Protein 7JW2 (pdb70)

Foldseek 3Di:
DDFDPADPVQEEEAQEPVSLVVVLVVQLPAQEKEKDFAWADDDPDAIATQWIWIDDLHHIYIYGPVRYPDDLVSLLSCQVRHQQALRHAYEYAPCVVVQVSCCVHPVSNNHDPDQAFNSNYDHVLVVVVVQVPPPQFAQPQRDPDDDSDPQVLLCSHPVDGQDCVCVPPRSPDPPDDPVNSRSNRCVGVSRVSSLVSRCVRCVVVPHHVVVVSVVRRND/DDFDPADPVQEEEAQEPVSLVVVLVVQLPAQEKEKDFAWADDDPDAIATQWIWIDDPHHIYIYGPVRHPDDLVSLLSCLVSHQQALRHAYEYAPCVVVVVSCCPNPVSNPHDDDQQAHSNYDHVLVVVVVCVPPVQFAQPQHDDDDDDDDQVLLCSNPVDGQDCVCVPPRSPDPPDDPVNSRSNRCVGVVRVSSLVSRCVSCVVVPHHVVVVSVVSND

InterPro domains:
  IPR002562 3'-5' exonuclease domain [PF01612] (438-628)
  IPR002562 3'-5' exonuclease domain [SM00474] (437-629)
  IPR012337 Ribonuclease H-like superfamily [SSF53098] (371-647)
  IPR036397 Ribonuclease H superfamily [G3DSA:3.30.420.10] (369-648)
  IPR037432 Exonuclease Mut-7, DEDDy 3'-5' exonuclease domain [cd06146] (437-626)
  IPR052408 Exonuclease MUT-7-like [PTHR47765] (103-696)

Radius of gyration: 27.08 Å; Cα contacts (8 Å, |Δi|>4): 737; chains: 2; bounding box: 52×43×90 Å

Nearest PDB structures (foldseek):
  7jw2-assembly1_B  TM=9.954E-01  e=4.848E-46  Aedes aegypti
  7jw6-assembly1_A-2  TM=9.146E-01  e=3.004E-21  Drosophila melanogaster
  5c0y-assembly2_B  TM=8.152E-01  e=4.899E-12  Saccharomyces cerevisiae S288C
  1yt3-assembly1_A  TM=7.751E-01  e=3.817E-12  Escherichia coli
  3sah-assembly1_A  TM=8.292E-01  e=4.111E-10  Homo sapiens

Structure (mmCIF, N/CA/C/O backbone):
data_7JW2
#
_entry.id   7JW2
#
_cell.length_a   39.508
_cell.length_b   71.584
_cell.length_c   83.031
_cell.angle_alpha   90.000
_cell.angle_beta   97.320
_cell.angle_gamma   90.000
#
_symmetry.space_group_name_H-M   'P 1 21 1'
#
loop_
_entity.id
_entity.type
_entity.pdbx_description
1 polymer 'Exonuclease mut-7 homolog'
2 water water
#
loop_
_atom_site.group_PDB
_atom_site.id
_atom_site.type_symbol
_atom_site.label_atom_id
_atom_site.label_alt_id
_atom_site.label_comp_id
_atom_site.label_asym_id
_atom_site.label_entity_id
_atom_site.label_seq_id
_atom_site.pdbx_PDB_ins_code
_atom_site.Cartn_x
_atom_site.Cartn_y
_atom_site.Cartn_z
_atom_site.occupancy
_atom_site.B_iso_or_equiv
_atom_site.auth_seq_id
_atom_site.auth_comp_id
_atom_site.auth_asym_id
_atom_site.auth_atom_id
_atom_site.pdbx_PDB_model_num
ATOM 1 N N . ALA A 1 2 ? -27.24160 7.70987 8.38601 1.000 33.18431 427 ALA A N 1
ATOM 2 C CA . ALA A 1 2 ? -26.69437 9.01002 8.76528 1.000 35.46709 427 ALA A CA 1
ATOM 3 C C . ALA A 1 2 ? -25.28964 9.23365 8.19556 1.000 27.40489 427 ALA A C 1
ATOM 4 O O . ALA A 1 2 ? -24.90638 10.37536 7.93963 1.000 28.48404 427 ALA A O 1
ATOM 6 N N . HIS A 1 3 ? -24.51932 8.16036 7.99934 1.000 25.04257 428 HIS A N 1
ATOM 7 C CA . HIS A 1 3 ? -23.33713 8.27212 7.15339 1.000 26.26160 428 HIS A CA 1
ATOM 8 C C . HIS A 1 3 ? -23.76070 8.68625 5.74935 1.000 19.65961 428 HIS A C 1
ATOM 9 O O . HIS A 1 3 ? -24.80135 8.25250 5.24183 1.000 24.23931 428 HIS A O 1
ATOM 16 N N . THR A 1 4 ? -22.97424 9.55611 5.12791 1.000 22.30842 429 THR A N 1
ATOM 17 C CA . THR A 1 4 ? -23.27886 10.04246 3.79136 1.000 22.39619 429 THR A CA 1
ATOM 18 C C . THR A 1 4 ? -22.03755 9.96859 2.91456 1.000 23.34818 429 THR A C 1
ATOM 19 O O . THR A 1 4 ? -20.90678 9.93115 3.40464 1.000 25.51473 429 THR A O 1
ATOM 23 N N . LEU A 1 5 ? -22.26992 9.95545 1.60038 1.000 22.67418 430 LEU A N 1
ATOM 24 C CA . LEU A 1 5 ? -21.18573 9.92094 0.62838 1.000 22.46881 430 LEU A CA 1
ATOM 25 C C . LEU A 1 5 ? -20.55861 11.30251 0.48720 1.000 24.01758 430 LEU A C 1
ATOM 26 O O . LEU A 1 5 ? -21.25069 12.27566 0.17439 1.000 27.22689 430 LEU A O 1
ATOM 31 N N . ARG A 1 6 ? -19.24078 11.38759 0.68379 1.000 25.85119 431 ARG A N 1
ATOM 32 C CA . ARG A 1 6 ? -18.59284 12.69199 0.61526 1.000 26.30370 431 ARG A CA 1
ATOM 33 C C . ARG A 1 6 ? -18.33866 13.16502 -0.80866 1.000 30.00982 431 ARG A C 1
ATOM 34 O O . ARG A 1 6 ? -18.07048 14.35538 -1.00553 1.000 34.90136 431 ARG A O 1
ATOM 42 N N . LEU A 1 7 ? -18.45144 12.28969 -1.80196 1.000 27.00281 432 LEU A N 1
ATOM 43 C CA . LEU A 1 7 ? -18.26218 12.70896 -3.18266 1.000 29.74519 432 LEU A CA 1
ATOM 44 C C . LEU A 1 7 ? -19.40542 13.60059 -3.65434 1.000 30.69951 432 LEU A C 1
ATOM 45 O O . LEU A 1 7 ? -20.56614 13.43125 -3.26645 1.000 30.82914 432 LEU A O 1
ATOM 50 N N . ASP A 1 8 ? -19.05980 14.55780 -4.50967 1.000 33.47091 433 ASP A N 1
ATOM 51 C CA . ASP A 1 8 ? -20.06685 15.36934 -5.17474 1.000 33.55639 433 ASP A CA 1
ATOM 52 C C . ASP A 1 8 ? -20.92048 14.49723 -6.09107 1.000 36.86835 433 ASP A C 1
ATOM 53 O O . ASP A 1 8 ? -20.46997 13.46486 -6.59878 1.000 30.62626 433 ASP A O 1
ATOM 58 N N . GLU A 1 9 ? -22.17293 14.92172 -6.29494 1.000 38.64846 434 GLU A N 1
ATOM 59 C CA . GLU A 1 9 ? -23.09348 14.16288 -7.13791 1.000 37.76211 434 GLU A CA 1
ATOM 60 C C . GLU A 1 9 ? -22.58955 14.03763 -8.57120 1.000 31.94061 434 GLU A C 1
ATOM 61 O O . GLU A 1 9 ? -22.94722 13.08209 -9.27099 1.000 32.39094 434 GLU A O 1
ATOM 67 N N . SER A 1 10 ? -21.77266 14.98645 -9.03369 1.000 33.78296 435 SER A N 1
ATOM 68 C CA . SER A 1 10 ? -21.19687 14.88786 -10.36951 1.000 34.30910 435 SER A CA 1
ATOM 69 C C . SER A 1 10 ? -20.15453 13.78387 -10.48281 1.000 30.21422 435 SER A C 1
ATOM 70 O O . SER A 1 10 ? -19.68450 13.50803 -11.59160 1.000 30.94976 435 SER A O 1
ATOM 73 N N . HIS A 1 11 ? -19.77874 13.15351 -9.37270 1.000 29.27112 436 HIS A N 1
ATOM 74 C CA . HIS A 1 11 ? -18.83957 12.04052 -9.38813 1.000 26.51127 436 HIS A CA 1
ATOM 75 C C . HIS A 1 11 ? -19.52199 10.71630 -9.06712 1.000 23.59065 436 HIS A C 1
ATOM 76 O O . HIS A 1 11 ? -18.84401 9.73122 -8.75679 1.000 23.71859 436 HIS A O 1
ATOM 83 N N . VAL A 1 12 ? -20.85275 10.68466 -9.12864 1.000 23.39855 437 VAL A N 1
ATOM 84 C CA . VAL A 1 12 ? -21.64670 9.46801 -9.00405 1.000 20.77668 437 VAL A CA 1
ATOM 85 C C . VAL A 1 12 ? -22.31255 9.23606 -10.35193 1.000 21.72006 437 VAL A C 1
ATOM 86 O O . VAL A 1 12 ? -23.07801 10.08805 -10.82228 1.000 26.65956 437 VAL A O 1
ATOM 90 N N . HIS A 1 13 ? -22.03197 8.08824 -10.97651 1.000 18.90605 438 HIS A N 1
ATOM 91 C CA . HIS A 1 13 ? -22.35950 7.86181 -12.38179 1.000 20.53486 438 HIS A CA 1
ATOM 92 C C . HIS A 1 13 ? -23.28092 6.66239 -12.52968 1.000 20.19638 438 HIS A C 1
ATOM 93 O O . HIS A 1 13 ? -22.92568 5.55056 -12.13050 1.000 21.49901 438 HIS A O 1
ATOM 100 N N . LEU A 1 14 ? -24.45331 6.88004 -13.12155 1.000 18.66004 439 LEU A N 1
ATOM 101 C CA . LEU A 1 14 ? -25.32708 5.77991 -13.49289 1.000 19.20222 439 LEU A CA 1
ATOM 102 C C . LEU A 1 14 ? -24.90272 5.31263 -14.87850 1.000 18.56641 439 LEU A C 1
ATOM 103 O O . LEU A 1 14 ? -24.98614 6.07188 -15.85166 1.000 22.37765 439 LEU A O 1
ATOM 108 N N . VAL A 1 15 ? -24.43062 4.07678 -14.96263 1.000 15.15832 440 VAL A N 1
ATOM 109 C CA . VAL A 1 15 ? -23.91862 3.51796 -16.20788 1.000 15.91042 440 VAL A CA 1
ATOM 110 C C . VAL A 1 15 ? -25.05729 2.72671 -16.84195 1.000 16.29052 440 VAL A C 1
ATOM 111 O O . VAL A 1 15 ? -25.38728 1.62150 -16.39806 1.000 17.16337 440 VAL A O 1
ATOM 115 N N . ASP A 1 16 ? -25.68612 3.29677 -17.88193 1.000 15.71905 441 ASP A N 1
ATOM 116 C CA . ASP A 1 16 ? -26.89559 2.70577 -18.44606 1.000 16.46213 441 ASP A CA 1
ATOM 117 C C . ASP A 1 16 ? -26.82845 2.63315 -19.96393 1.000 18.21580 441 ASP A C 1
ATOM 118 O O . ASP A 1 16 ? -27.86594 2.51895 -20.63080 1.000 19.86213 441 ASP A O 1
ATOM 123 N N . SER A 1 17 ? -25.62484 2.67301 -20.51864 1.000 17.17743 442 SER A N 1
ATOM 124 C CA . SER A 1 17 ? -25.42430 2.66243 -21.95815 1.000 18.89622 442 SER A CA 1
ATOM 125 C C . SER A 1 17 ? -24.00060 2.18880 -22.21937 1.000 18.40893 442 SER A C 1
ATOM 126 O O . SER A 1 17 ? -23.13767 2.22575 -21.32892 1.000 18.73666 442 SER A O 1
ATOM 129 N N . LYS A 1 18 ? -23.75093 1.75914 -23.45564 1.000 18.90585 443 LYS A N 1
ATOM 130 C CA . LYS A 1 18 ? -22.45124 1.17698 -23.76588 1.000 18.62196 443 LYS A CA 1
ATOM 131 C C . LYS A 1 18 ? -21.35755 2.22926 -23.71911 1.000 18.19647 443 LYS A C 1
ATOM 132 O O . LYS A 1 18 ? -20.25803 1.94690 -23.22687 1.000 16.56821 443 LYS A O 1
ATOM 138 N N . ASP A 1 19 ? -21.63401 3.45722 -24.17040 1.000 18.71716 444 ASP A N 1
ATOM 139 C CA . ASP A 1 19 ? -20.62442 4.50783 -24.07474 1.000 20.52831 444 ASP A CA 1
ATOM 140 C C . ASP A 1 19 ? -20.25038 4.78481 -22.62930 1.000 16.08660 444 ASP A C 1
ATOM 141 O O . ASP A 1 19 ? -19.07728 5.00186 -22.32499 1.000 16.61788 444 ASP A O 1
ATOM 146 N N . LYS A 1 20 ? -21.22051 4.76387 -21.71733 1.000 15.99153 445 LYS A N 1
ATOM 147 C CA . LYS A 1 20 ? -20.92253 5.01454 -20.31150 1.000 16.02433 445 LYS A CA 1
ATOM 148 C C . LYS A 1 20 ? -20.13625 3.86419 -19.70106 1.000 13.74945 445 LYS A C 1
ATOM 149 O O . LYS A 1 20 ? -19.27211 4.09444 -18.84804 1.000 14.41993 445 LYS A O 1
ATOM 155 N N . PHE A 1 21 ? -20.41386 2.63413 -20.13643 1.000 15.79417 446 PHE A N 1
ATOM 156 C CA . PHE A 1 21 ? -19.67688 1.46742 -19.65865 1.000 14.34451 446 PHE A CA 1
ATOM 157 C C . PHE A 1 21 ? -18.19678 1.55084 -20.03807 1.000 13.90347 446 PHE A C 1
ATOM 158 O O . PHE A 1 21 ? -17.30809 1.30545 -19.20483 1.000 12.93564 446 PHE A O 1
ATOM 166 N N . TYR A 1 22 ? -17.90283 1.91961 -21.28622 1.000 13.32874 447 TYR A N 1
ATOM 167 C CA . TYR A 1 22 ? -16.50123 1.99868 -21.69857 1.000 12.64728 447 TYR A CA 1
ATOM 168 C C . TYR A 1 22 ? -15.80996 3.21566 -21.09983 1.000 13.68639 447 TYR A C 1
ATOM 169 O O . TYR A 1 22 ? -14.60240 3.16588 -20.84627 1.000 13.09283 447 TYR A O 1
ATOM 178 N N . ALA A 1 23 ? -16.53874 4.30673 -20.84264 1.000 13.42601 448 ALA A N 1
ATOM 179 C CA . ALA A 1 23 ? -15.93386 5.42487 -20.12248 1.000 14.35972 448 ALA A CA 1
ATOM 180 C C . ALA A 1 23 ? -15.56718 5.01264 -18.70086 1.000 13.67596 448 ALA A C 1
ATOM 181 O O . ALA A 1 23 ? -14.48642 5.36154 -18.19334 1.000 14.44133 448 ALA A O 1
ATOM 183 N N . MET A 1 24 ? -16.44156 4.24239 -18.05285 1.000 13.68734 449 MET A N 1
ATOM 184 C CA . MET A 1 24 ? -16.12212 3.67342 -16.74407 1.000 13.48374 449 MET A CA 1
ATOM 185 C C . MET A 1 24 ? -14.88454 2.78252 -16.81944 1.000 14.24129 449 MET A C 1
ATOM 186 O O . MET A 1 24 ? -13.97250 2.89016 -15.98672 1.000 13.33666 449 MET A O 1
ATOM 191 N N . LEU A 1 25 ? -14.84373 1.87579 -17.79994 1.000 13.74069 450 LEU A N 1
ATOM 192 C CA . LEU A 1 25 ? -13.71119 0.96273 -17.92686 1.000 15.06155 450 LEU A CA 1
ATOM 193 C C . LEU A 1 25 ? -12.41512 1.73319 -18.12348 1.000 14.32334 450 LEU A C 1
ATOM 194 O O . LEU A 1 25 ? -11.36743 1.35361 -17.59253 1.000 14.85180 450 LEU A O 1
ATOM 199 N N . SER A 1 26 ? -12.46766 2.83017 -18.87587 1.000 13.31367 451 SER A N 1
ATOM 200 C CA . SER A 1 26 ? -11.28164 3.65197 -19.09227 1.000 14.41362 451 SER A CA 1
ATOM 201 C C . SER A 1 26 ? -10.69254 4.14076 -17.77352 1.000 14.99904 451 SER A C 1
ATOM 202 O O . SER A 1 26 ? -9.46791 4.12982 -17.59057 1.000 17.67238 451 SER A O 1
ATOM 205 N N . ASP A 1 27 ? -11.54820 4.57457 -16.84566 1.000 13.96457 452 ASP A N 1
ATOM 206 C CA . ASP A 1 27 ? -11.08194 5.00532 -15.52996 1.000 14.88135 452 ASP A CA 1
ATOM 207 C C . ASP A 1 27 ? -10.59911 3.81443 -14.71082 1.000 16.07224 452 ASP A C 1
ATOM 208 O O . ASP A 1 27 ? -9.47359 3.81611 -14.19094 1.000 16.96653 452 ASP A O 1
ATOM 213 N N . LEU A 1 28 ? -11.41440 2.76574 -14.61925 1.000 15.06636 453 LEU A N 1
ATOM 214 C CA . LEU A 1 28 ? -11.13476 1.69205 -13.66941 1.000 15.06331 453 LEU A CA 1
ATOM 215 C C . LEU A 1 28 ? -9.90869 0.87660 -14.04731 1.000 18.99507 453 LEU A C 1
ATOM 216 O O . LEU A 1 28 ? -9.21923 0.36058 -13.15317 1.000 18.37980 453 LEU A O 1
ATOM 221 N N . CYS A 1 29 ? -9.62404 0.72426 -15.34376 1.000 16.31852 454 CYS A N 1
ATOM 222 C CA . CYS A 1 29 ? -8.49240 -0.11245 -15.72312 1.000 18.34009 454 CYS A CA 1
ATOM 223 C C . CYS A 1 29 ? -7.15337 0.47235 -15.29202 1.000 20.39484 454 CYS A C 1
ATOM 224 O O . CYS A 1 29 ? -6.15621 -0.25080 -15.33236 1.000 21.34712 454 CYS A O 1
ATOM 227 N N . ARG A 1 30 ? -7.09676 1.73469 -14.86238 1.000 16.35097 455 ARG A N 1
ATOM 228 C CA . ARG A 1 30 ? -5.84562 2.29193 -14.34694 1.000 19.31032 455 ARG A CA 1
ATOM 229 C C . ARG A 1 30 ? -5.82628 2.46466 -12.83876 1.000 20.16472 455 ARG A C 1
ATOM 230 O O . ARG A 1 30 ? -4.82958 2.94781 -12.29782 1.000 20.92411 455 ARG A O 1
ATOM 238 N N . GLN A 1 31 ? -6.88304 2.08639 -12.14418 1.000 16.98021 456 GLN A N 1
ATOM 239 C CA . GLN A 1 31 ? -6.89260 2.23236 -10.70252 1.000 16.19418 456 GLN A CA 1
ATOM 240 C C . GLN A 1 31 ? -6.13844 1.09396 -10.03452 1.000 16.49546 456 GLN A C 1
ATOM 241 O O . GLN A 1 31 ? -6.01602 -0.00949 -10.57276 1.000 21.48608 456 GLN A O 1
ATOM 247 N N . SER A 1 32 ? -5.64769 1.37295 -8.82522 1.000 19.55490 457 SER A N 1
ATOM 248 C CA . SER A 1 32 ? -4.98323 0.36231 -8.01332 1.000 16.88840 457 SER A CA 1
ATOM 249 C C . SER A 1 32 ? -5.84668 -0.16321 -6.88016 1.000 16.02697 457 SER A C 1
ATOM 250 O O . SER A 1 32 ? -5.49990 -1.19440 -6.28976 1.000 16.13053 457 SER A O 1
ATOM 253 N N . MET A 1 33 ? -6.97213 0.48920 -6.58871 1.000 16.21902 458 MET A N 1
ATOM 254 C CA . MET A 1 33 ? -7.87309 0.03486 -5.53665 1.000 17.61225 458 MET A CA 1
ATOM 255 C C . MET A 1 33 ? -9.29902 0.41284 -5.91495 1.000 18.06125 458 MET A C 1
ATOM 256 O O . MET A 1 33 ? -9.56386 1.57929 -6.22741 1.000 17.88663 458 MET A O 1
ATOM 261 N N . ILE A 1 34 ? -10.20413 -0.57646 -5.86938 1.000 15.28130 459 ILE A N 1
ATOM 262 C CA . ILE A 1 34 ? -11.61496 -0.42244 -6.21817 1.000 16.48750 459 ILE A CA 1
ATOM 263 C C . ILE A 1 34 ? -12.41932 -1.16709 -5.16511 1.000 17.04031 459 ILE A C 1
ATOM 264 O O . ILE A 1 34 ? -12.00145 -2.21413 -4.66893 1.000 21.77388 459 ILE A O 1
ATOM 269 N N . ALA A 1 35 ? -13.59030 -0.64551 -4.83387 1.000 14.48816 460 ALA A N 1
ATOM 270 C CA . ALA A 1 35 ? -14.51893 -1.36892 -3.98155 1.000 13.51524 460 ALA A CA 1
ATOM 271 C C . ALA A 1 35 ? -15.73017 -1.77260 -4.80810 1.000 13.05945 460 ALA A C 1
ATOM 272 O O . ALA A 1 35 ? -16.10117 -1.07588 -5.75102 1.000 15.26470 460 ALA A O 1
ATOM 274 N N . PHE A 1 36 ? -16.33486 -2.90842 -4.47430 1.000 12.28363 461 PHE A N 1
ATOM 275 C CA . PHE A 1 36 ? -17.51829 -3.31854 -5.22688 1.000 12.40241 461 PHE A CA 1
ATOM 276 C C . PHE A 1 36 ? -18.60319 -3.85718 -4.30943 1.000 14.25228 461 PHE A C 1
ATOM 277 O O . PHE A 1 36 ? -18.34692 -4.37341 -3.21224 1.000 14.17968 461 PHE A O 1
ATOM 285 N N . ALA A 1 37 ? -19.83216 -3.72277 -4.80367 1.000 13.54211 462 ALA A N 1
ATOM 286 C CA . ALA A 1 37 ? -21.05282 -4.21093 -4.17941 1.000 12.07771 462 ALA A CA 1
ATOM 287 C C . ALA A 1 37 ? -22.08170 -4.39585 -5.28625 1.000 12.92207 462 ALA A C 1
ATOM 288 O O . ALA A 1 37 ? -21.84211 -4.03794 -6.44536 1.000 13.92054 462 ALA A O 1
ATOM 290 N N . SER A 1 38 ? -23.23577 -4.96692 -4.92597 1.000 14.37583 463 SER A N 1
ATOM 291 C CA . SER A 1 38 ? -24.26995 -5.21123 -5.92314 1.000 13.67492 463 SER A CA 1
ATOM 292 C C . SER A 1 38 ? -25.63289 -5.21497 -5.25672 1.000 14.37394 463 SER A C 1
ATOM 293 O O . SER A 1 38 ? -25.75463 -5.42148 -4.04412 1.000 16.33770 463 SER A O 1
ATOM 296 N N . GLU A 1 39 ? -26.65540 -4.96897 -6.07797 1.000 13.78895 464 GLU A N 1
ATOM 297 C CA . GLU A 1 39 ? -28.04204 -5.03597 -5.64247 1.000 14.76760 464 GLU A CA 1
ATOM 298 C C . GLU A 1 39 ? -28.80410 -5.98240 -6.55812 1.000 15.18834 464 GLU A C 1
ATOM 299 O O . GLU A 1 39 ? -28.61301 -5.97989 -7.77912 1.000 16.02675 464 GLU A O 1
ATOM 305 N N . TRP A 1 40 ? -29.71559 -6.74870 -5.96087 1.000 18.1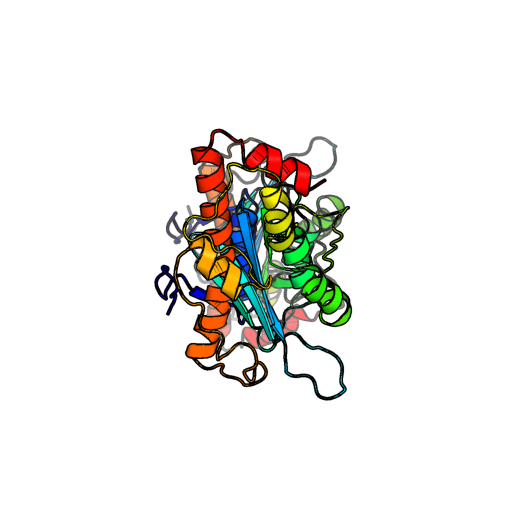4868 465 TRP A N 1
ATOM 306 C CA . TRP A 1 40 ? -30.41092 -7.82091 -6.65258 1.000 17.88354 465 TRP A CA 1
ATOM 307 C C . TRP A 1 40 ? -31.91065 -7.57759 -6.63657 1.000 19.86112 465 TRP A C 1
ATOM 308 O O . TRP A 1 40 ? -32.44357 -6.97668 -5.70137 1.000 22.44426 465 TRP A O 1
ATOM 319 N N . LYS A 1 41 ? -32.57341 -8.03384 -7.69129 1.000 19.37973 466 LYS A N 1
ATOM 320 C CA . LYS A 1 41 ? -34.02910 -7.98293 -7.71390 1.000 22.60620 466 LYS A CA 1
ATOM 321 C C . LYS A 1 41 ? -34.59207 -8.81781 -6.56555 1.000 25.69108 466 LYS A C 1
ATOM 322 O O . LYS A 1 41 ? -34.07725 -9.90462 -6.28188 1.000 25.53982 466 LYS A O 1
ATOM 328 N N . PRO A 1 42 ? -35.63993 -8.35133 -5.88279 1.000 27.43074 467 PRO A N 1
ATOM 329 C CA . PRO A 1 42 ? -36.33259 -9.22734 -4.93028 1.000 28.11079 467 PRO A CA 1
ATOM 330 C C . PRO A 1 42 ? -36.77254 -10.50702 -5.62591 1.000 26.97380 467 PRO A C 1
ATOM 331 O O . PRO A 1 42 ? -37.13819 -10.50021 -6.80030 1.000 26.77616 467 PRO A O 1
ATOM 335 N N . THR A 1 43 ? -36.70825 -11.61655 -4.90036 1.000 33.11559 468 THR A N 1
ATOM 336 C CA . THR A 1 43 ? -37.01998 -12.91992 -5.46538 1.000 33.78018 468 THR A CA 1
ATOM 337 C C . THR A 1 43 ? -38.25827 -13.50345 -4.80363 1.000 39.02085 468 THR A C 1
ATOM 338 O O . THR A 1 43 ? -38.54947 -13.23850 -3.63288 1.000 40.30390 468 THR A O 1
ATOM 342 N N . PHE A 1 44 ? -38.97870 -14.30882 -5.57266 1.000 40.12443 469 PHE A N 1
ATOM 343 C CA . PHE A 1 44 ? -40.22131 -14.92979 -5.14012 1.000 44.11654 469 PHE A CA 1
ATOM 344 C C . PHE A 1 44 ? -40.22882 -16.39508 -5.54324 1.000 48.75206 469 PHE A C 1
ATOM 345 O O . PHE A 1 44 ? -41.16701 -16.90230 -6.16168 1.000 52.35896 469 PHE A O 1
ATOM 353 N N . GLY A 1 45 ? -39.14990 -17.09379 -5.18662 1.000 49.36383 470 GLY A N 1
ATOM 354 C CA . GLY A 1 45 ? -38.95032 -18.47122 -5.56493 1.000 54.47634 470 GLY A CA 1
ATOM 355 C C . GLY A 1 45 ? -38.19629 -18.67078 -6.86260 1.000 56.47727 470 GLY A C 1
ATOM 356 O O . GLY A 1 45 ? -37.62516 -19.74767 -7.06989 1.000 58.08630 470 GLY A O 1
ATOM 357 N N . GLY A 1 46 ? -38.17120 -17.66573 -7.73542 1.000 55.21842 471 GLY A N 1
ATOM 358 C CA . GLY A 1 46 ? -37.52476 -17.77906 -9.02423 1.000 52.57245 471 GLY A CA 1
ATOM 359 C C . GLY A 1 46 ? -36.02030 -17.59275 -8.94317 1.000 52.16707 471 GLY A C 1
ATOM 360 O O . GLY A 1 46 ? -35.41452 -17.54225 -7.87129 1.000 48.78457 471 GLY A O 1
ATOM 361 N N . ALA A 1 47 ? -35.41109 -17.48942 -10.12017 1.000 46.98998 472 ALA A N 1
ATOM 362 C CA . ALA A 1 47 ? -33.96696 -17.33455 -10.20221 1.000 44.77431 472 ALA A CA 1
ATOM 363 C C . ALA A 1 47 ? -33.54983 -15.91912 -9.81639 1.000 38.15048 472 ALA A C 1
ATOM 364 O O . ALA A 1 47 ? -34.31479 -14.96079 -9.94410 1.000 39.49120 472 ALA A O 1
ATOM 366 N N . ASN A 1 48 ? -32.31707 -15.79354 -9.34244 1.000 35.63708 473 ASN A N 1
ATOM 367 C CA . ASN A 1 48 ? -31.79342 -14.49054 -8.96921 1.000 32.65154 473 ASN A CA 1
ATOM 368 C C . ASN A 1 48 ? -31.38274 -13.70693 -10.21022 1.000 30.05811 473 ASN A C 1
ATOM 369 O O . ASN A 1 48 ? -30.90437 -14.28034 -11.19453 1.000 28.28445 473 ASN A O 1
ATOM 374 N N . GLU A 1 49 ? -31.59873 -12.39065 -10.16544 1.000 23.28376 474 GLU A N 1
ATOM 375 C CA . GLU A 1 49 ? -31.26702 -11.49106 -11.26424 1.000 21.72147 474 GLU A CA 1
ATOM 376 C C . GLU A 1 49 ? -30.64373 -10.22776 -10.69262 1.000 20.43587 474 GLU A C 1
ATOM 377 O O . GLU A 1 49 ? -31.15116 -9.67993 -9.71161 1.000 21.26882 474 GLU A O 1
ATOM 383 N N . VAL A 1 50 ? -29.53517 -9.77953 -11.29922 1.000 18.85722 475 VAL A N 1
ATOM 384 C CA . VAL A 1 50 ? -28.83495 -8.58068 -10.84373 1.000 17.70053 475 VAL A CA 1
ATOM 385 C C . VAL A 1 50 ? -29.57920 -7.32980 -11.28669 1.000 15.50579 475 VAL A C 1
ATOM 386 O O . VAL A 1 50 ? -30.00599 -7.21538 -12.44444 1.000 18.99814 475 VAL A O 1
ATOM 390 N N . SER A 1 51 ? -29.69356 -6.35818 -10.37448 1.000 14.12156 476 SER A N 1
ATOM 391 C CA . SER A 1 51 ? -30.18197 -5.02935 -10.72540 1.000 14.46859 476 SER A CA 1
ATOM 392 C C . SER A 1 51 ? -29.04091 -4.04435 -10.96622 1.000 14.14103 476 SER A C 1
ATOM 393 O O . SER A 1 51 ? -28.98581 -3.41030 -12.02516 1.000 14.19621 476 SER A O 1
ATOM 396 N N . LEU A 1 52 ? -28.12599 -3.92181 -9.99960 1.000 13.95216 477 LEU A N 1
ATOM 397 C CA . LEU A 1 52 ? -27.01157 -2.98338 -10.05224 1.000 13.06210 477 LEU A CA 1
ATOM 398 C C . LEU A 1 52 ? -25.73277 -3.69142 -9.65029 1.000 12.60099 477 LEU A C 1
ATOM 399 O O . LEU A 1 52 ? -25.75691 -4.59223 -8.81324 1.000 13.25498 477 LEU A O 1
ATOM 404 N N . ILE A 1 53 ? -24.61837 -3.27095 -10.25778 1.000 11.96605 478 ILE A N 1
ATOM 405 C CA . ILE A 1 53 ? -23.27488 -3.53676 -9.74201 1.000 12.75707 478 ILE A CA 1
ATOM 406 C C . ILE A 1 53 ? -22.59041 -2.19403 -9.53168 1.000 11.97081 478 ILE A C 1
ATOM 407 O O . ILE A 1 53 ? -22.57499 -1.35326 -10.44079 1.000 14.58658 478 ILE A O 1
ATOM 412 N N . GLN A 1 54 ? -22.05656 -1.97362 -8.33169 1.000 12.31861 479 GLN A N 1
ATOM 413 C CA . GLN A 1 54 ? -21.47594 -0.68454 -7.96952 1.000 11.33332 479 GLN A CA 1
ATOM 414 C C . GLN A 1 54 ? -19.96517 -0.82323 -7.80295 1.000 10.95418 479 GLN A C 1
ATOM 415 O O . GLN A 1 54 ? -19.50077 -1.71110 -7.08158 1.000 13.24849 479 GLN A O 1
ATOM 421 N N . LEU A 1 55 ? -19.22073 0.05226 -8.47496 1.000 11.85503 480 LEU A N 1
ATOM 422 C CA . LEU A 1 55 ? -17.75990 0.06227 -8.43041 1.000 11.91965 480 LEU A CA 1
ATOM 423 C C . LEU A 1 55 ? -17.29503 1.44422 -8.00998 1.000 12.66834 480 LEU A C 1
ATOM 424 O O . LEU A 1 55 ? -17.57966 2.42906 -8.70038 1.000 14.54501 480 LEU A O 1
ATOM 429 N N . ALA A 1 56 ? -16.55372 1.51438 -6.90181 1.000 13.24437 481 ALA A N 1
ATOM 430 C CA . ALA A 1 56 ? -16.14166 2.78393 -6.31335 1.000 12.80052 481 ALA A CA 1
ATOM 431 C C . ALA A 1 56 ? -14.62597 2.93821 -6.31531 1.000 14.14712 481 ALA A C 1
ATOM 432 O O . ALA A 1 56 ? -13.89986 2.00580 -5.96994 1.000 16.73099 481 ALA A O 1
ATOM 434 N N . THR A 1 57 ? -14.17257 4.13281 -6.66331 1.000 14.02780 482 THR A N 1
ATOM 435 C CA . THR A 1 57 ? -12.80259 4.58125 -6.41819 1.000 14.76010 482 THR A CA 1
ATOM 436 C C . THR A 1 57 ? -12.85736 5.70676 -5.39662 1.000 15.44198 482 THR A C 1
ATOM 437 O O . THR A 1 57 ? -13.93137 6.15339 -4.99649 1.000 18.30434 482 THR A O 1
ATOM 441 N N . TRP A 1 58 ? -11.68474 6.19736 -4.98180 1.000 18.73506 483 TRP A N 1
ATOM 442 C CA . TRP A 1 58 ? -11.69851 7.31457 -4.04770 1.000 20.54172 483 TRP A CA 1
ATOM 443 C C . TRP A 1 58 ? -12.33065 8.56455 -4.64406 1.000 22.71798 483 TRP A C 1
ATOM 444 O O . TRP A 1 58 ? -12.71985 9.46846 -3.89310 1.000 23.46865 483 TRP A O 1
ATOM 455 N N . ASP A 1 59 ? -12.45256 8.63619 -5.97459 1.000 21.50244 484 ASP A N 1
ATOM 456 C CA . ASP A 1 59 ? -12.89566 9.84940 -6.64650 1.000 20.72737 484 ASP A CA 1
ATOM 457 C C . ASP A 1 59 ? -14.24368 9.73620 -7.33875 1.000 22.84104 484 ASP A C 1
ATOM 458 O O . ASP A 1 59 ? -14.83758 10.77082 -7.64570 1.000 23.22088 484 ASP A O 1
ATOM 463 N N . ASP A 1 60 ? -14.72516 8.52358 -7.61407 1.000 18.42151 485 ASP A N 1
ATOM 464 C CA . ASP A 1 60 ? -15.93256 8.33190 -8.40556 1.000 19.21726 485 ASP A CA 1
ATOM 465 C C . ASP A 1 60 ? -16.61390 7.04313 -7.97526 1.000 18.59138 485 ASP A C 1
ATOM 466 O O . ASP A 1 60 ? -15.95573 6.07885 -7.58070 1.000 18.43582 485 ASP A O 1
ATOM 471 N N . VAL A 1 61 ? -17.93764 7.01205 -8.10185 1.000 17.63104 486 VAL A N 1
ATOM 472 C CA . VAL A 1 61 ? -18.69090 5.77585 -7.94384 1.000 17.37410 486 VAL A CA 1
ATOM 473 C C . VAL A 1 61 ? -19.48261 5.53401 -9.21588 1.000 17.41810 486 VAL A C 1
ATOM 474 O O . VAL A 1 61 ? -20.16355 6.44178 -9.70852 1.000 18.61175 486 VAL A O 1
ATOM 478 N N . TYR A 1 62 ? -19.36949 4.32271 -9.75396 1.000 14.49358 487 TYR A N 1
ATOM 479 C CA . TYR A 1 62 ? -20.10713 3.89956 -10.93580 1.000 14.09321 487 TYR A CA 1
ATOM 480 C C . TYR A 1 62 ? -21.14779 2.86375 -10.54679 1.000 14.46355 487 TYR A C 1
ATOM 481 O O . TYR A 1 62 ? -20.85741 1.92704 -9.80302 1.000 15.41280 487 TYR A O 1
ATOM 490 N N . MET A 1 63 ? -22.35596 3.01088 -11.06964 1.000 15.29512 488 MET A N 1
ATOM 491 C CA . MET A 1 63 ? -23.42534 2.05931 -10.79008 1.000 15.08958 488 MET A CA 1
ATOM 492 C C . MET A 1 63 ? -23.89850 1.49965 -12.11808 1.000 14.18817 488 MET A C 1
ATOM 493 O O . MET A 1 63 ? -24.57336 2.20811 -12.87479 1.000 14.14447 488 MET A O 1
ATOM 498 N N . ILE A 1 64 ? -23.51975 0.25312 -12.41607 1.000 13.97750 489 ILE A N 1
ATOM 499 C CA . ILE A 1 64 ? -23.92217 -0.37777 -13.67192 1.000 14.34636 489 ILE A CA 1
ATOM 500 C C . ILE A 1 64 ? -25.36866 -0.83573 -13.54188 1.000 12.50900 489 ILE A C 1
ATOM 501 O O . ILE A 1 64 ? -25.67820 -1.69801 -12.70813 1.000 14.22288 489 ILE A O 1
ATOM 506 N N . ASP A 1 65 ? -26.25057 -0.27273 -14.37895 1.000 14.53213 490 ASP A N 1
ATOM 507 C CA . ASP A 1 65 ? -27.66244 -0.66254 -14.40461 1.000 15.56958 490 ASP A CA 1
ATOM 508 C C . ASP A 1 65 ? -27.77532 -1.87284 -15.32007 1.000 13.46095 490 ASP A C 1
ATOM 509 O O . ASP A 1 65 ? -27.79202 -1.74271 -16.55038 1.000 15.47302 490 ASP A O 1
ATOM 514 N N . VAL A 1 66 ? -27.80528 -3.06015 -14.71806 1.000 14.05045 491 VAL A N 1
ATOM 515 C CA . VAL A 1 66 ? -27.78265 -4.27976 -15.51168 1.000 14.45443 491 VAL A CA 1
ATOM 516 C C . VAL A 1 66 ? -29.10493 -4.46349 -16.23574 1.000 17.66469 491 VAL A C 1
ATOM 517 O O . VAL A 1 66 ? -29.15376 -5.05705 -17.31820 1.000 19.43355 491 VAL A O 1
ATOM 521 N N . MET A 1 67 ? -30.19356 -3.95104 -15.65936 1.000 17.67524 492 MET A N 1
ATOM 522 C CA . MET A 1 67 ? -31.50705 -4.10537 -16.27599 1.000 18.37077 492 MET A CA 1
ATOM 523 C C . MET A 1 67 ? -31.62241 -3.30453 -17.56494 1.000 21.63099 492 MET A C 1
ATOM 524 O O . MET A 1 67 ? -32.24820 -3.76266 -18.52842 1.000 25.11711 492 MET A O 1
ATOM 529 N N . VAL A 1 68 ? -31.03826 -2.10913 -17.60854 1.000 20.78794 493 VAL A N 1
ATOM 530 C CA . VAL A 1 68 ? -31.22927 -1.18191 -18.72311 1.000 19.62745 493 VAL A CA 1
ATOM 531 C C . VAL A 1 68 ? -30.09460 -1.26082 -19.74710 1.000 23.02611 493 VAL A C 1
ATOM 532 O O . VAL A 1 68 ? -30.29195 -0.98312 -20.93762 1.000 22.66495 493 VAL A O 1
ATOM 536 N N . SER A 1 69 ? -28.89476 -1.65492 -19.30948 1.000 18.88064 494 SER A N 1
ATOM 537 C CA . SER A 1 69 ? -27.70874 -1.44070 -20.13632 1.000 19.08637 494 SER A CA 1
ATOM 538 C C . SER A 1 69 ? -27.61381 -2.40099 -21.31963 1.000 24.44130 494 SER A C 1
ATOM 539 O O . SER A 1 69 ? -26.98133 -2.06075 -22.32512 1.000 28.25857 494 SER A O 1
ATOM 542 N N . GLN A 1 70 ? -28.15573 -3.61579 -21.20224 1.000 24.53388 495 GLN A N 1
ATOM 543 C CA . GLN A 1 70 ? -28.11717 -4.59198 -22.30581 1.000 26.96642 495 GLN A CA 1
ATOM 544 C C . GLN A 1 70 ? -26.68042 -4.94933 -22.70729 1.000 27.47328 495 GLN A C 1
ATOM 545 O O . GLN A 1 70 ? -26.33795 -5.02484 -23.88919 1.000 30.87546 495 GLN A O 1
ATOM 551 N N . LEU A 1 71 ? -25.84002 -5.20292 -21.71412 1.000 22.89384 496 LEU A N 1
ATOM 552 C CA . LEU A 1 71 ? -24.45611 -5.58887 -21.95548 1.000 19.63523 496 LEU A CA 1
ATOM 553 C C . LEU A 1 71 ? -24.36338 -7.04196 -22.42506 1.000 20.32416 496 LEU A C 1
ATOM 554 O O . LEU A 1 71 ? -25.16334 -7.89614 -22.03477 1.000 22.24938 496 LEU A O 1
ATOM 559 N N . GLU A 1 72 ? -23.37709 -7.31429 -23.26565 1.000 18.69775 497 GLU A N 1
ATOM 560 C CA . GLU A 1 72 ? -23.18460 -8.59555 -23.93459 1.000 18.85832 497 GLU A CA 1
ATOM 561 C C . GLU A 1 72 ? -21.95620 -9.31792 -23.38883 1.000 15.74247 497 GLU A C 1
ATOM 562 O O . GLU A 1 72 ? -21.18925 -8.74680 -22.60697 1.000 15.59427 497 GLU A O 1
ATOM 568 N N . PRO A 1 73 ? -21.74571 -10.59829 -23.75307 1.000 14.87070 498 PRO A N 1
ATOM 569 C CA . PRO A 1 73 ? -20.60316 -11.33452 -23.17803 1.000 13.88257 498 PRO A CA 1
ATOM 570 C C . PRO A 1 73 ? -19.26449 -10.62877 -23.32083 1.000 14.93667 498 PRO A C 1
ATOM 571 O O . PRO A 1 73 ? -18.48203 -10.66457 -22.37135 1.000 14.05243 498 PRO A O 1
ATOM 575 N N . LEU A 1 74 ? -18.99277 -9.96565 -24.45450 1.000 13.99290 499 LEU A N 1
ATOM 576 C CA . LEU A 1 74 ? -17.72810 -9.24607 -24.60740 1.000 14.17927 499 LEU A CA 1
ATOM 577 C C . LEU A 1 74 ? -17.58769 -8.14888 -23.55811 1.000 15.22641 499 LEU A C 1
ATOM 578 O O . LEU A 1 74 ? -16.49058 -7.92565 -23.03247 1.000 14.63716 499 LEU A O 1
ATOM 583 N N . ASP A 1 75 ? -18.67833 -7.43708 -23.25948 1.000 14.36575 500 ASP A N 1
ATOM 584 C CA . ASP A 1 75 ? -18.60357 -6.34114 -22.29487 1.000 14.90760 500 ASP A CA 1
ATOM 585 C C . ASP A 1 75 ? -18.28256 -6.86289 -20.89986 1.000 16.22172 500 ASP A C 1
ATOM 586 O O . ASP A 1 75 ? -17.39795 -6.32849 -20.20466 1.000 15.43062 500 ASP A O 1
ATOM 591 N N . TRP A 1 76 ? -18.97321 -7.92375 -20.47360 1.000 14.14844 501 TRP A N 1
ATOM 592 C CA . TRP A 1 76 ? -18.69928 -8.50767 -19.16491 1.000 14.88666 501 TRP A CA 1
ATOM 593 C C . TRP A 1 76 ? -17.31415 -9.13058 -19.11685 1.000 14.47009 501 TRP A C 1
ATOM 594 O O . TRP A 1 76 ? -16.61500 -9.01895 -18.10780 1.000 15.16043 501 TRP A O 1
ATOM 605 N N . ALA A 1 77 ? -16.88082 -9.76733 -20.20460 1.000 14.04803 502 ALA A N 1
ATOM 606 C CA . ALA A 1 77 ? -15.53670 -10.32067 -20.21539 1.000 14.40208 502 ALA A CA 1
ATOM 607 C C . ALA A 1 77 ? -14.49329 -9.21758 -20.10163 1.000 14.77255 502 ALA A C 1
ATOM 608 O O . ALA A 1 77 ? -13.44315 -9.41200 -19.47484 1.000 14.64793 502 ALA A O 1
ATOM 610 N N . ALA A 1 78 ? -14.76962 -8.04811 -20.67707 1.000 14.06106 503 ALA A N 1
ATOM 611 C CA . ALA A 1 78 ? -13.81633 -6.94774 -20.59454 1.000 15.46130 503 ALA A CA 1
ATOM 612 C C . ALA A 1 78 ? -13.73113 -6.40225 -19.17517 1.000 16.29040 503 ALA A C 1
ATOM 613 O O . ALA A 1 78 ? -12.64416 -6.04123 -18.70929 1.000 16.32987 503 ALA A O 1
ATOM 615 N N . LEU A 1 79 ? -14.85498 -6.34511 -18.46782 1.000 15.51179 504 LEU A N 1
ATOM 616 C CA . LEU A 1 79 ? -14.83107 -5.90345 -17.07777 1.000 16.05582 504 LEU A CA 1
ATOM 617 C C . LEU A 1 79 ? -14.10789 -6.91442 -16.19728 1.000 17.51689 504 LEU A C 1
ATOM 618 O O . LEU A 1 79 ? -13.30596 -6.53929 -15.32585 1.000 16.78557 504 LEU A O 1
ATOM 623 N N . ALA A 1 80 ? -14.36980 -8.20228 -16.40122 1.000 15.48796 505 ALA A N 1
ATOM 624 C CA . ALA A 1 80 ? -13.66838 -9.20962 -15.61617 1.000 16.84524 505 ALA A CA 1
ATOM 625 C C . ALA A 1 80 ? -12.16725 -9.15920 -15.87463 1.000 18.03788 505 ALA A C 1
ATOM 626 O O . ALA A 1 80 ? -11.36163 -9.18566 -14.93486 1.000 18.60550 505 ALA A O 1
ATOM 628 N N . LYS A 1 81 ? -11.76536 -9.02616 -17.13550 1.000 15.39013 506 LYS A N 1
ATOM 629 C CA . LYS A 1 81 ? -10.34124 -9.09317 -17.43916 1.000 17.36263 506 LYS A CA 1
ATOM 630 C C . LYS A 1 81 ? -9.59594 -7.85810 -16.95192 1.000 17.95270 506 LYS A C 1
ATOM 631 O O . LYS A 1 81 ? -8.45834 -7.96553 -16.46952 1.000 20.53803 506 LYS A O 1
ATOM 637 N N . ASN A 1 82 ? -10.18461 -6.67587 -17.09973 1.000 17.95119 507 ASN A N 1
ATOM 638 C CA . ASN A 1 82 ? -9.44036 -5.44218 -16.89117 1.000 19.09812 507 ASN A CA 1
ATOM 639 C C . ASN A 1 82 ? -9.61753 -4.85959 -15.49804 1.000 21.07830 507 ASN A C 1
ATOM 640 O O . ASN A 1 82 ? -8.93902 -3.87196 -15.16656 1.000 21.82020 507 ASN A O 1
ATOM 645 N N . VAL A 1 83 ? -10.45562 -5.47301 -14.65633 1.000 18.09183 508 VAL A N 1
ATOM 646 C CA . VAL A 1 83 ? -10.64752 -5.01623 -13.28100 1.000 19.39827 508 VAL A CA 1
ATOM 647 C C . VAL A 1 83 ? -10.58447 -6.18930 -12.30516 1.000 18.72140 508 VAL A C 1
ATOM 648 O O . VAL A 1 83 ? -9.73589 -6.21520 -11.40878 1.000 17.84718 508 VAL A O 1
ATOM 652 N N . PHE A 1 84 ? -11.48056 -7.16905 -12.44795 1.000 17.86727 509 PHE A N 1
ATOM 653 C CA . PHE A 1 84 ? -11.66413 -8.12301 -11.35721 1.000 19.65783 509 PHE A CA 1
ATOM 654 C C . PHE A 1 84 ? -10.59780 -9.20880 -11.32240 1.000 23.60049 509 PHE A C 1
ATOM 655 O O . PHE A 1 84 ? -10.10049 -9.54992 -10.23894 1.000 24.33903 509 PHE A O 1
ATOM 663 N N . ASN A 1 85 ? -10.23505 -9.76659 -12.47219 1.000 18.73142 510 ASN A N 1
ATOM 664 C CA . ASN A 1 85 ? -9.28597 -10.88042 -12.51710 1.000 20.59626 510 ASN A CA 1
ATOM 665 C C . ASN A 1 85 ? -7.85974 -10.41500 -12.72404 1.000 25.35908 510 ASN A C 1
ATOM 666 O O . ASN A 1 85 ? -7.10136 -11.00579 -13.50173 1.000 32.20172 510 ASN A O 1
ATOM 671 N N . ARG A 1 86 ? -7.48700 -9.33262 -12.06007 1.000 25.89789 511 ARG A N 1
ATOM 672 C CA . ARG A 1 86 ? -6.14590 -8.77587 -12.12421 1.000 24.46018 511 ARG A CA 1
ATOM 673 C C . ARG A 1 86 ? -5.53097 -8.80489 -10.73586 1.000 23.30631 511 ARG A C 1
ATOM 674 O O . ARG A 1 86 ? -6.11866 -8.28245 -9.78300 1.000 24.92793 511 ARG A O 1
ATOM 682 N N . ASP A 1 87 ? -4.34139 -9.39154 -10.62278 1.000 28.06545 512 ASP A N 1
ATOM 683 C CA . ASP A 1 87 ? -3.67281 -9.43810 -9.33143 1.000 27.96801 512 ASP A CA 1
ATOM 684 C C . ASP A 1 87 ? -3.07155 -8.09671 -8.92380 1.000 24.61243 512 ASP A C 1
ATOM 685 O O . ASP A 1 87 ? -2.69454 -7.94572 -7.75545 1.000 28.07874 512 ASP A O 1
ATOM 690 N N . ASP A 1 88 ? -2.97599 -7.12711 -9.83735 1.000 19.45175 513 ASP A N 1
ATOM 691 C CA . ASP A 1 88 ? -2.34966 -5.84274 -9.54602 1.000 21.46059 513 ASP A CA 1
ATOM 692 C C . ASP A 1 88 ? -3.35967 -4.75099 -9.20208 1.000 18.54244 513 ASP A C 1
ATOM 693 O O . ASP A 1 88 ? -2.98174 -3.58002 -9.09516 1.000 17.93989 513 ASP A O 1
ATOM 698 N N . VAL A 1 89 ? -4.63912 -5.09906 -9.04534 1.000 17.10609 514 VAL A N 1
ATOM 699 C CA . VAL A 1 89 ? -5.66324 -4.16071 -8.59465 1.000 17.00700 514 VAL A CA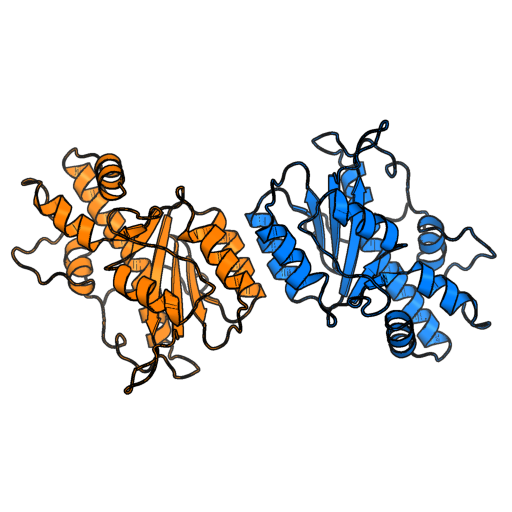 1
ATOM 700 C C . VAL A 1 89 ? -6.33080 -4.74623 -7.35775 1.000 14.06631 514 VAL A C 1
ATOM 701 O O . VAL A 1 89 ? -6.85853 -5.86119 -7.39929 1.000 16.03716 514 VAL A O 1
ATOM 705 N N . LEU A 1 90 ? -6.25986 -4.02205 -6.24678 1.000 13.89410 515 LEU A N 1
ATOM 706 C CA . LEU A 1 90 ? -6.96297 -4.43333 -5.03285 1.000 14.69947 515 LEU A CA 1
ATOM 707 C C . LEU A 1 90 ? -8.46004 -4.15893 -5.17232 1.000 14.98192 515 LEU A C 1
ATOM 708 O O . LEU A 1 90 ? -8.85202 -3.04328 -5.51068 1.000 14.52833 515 LEU A O 1
ATOM 713 N N . LYS A 1 91 ? -9.28049 -5.17782 -4.93114 1.000 13.85019 516 LYS A N 1
ATOM 714 C CA . LYS A 1 91 ? -10.73142 -5.01727 -4.84981 1.000 13.02749 516 LYS A CA 1
ATOM 715 C C . LYS A 1 91 ? -11.16351 -5.20835 -3.40413 1.000 17.07014 516 LYS A C 1
ATOM 716 O O . LYS A 1 91 ? -10.76598 -6.18469 -2.76010 1.000 20.09348 516 LYS A O 1
ATOM 722 N N . LEU A 1 92 ? -11.95104 -4.27135 -2.88878 1.000 13.68521 517 LEU A N 1
ATOM 723 C CA . LEU A 1 92 ? -12.51662 -4.38492 -1.54890 1.000 14.37996 517 LEU A CA 1
ATOM 724 C C . LEU A 1 92 ? -13.96158 -4.83993 -1.65027 1.000 16.19820 517 LEU A C 1
ATOM 725 O O . LEU A 1 92 ? -14.68551 -4.41459 -2.55187 1.000 15.78269 517 LEU A O 1
ATOM 730 N N . SER A 1 93 ? -14.37420 -5.68225 -0.70788 1.000 14.55756 518 SER A N 1
ATOM 731 C CA . SER A 1 93 ? -15.70251 -6.27942 -0.71793 1.000 13.34807 518 SER A CA 1
ATOM 732 C C . SER A 1 93 ? -16.05928 -6.65963 0.70990 1.000 14.55864 518 SER A C 1
ATOM 733 O O . SER A 1 93 ? -15.22273 -6.61072 1.61138 1.000 17.82955 518 SER A O 1
ATOM 736 N N . PHE A 1 94 ? -17.32473 -7.01682 0.91652 1.000 16.04589 519 PHE A N 1
ATOM 737 C CA . PHE A 1 94 ? -17.75880 -7.59995 2.18241 1.000 17.27853 519 PHE A CA 1
ATOM 738 C C . PHE A 1 94 ? -18.46026 -8.91390 1.86397 1.000 19.47870 519 PHE A C 1
ATOM 739 O O . PHE A 1 94 ? -19.45064 -8.92388 1.12896 1.000 20.46703 519 PHE A O 1
ATOM 747 N N . ALA A 1 95 ? -17.92714 -10.01626 2.38230 1.000 21.57910 520 ALA A N 1
ATOM 748 C CA . ALA A 1 95 ? -18.41856 -11.35665 2.08122 1.000 21.85350 520 ALA A CA 1
ATOM 749 C C . ALA A 1 95 ? -18.63603 -11.58800 0.57577 1.000 24.21318 520 ALA A C 1
ATOM 750 O O . ALA A 1 95 ? -19.72805 -11.92989 0.15007 1.000 27.31300 520 ALA A O 1
ATOM 752 N N . PRO A 1 96 ? -17.57096 -11.44170 -0.23193 1.000 24.31792 521 PRO A N 1
ATOM 753 C CA . PRO A 1 96 ? -17.73199 -11.45662 -1.69927 1.000 25.47638 521 PRO A CA 1
ATOM 754 C C . PRO A 1 96 ? -18.22698 -12.77519 -2.27328 1.000 28.61374 521 PRO A C 1
ATOM 755 O O . PRO A 1 96 ? -18.81784 -12.76513 -3.36263 1.000 27.51574 521 PRO A O 1
ATOM 759 N N . SER A 1 97 ? -17.99678 -13.90424 -1.59133 1.000 28.43759 522 SER A N 1
ATOM 760 C CA . SER A 1 97 ? -18.36932 -15.20593 -2.14823 1.000 27.47873 522 SER A CA 1
ATOM 761 C C . SER A 1 97 ? -19.84682 -15.27423 -2.49656 1.000 25.76121 522 SER A C 1
ATOM 762 O O . SER A 1 97 ? -20.22652 -15.94876 -3.46026 1.000 26.87892 522 SER A O 1
ATOM 765 N N . THR A 1 98 ? -20.69128 -14.58208 -1.73563 1.000 25.05105 523 THR A N 1
ATOM 766 C CA . THR A 1 98 ? -22.12165 -14.60898 -2.00131 1.000 26.15009 523 THR A CA 1
ATOM 767 C C . THR A 1 98 ? -22.43347 -14.04086 -3.38157 1.000 25.58788 523 THR A C 1
ATOM 768 O O . THR A 1 98 ? -23.02684 -14.72310 -4.22645 1.000 28.51932 523 THR A O 1
ATOM 772 N N . ASP A 1 99 ? -22.03389 -12.78747 -3.63113 1.000 25.85644 524 ASP A N 1
ATOM 773 C CA . ASP A 1 99 ? -22.31797 -12.17131 -4.92776 1.000 25.14579 524 ASP A CA 1
ATOM 774 C C . ASP A 1 99 ? -21.62803 -12.91742 -6.05706 1.000 23.83084 524 ASP A C 1
ATOM 775 O O . ASP A 1 99 ? -22.22634 -13.13367 -7.11806 1.000 22.35196 524 ASP A O 1
ATOM 780 N N . ILE A 1 100 ? -20.36338 -13.30464 -5.85562 1.000 22.84993 525 ILE A N 1
ATOM 781 C CA . ILE A 1 100 ? -19.57566 -13.86102 -6.95296 1.000 20.18392 525 ILE A CA 1
ATOM 782 C C . ILE A 1 100 ? -20.12257 -15.21376 -7.38691 1.000 23.35794 525 ILE A C 1
ATOM 783 O O . ILE A 1 100 ? -20.22829 -15.49425 -8.58720 1.000 21.39839 525 ILE A O 1
ATOM 788 N N . SER A 1 101 ? -20.47030 -16.07868 -6.43188 1.000 24.63932 526 SER A N 1
ATOM 789 C CA . SER A 1 101 ? -21.08214 -17.35259 -6.80181 1.000 23.36362 526 SER A CA 1
ATOM 790 C C . SER A 1 101 ? -22.40422 -17.13629 -7.52349 1.000 23.95805 526 SER A C 1
ATOM 791 O O . SER A 1 101 ? -22.70693 -17.82040 -8.51075 1.000 26.49027 526 SER A O 1
ATOM 794 N N . MET A 1 102 ? -23.19421 -16.16745 -7.06205 1.000 24.29900 527 MET A N 1
ATOM 795 C CA . MET A 1 102 ? -24.47697 -15.90142 -7.69731 1.000 24.14517 527 MET A CA 1
ATOM 796 C C . MET A 1 102 ? -24.31099 -15.29423 -9.08906 1.000 21.17753 527 MET A C 1
ATOM 797 O O . MET A 1 102 ? -25.13551 -15.55499 -9.96964 1.000 21.14039 527 MET A O 1
ATOM 802 N N . PHE A 1 103 ? -23.26675 -14.48056 -9.30668 1.000 21.79841 528 PHE A N 1
ATOM 803 C CA . PHE A 1 103 ? -22.98868 -13.97421 -10.65289 1.000 22.65308 528 PHE A CA 1
ATOM 804 C C . PHE A 1 103 ? -22.79875 -15.11283 -11.64734 1.000 22.76776 528 PHE A C 1
ATOM 805 O O . PHE A 1 103 ? -23.14785 -14.97825 -12.82486 1.000 20.94670 528 PHE A O 1
ATOM 813 N N . GLN A 1 104 ? -22.18990 -16.22441 -11.21398 1.000 23.49046 529 GLN A N 1
ATOM 814 C CA . GLN A 1 104 ? -21.88161 -17.27731 -12.17898 1.000 24.60602 529 GLN A CA 1
ATOM 815 C C . GLN A 1 104 ? -23.14683 -17.82272 -12.81859 1.000 25.68270 529 GLN A C 1
ATOM 816 O O . GLN A 1 104 ? -23.10825 -18.31616 -13.95109 1.000 26.51960 529 GLN A O 1
ATOM 822 N N . LYS A 1 105 ? -24.28101 -17.71122 -12.12965 1.000 24.83322 530 LYS A N 1
ATOM 823 C CA . LYS A 1 105 ? -25.54265 -18.18484 -12.66931 1.000 25.58276 530 LYS A CA 1
ATOM 824 C C . LYS A 1 105 ? -26.37384 -17.06015 -13.26667 1.000 22.70981 530 LYS A C 1
ATOM 825 O O . LYS A 1 105 ? -27.02975 -17.26506 -14.29023 1.000 25.24262 530 LYS A O 1
ATOM 831 N N . ALA A 1 106 ? -26.32424 -15.86244 -12.67780 1.000 20.59553 531 ALA A N 1
ATOM 832 C CA . ALA A 1 106 ? -27.14191 -14.75518 -13.15860 1.000 18.30641 531 ALA A CA 1
ATOM 833 C C . ALA A 1 106 ? -26.48842 -14.00149 -14.31145 1.000 22.29921 531 AL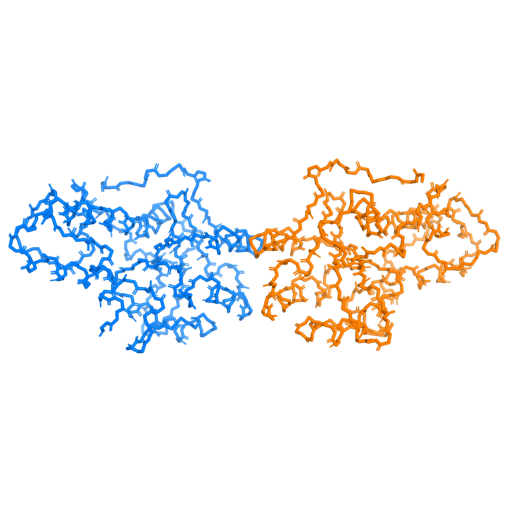A A C 1
ATOM 834 O O . ALA A 1 106 ? -27.18524 -13.47933 -15.18946 1.000 24.23632 531 ALA A O 1
ATOM 836 N N . LEU A 1 107 ? -25.16310 -13.92350 -14.31917 1.000 19.51743 532 LEU A N 1
ATOM 837 C CA . LEU A 1 107 ? -24.41126 -13.15910 -15.31248 1.000 21.45290 532 LEU A CA 1
ATOM 838 C C . LEU A 1 107 ? -23.19268 -13.98173 -15.68642 1.000 18.06966 532 LEU A C 1
ATOM 839 O O . LEU A 1 107 ? -22.06152 -13.64663 -15.31972 1.000 18.77801 532 LEU A O 1
ATOM 844 N N . PRO A 1 108 ? -23.38912 -15.09306 -16.39990 1.000 19.39724 533 PRO A N 1
ATOM 845 C CA . PRO A 1 108 ? -22.29960 -16.07599 -16.51500 1.000 17.85823 533 PRO A CA 1
ATOM 846 C C . PRO A 1 108 ? -21.05224 -15.56080 -17.21783 1.000 17.32190 533 PRO A C 1
ATOM 847 O O . PRO A 1 108 ? -19.95973 -16.05891 -16.92332 1.000 17.96205 533 PRO A O 1
ATOM 851 N N . SER A 1 109 ? -21.17644 -14.58135 -18.12505 1.000 17.22445 534 SER A N 1
ATOM 852 C CA . SER A 1 109 ? -20.00114 -14.03411 -18.80245 1.000 17.31800 534 SER A CA 1
ATOM 853 C C . SER A 1 109 ? -19.14514 -13.16097 -17.89259 1.000 17.99323 534 SER A C 1
ATOM 854 O O . SER A 1 109 ? -17.97736 -12.92896 -18.20673 1.000 17.55239 534 SER A O 1
ATOM 857 N N . PHE A 1 110 ? -19.70155 -12.67052 -16.77830 1.000 17.12234 535 PHE A N 1
ATOM 858 C CA . PHE A 1 110 ? -18.95592 -11.88020 -15.79648 1.000 17.22184 535 PHE A CA 1
ATOM 859 C C . PHE A 1 110 ? -18.30007 -12.87327 -14.85067 1.000 19.68108 535 PHE A C 1
ATOM 860 O O . PHE A 1 110 ? -18.73076 -13.09042 -13.71412 1.000 21.12032 535 PHE A O 1
ATOM 868 N N . ASN A 1 111 ? -17.23061 -13.48662 -15.35131 1.000 18.58383 536 ASN A N 1
ATOM 869 C CA . ASN A 1 111 ? -16.64555 -14.68267 -14.75597 1.000 18.86164 536 ASN A CA 1
ATOM 870 C C . ASN A 1 111 ? -15.49467 -14.26974 -13.84219 1.000 19.60749 536 ASN A C 1
ATOM 871 O O . ASN A 1 111 ? -14.33068 -14.28415 -14.22506 1.000 20.90308 536 ASN A O 1
ATOM 876 N N . VAL A 1 112 ? -15.84174 -13.89731 -12.60858 1.000 19.26011 537 VAL A N 1
ATOM 877 C CA . VAL A 1 112 ? -14.84559 -13.44616 -11.63418 1.000 21.65072 537 VAL A CA 1
ATOM 878 C C . VAL A 1 112 ? -14.22355 -14.65048 -10.94096 1.000 25.02700 537 VAL A C 1
ATOM 879 O O . VAL A 1 112 ? -14.93847 -15.53589 -10.45084 1.000 24.02258 537 VAL A O 1
ATOM 883 N N . MET A 1 113 ? -12.89069 -14.66589 -10.87248 1.000 24.55778 538 MET A N 1
ATOM 884 C CA . MET A 1 113 ? -12.13865 -15.73140 -10.21702 1.000 26.35284 538 MET A CA 1
ATOM 885 C C . MET A 1 113 ? -11.89099 -15.37840 -8.75007 1.000 25.77717 538 MET A C 1
ATOM 886 O O . MET A 1 113 ? -11.17956 -14.41623 -8.44188 1.000 27.54768 538 MET A O 1
ATOM 891 N N . TYR A 1 114 ? -12.46059 -16.16785 -7.84786 1.000 24.07235 539 TYR A N 1
ATOM 892 C CA . TYR A 1 114 ? -12.25263 -15.97294 -6.41166 1.000 25.90018 539 TYR A CA 1
ATOM 893 C C . TYR A 1 114 ? -12.23970 -17.35430 -5.76812 1.000 33.28857 539 TYR A C 1
ATOM 894 O O . TYR A 1 114 ? -13.29937 -17.93730 -5.52690 1.000 28.78921 539 TYR A O 1
ATOM 903 N N . SER A 1 115 ? -11.04279 -17.86325 -5.48157 1.000 33.13695 540 SER A N 1
ATOM 904 C CA . SER A 1 115 ? -10.89003 -19.24605 -5.05057 1.000 40.44538 540 SER A CA 1
ATOM 905 C C . SER A 1 115 ? -9.59203 -19.39863 -4.27026 1.000 46.15985 540 SER A C 1
ATOM 906 O O . SER A 1 115 ? -8.78711 -18.46827 -4.16574 1.000 42.98529 540 SER A O 1
ATOM 909 N N . SER A 1 116 ? -9.39710 -20.61065 -3.73821 1.000 49.29552 541 SER A N 1
ATOM 910 C CA . SER A 1 116 ? -8.22418 -20.90647 -2.91999 1.000 51.56278 541 SER A CA 1
ATOM 911 C C . SER A 1 116 ? -6.92804 -20.59753 -3.65697 1.000 51.39101 541 SER A C 1
ATOM 912 O O . SER A 1 116 ? -5.99798 -20.02574 -3.07698 1.000 57.28800 541 SER A O 1
ATOM 915 N N . GLN A 1 117 ? -6.84604 -20.97156 -4.93564 1.000 52.01803 542 GLN A N 1
ATOM 916 C CA . GLN A 1 117 ? -5.63271 -20.72409 -5.70909 1.000 53.93508 542 GLN A CA 1
ATOM 917 C C . GLN A 1 117 ? -5.34381 -19.23077 -5.81067 1.000 52.85990 542 GLN A C 1
ATOM 918 O O . GLN A 1 117 ? -4.26921 -18.76217 -5.41432 1.000 51.48485 542 GLN A O 1
ATOM 924 N N . SER A 1 118 ? -6.29968 -18.46281 -6.33449 1.000 50.64264 543 SER A N 1
ATOM 925 C CA . SER A 1 118 ? -6.11707 -17.03269 -6.54036 1.000 42.82701 543 SER A CA 1
ATOM 926 C C . SER A 1 118 ? -7.32902 -16.26729 -6.03580 1.000 36.35340 543 SER A C 1
ATOM 927 O O . SER A 1 118 ? -8.46247 -16.54356 -6.44309 1.000 34.81661 543 SER A O 1
ATOM 930 N N . THR A 1 119 ? -7.07634 -15.30259 -5.15516 1.000 31.68084 544 THR A N 1
ATOM 931 C CA . THR A 1 119 ? -8.07812 -14.33719 -4.73025 1.000 26.86911 544 THR A CA 1
ATOM 932 C C . THR A 1 119 ? -8.33072 -13.26626 -5.77693 1.000 26.37374 544 THR A C 1
ATOM 933 O O . THR A 1 119 ? -9.24540 -12.45256 -5.59816 1.000 23.51699 544 THR A O 1
ATOM 937 N N . SER A 1 120 ? -7.51686 -13.22642 -6.83353 1.000 24.36708 545 SER A N 1
ATOM 938 C CA . SER A 1 120 ? -7.51984 -12.11938 -7.78740 1.000 22.91158 545 SER A CA 1
ATOM 939 C C . SER A 1 120 ? -7.40298 -10.78198 -7.07019 1.000 21.89149 545 SER A C 1
ATOM 940 O O . SER A 1 120 ? -7.92435 -9.76753 -7.53352 1.000 19.92814 545 SER A O 1
ATOM 943 N N . ALA A 1 121 ? -6.72801 -10.78371 -5.91642 1.000 18.63654 546 ALA A N 1
ATOM 944 C CA . ALA A 1 121 ? -6.56657 -9.59214 -5.09285 1.000 17.19080 546 ALA A CA 1
ATOM 945 C C . ALA A 1 121 ? -7.91403 -9.01976 -4.63995 1.000 15.65625 546 ALA A C 1
ATOM 946 O O . ALA A 1 121 ? -8.05149 -7.80438 -4.47590 1.000 15.57663 546 ALA A O 1
ATOM 948 N N . ILE A 1 122 ? -8.90646 -9.87979 -4.44166 1.000 17.43543 547 ILE A N 1
ATOM 949 C CA . ILE A 1 122 ? -10.18009 -9.47309 -3.85085 1.000 16.80825 547 ILE A CA 1
ATOM 950 C C . ILE A 1 122 ? -10.09795 -9.70124 -2.34360 1.000 16.49625 547 ILE A C 1
ATOM 951 O O . ILE A 1 122 ? -9.96677 -10.84136 -1.88497 1.000 18.64261 547 ILE A O 1
ATOM 956 N N . LEU A 1 123 ? -10.21511 -8.62300 -1.57718 1.000 15.01716 548 LEU A N 1
ATOM 957 C CA . LEU A 1 123 ? -10.14991 -8.69024 -0.12311 1.000 15.86331 548 LEU A CA 1
ATOM 958 C C . LEU A 1 123 ? -11.55314 -8.65046 0.47056 1.000 16.84212 548 LEU A C 1
ATOM 959 O O . LEU A 1 123 ? -12.29621 -7.68355 0.26331 1.000 17.50928 548 LEU A O 1
ATOM 964 N N . ASP A 1 124 ? -11.89429 -9.68927 1.22656 1.000 18.22670 549 ASP A N 1
ATOM 965 C CA . ASP A 1 124 ? -13.09756 -9.70886 2.05130 1.000 18.35301 549 ASP A CA 1
ATOM 966 C C . ASP A 1 124 ? -12.82228 -8.93101 3.33436 1.000 19.06868 549 ASP A C 1
ATOM 967 O O . ASP A 1 124 ? -11.98994 -9.34692 4.14644 1.000 19.16058 549 ASP A O 1
ATOM 972 N N . LEU A 1 125 ? -13.51530 -7.80632 3.53258 1.000 17.40738 550 LEU A N 1
ATOM 973 C CA . LEU A 1 125 ? -13.24938 -7.01988 4.73584 1.000 16.88635 550 LEU A CA 1
ATOM 974 C C . LEU A 1 125 ? -13.70705 -7.72954 5.99967 1.000 21.47814 550 LEU A C 1
ATOM 975 O O . LEU A 1 125 ? -13.20118 -7.40978 7.08308 1.000 20.50664 550 LEU A O 1
ATOM 980 N N . GLN A 1 126 ? -14.63877 -8.68154 5.89078 1.000 21.20720 551 GLN A N 1
ATOM 981 C CA . GLN A 1 126 ? -14.99221 -9.47555 7.06655 1.000 21.77688 551 GLN A CA 1
ATOM 982 C C . GLN A 1 126 ? -13.82215 -10.33368 7.53325 1.000 27.13707 551 GLN A C 1
ATOM 983 O O . GLN A 1 126 ? -13.67331 -10.57025 8.73687 1.000 26.87289 551 GLN A O 1
ATOM 989 N N . LEU A 1 127 ? -12.97535 -10.79433 6.60740 1.000 23.51632 552 LEU A N 1
ATOM 990 C CA . LEU A 1 127 ? -11.78145 -11.54643 6.98713 1.000 25.68405 552 LEU A CA 1
ATOM 991 C C . LEU A 1 127 ? -10.74536 -10.64580 7.64229 1.000 27.19358 552 LEU A C 1
ATOM 992 O O . LEU A 1 127 ? -10.08055 -11.04904 8.60513 1.000 26.79206 552 LEU A O 1
ATOM 997 N N . LEU A 1 128 ? -10.57750 -9.42791 7.12420 1.000 22.36044 553 LEU A N 1
ATOM 998 C CA . LEU A 1 128 ? -9.67934 -8.47249 7.75658 1.000 21.08412 553 LEU A CA 1
ATOM 999 C C . LEU A 1 128 ? -10.16987 -8.11258 9.15435 1.000 22.57103 553 LEU A C 1
ATOM 1000 O O . LEU A 1 128 ? -9.37343 -8.02358 10.09309 1.000 23.01679 553 LEU A O 1
ATOM 1005 N N . TRP A 1 129 ? -11.48162 -7.90990 9.30311 1.000 21.41139 554 TRP A N 1
ATOM 1006 C CA . TRP A 1 129 ? -12.08499 -7.67674 10.61236 1.000 23.27783 554 TRP A CA 1
ATOM 1007 C C . TRP A 1 129 ? -11.71817 -8.78061 11.59300 1.000 23.86624 554 TRP A C 1
ATOM 1008 O O . TRP A 1 129 ? -11.22079 -8.51132 12.69341 1.000 23.65968 554 TRP A O 1
ATOM 1019 N N . ARG A 1 130 ? -11.93756 -10.03521 11.19866 1.000 24.44729 555 ARG A N 1
ATOM 1020 C CA . ARG A 1 130 ? -11.64921 -11.15460 12.08993 1.000 29.43642 555 ARG A CA 1
ATOM 1021 C C . ARG A 1 130 ? -10.16265 -11.25700 12.39813 1.000 31.09063 555 ARG A C 1
ATOM 1022 O O . ARG A 1 130 ? -9.78164 -11.66946 13.50076 1.000 31.52071 555 ARG A O 1
ATOM 1030 N N . HIS A 1 131 ? -9.31093 -10.86291 11.45097 1.000 24.90803 556 HIS A N 1
ATOM 1031 C CA . HIS A 1 131 ? -7.87013 -10.95844 11.65022 1.000 28.07926 556 HIS A CA 1
ATOM 1032 C C . HIS A 1 131 ? -7.38191 -9.93226 12.66584 1.000 29.34062 556 HIS A C 1
ATOM 1033 O O . HIS A 1 131 ? -6.61561 -10.26294 13.58025 1.000 32.95798 556 HIS A O 1
ATOM 1040 N N . VAL A 1 132 ? -7.81482 -8.67902 12.52512 1.000 25.52486 557 VAL A N 1
ATOM 1041 C CA . VAL A 1 132 ? -7.32224 -7.61858 13.40069 1.000 28.15959 557 VAL A CA 1
ATOM 1042 C C . VAL A 1 132 ? -7.94473 -7.68273 14.79038 1.000 31.76036 557 VAL A C 1
ATOM 1043 O O . VAL A 1 132 ? -7.33990 -7.18402 15.75224 1.000 32.90207 557 VAL A O 1
ATOM 1047 N N . GLU A 1 133 ? -9.12692 -8.30029 14.91808 1.000 27.73229 558 GLU A N 1
ATOM 1048 C CA . GLU A 1 133 ? -9.75834 -8.52388 16.21814 1.000 34.05932 558 GLU A CA 1
ATOM 1049 C C . GLU A 1 133 ? -8.82515 -9.22586 17.18725 1.000 38.85562 558 GLU A C 1
ATOM 1050 O O . GLU A 1 133 ? -8.95421 -9.07065 18.40738 1.000 38.42151 558 GLU A O 1
ATOM 1056 N N . ARG A 1 134 ? -7.90461 -10.02181 16.66551 1.000 35.16608 559 ARG A N 1
ATOM 1057 C CA . ARG A 1 134 ? -7.02936 -10.84939 17.47592 1.000 39.21100 559 ARG A CA 1
ATOM 1058 C C . ARG A 1 134 ? -5.82374 -10.09943 18.02241 1.000 40.80023 559 ARG A C 1
ATOM 1059 O O . ARG A 1 134 ? -5.17432 -10.59505 18.94673 1.000 42.77848 559 ARG A O 1
ATOM 1067 N N . PHE A 1 135 ? -5.50073 -8.93073 17.48326 1.000 40.65122 560 PHE A N 1
ATOM 1068 C CA . PHE A 1 135 ? -4.45684 -8.09613 18.06633 1.000 38.23074 560 PHE A CA 1
ATOM 1069 C C . PHE A 1 135 ? -5.01693 -7.40772 19.30619 1.000 39.79513 560 PHE A C 1
ATOM 1070 O O . PHE A 1 135 ? -5.93968 -6.59294 19.20323 1.000 38.37971 560 PHE A O 1
ATOM 1078 N N . ASP A 1 136 ? -4.46354 -7.73799 20.48005 1.000 41.50980 561 ASP A N 1
ATOM 1079 C CA . ASP A 1 136 ? -4.99819 -7.20325 21.73009 1.000 38.50976 561 ASP A CA 1
ATOM 1080 C C . ASP A 1 136 ? -4.95177 -5.68203 21.76522 1.000 36.48904 561 ASP A C 1
ATOM 1081 O O . ASP A 1 136 ? -5.82687 -5.04827 22.36768 1.000 38.88785 561 ASP A O 1
ATOM 1086 N N . SER A 1 137 ? -3.95394 -5.08183 21.11704 1.000 32.49808 562 SER A N 1
ATOM 1087 C CA . SER A 1 137 ? -3.80174 -3.63377 21.11417 1.000 34.74015 562 SER A CA 1
ATOM 1088 C C . SER A 1 137 ? -4.74384 -2.93529 20.14233 1.000 31.95549 562 SER A C 1
ATOM 1089 O O . SER A 1 137 ? -4.92791 -1.71885 20.24880 1.000 35.51735 562 SER A O 1
ATOM 1092 N N . PHE A 1 138 ? -5.32846 -3.66289 19.19650 1.000 32.09228 563 PHE A N 1
ATOM 1093 C CA . PHE A 1 138 ? -6.08884 -3.02206 18.13058 1.000 29.43836 563 PHE A CA 1
ATOM 1094 C C . PHE A 1 138 ? -7.39404 -2.44454 18.66012 1.000 27.12766 563 PHE A C 1
ATOM 1095 O O . PHE A 1 138 ? -8.18632 -3.14840 19.29472 1.000 29.91321 563 PHE A O 1
ATOM 1103 N N . ARG A 1 139 ? -7.62933 -1.16639 18.36938 1.000 23.66764 564 ARG A N 1
ATOM 1104 C CA . ARG A 1 139 ? -8.87002 -0.49423 18.73916 1.000 26.35473 564 ARG A CA 1
ATOM 1105 C C . ARG A 1 139 ? -9.44715 0.21784 17.52275 1.000 23.98955 564 ARG A C 1
ATOM 1106 O O . ARG A 1 139 ? -8.77063 1.03853 16.90075 1.000 28.13882 564 ARG A O 1
ATOM 1114 N N . PHE A 1 140 ? -10.70347 -0.07626 17.19626 1.000 26.91639 565 PHE A N 1
ATOM 1115 C CA . PHE A 1 140 ? -11.41362 0.73566 16.22454 1.000 25.04272 565 PHE A CA 1
ATOM 1116 C C . PHE A 1 140 ? -11.57297 2.15743 16.76660 1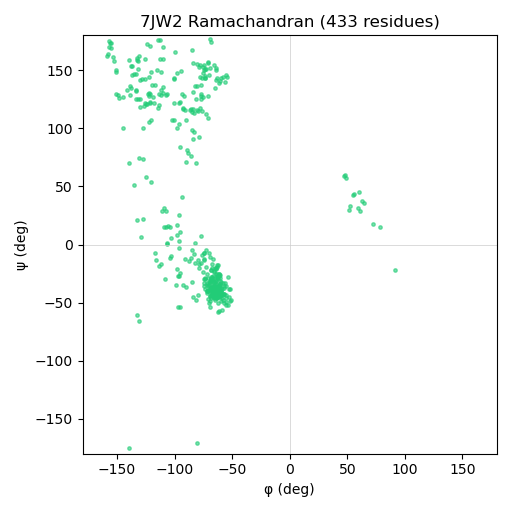.000 25.44453 565 PHE A C 1
ATOM 1117 O O . PHE A 1 140 ? -11.62899 2.36069 17.98573 1.000 26.35921 565 PHE A O 1
ATOM 1125 N N . PRO A 1 141 ? -11.61903 3.16513 15.88965 1.000 22.70618 566 PRO A N 1
ATOM 1126 C CA . PRO A 1 141 ? -11.72056 4.55504 16.37640 1.000 28.58460 566 PRO A CA 1
ATOM 1127 C C . PRO A 1 141 ? -13.02420 4.84987 17.08721 1.000 28.68544 566 PRO A C 1
ATOM 1128 O O . PRO A 1 141 ? -13.09475 5.80701 17.86880 1.000 25.51806 566 PRO A O 1
ATOM 1132 N N . TYR A 1 142 ? -14.06818 4.08250 16.81249 1.000 23.13391 567 TYR A N 1
ATOM 1133 C CA . TYR A 1 142 ? -15.32362 4.21593 17.53195 1.000 20.69862 567 TYR A CA 1
ATOM 1134 C C . TYR A 1 142 ? -15.63258 2.83926 18.08008 1.000 24.94299 567 TYR A C 1
ATOM 1135 O O . TYR A 1 142 ? -16.67270 2.25191 17.77596 1.000 30.60196 567 TYR A O 1
ATOM 1144 N N . HIS A 1 143 ? -14.69692 2.32571 18.87537 1.000 30.05825 568 HIS A N 1
ATOM 1145 C CA . HIS A 1 143 ? -14.70668 0.92715 19.27050 1.000 32.86906 568 HIS A CA 1
ATOM 1146 C C . HIS A 1 143 ? -15.94021 0.60380 20.09381 1.000 35.92898 568 HIS A C 1
ATOM 1147 O O . HIS A 1 143 ? -16.42050 1.42282 20.88181 1.000 37.59327 568 HIS A O 1
ATOM 1154 N N . GLU A 1 144 ? -16.46354 -0.59599 19.87294 1.000 39.71446 569 GLU A N 1
ATOM 1155 C CA . GLU A 1 144 ? -17.53538 -1.16634 20.66773 1.000 43.09799 569 GLU A CA 1
ATOM 1156 C C . GLU A 1 144 ? -17.21471 -2.63782 20.86848 1.000 45.43644 569 GLU A C 1
ATOM 1157 O O . GLU A 1 144 ? -16.44152 -3.23177 20.11353 1.000 46.57418 569 GLU A O 1
ATOM 1163 N N . GLU A 1 145 ? -17.80771 -3.22053 21.90346 1.000 48.27365 570 GLU A N 1
ATOM 1164 C CA . GLU A 1 145 ? -17.52998 -4.60170 22.27173 1.000 50.28437 570 GLU A CA 1
ATOM 1165 C C . GLU A 1 145 ? -18.53725 -5.54491 21.62833 1.000 49.82117 570 GLU A C 1
ATOM 1166 O O . GLU A 1 145 ? -19.74937 -5.31245 21.70464 1.000 52.16895 570 GLU A O 1
ATOM 1172 N N . SER A 1 146 ? -18.02261 -6.58863 20.97928 1.000 49.17829 571 SER A N 1
ATOM 1173 C CA . SER A 1 146 ? -18.80107 -7.74447 20.53600 1.000 52.02141 571 SER A CA 1
ATOM 1174 C C . SER A 1 146 ? -20.07707 -7.34611 19.78986 1.000 51.62740 571 SER A C 1
ATOM 1175 O O . SER A 1 146 ? -21.19218 -7.71676 20.16030 1.000 55.11959 571 SER A O 1
ATOM 1178 N N . VAL A 1 147 ? -19.89812 -6.57788 18.72115 1.000 48.96897 572 VAL A N 1
ATOM 1179 C CA . VAL A 1 147 ? -21.01373 -6.30764 17.82771 1.000 45.34711 572 VAL A CA 1
ATOM 1180 C C . VAL A 1 147 ? -21.15187 -7.46048 16.83773 1.000 45.78810 572 VAL A C 1
ATOM 1181 O O . VAL A 1 147 ? -20.20248 -8.20985 16.57564 1.000 43.73826 572 VAL A O 1
ATOM 1185 N N . ASN A 1 148 ? -22.36167 -7.61996 16.29916 1.000 43.16633 573 ASN A N 1
ATOM 1186 C CA . ASN A 1 148 ? -22.56825 -8.56429 15.20903 1.000 40.09305 573 ASN A CA 1
ATOM 1187 C C . ASN A 1 148 ? -21.69186 -8.16615 14.03092 1.000 35.53140 573 ASN A C 1
ATOM 1188 O O . ASN A 1 148 ? -21.49599 -6.97849 13.76215 1.000 36.03505 573 ASN A O 1
ATOM 1193 N N . GLN A 1 149 ? -21.15373 -9.16315 13.33000 1.000 34.39354 574 GLN A N 1
ATOM 1194 C CA . GLN A 1 149 ? -20.16643 -8.90644 12.27853 1.000 33.43005 574 GLN A CA 1
ATOM 1195 C C . GLN A 1 149 ? -20.86093 -8.71582 10.92788 1.000 31.75216 574 GLN A C 1
ATOM 1196 O O . GLN A 1 149 ? -20.78984 -9.55037 10.02632 1.000 37.83949 574 GLN A O 1
ATOM 1202 N N . ASN A 1 150 ? -21.54036 -7.57850 10.80182 1.000 28.06001 575 ASN A N 1
ATOM 1203 C CA . ASN A 1 150 ? -22.15566 -7.14778 9.55241 1.000 25.65134 575 ASN A CA 1
ATOM 1204 C C . ASN A 1 150 ? -21.58210 -5.79728 9.13513 1.000 23.70715 575 ASN A C 1
ATOM 1205 O O . ASN A 1 150 ? -20.85663 -5.14731 9.89172 1.000 22.34815 575 ASN A O 1
ATOM 1210 N N . LEU A 1 151 ? -21.91312 -5.37218 7.90966 1.000 22.11561 576 LEU A N 1
ATOM 1211 C CA . LEU A 1 151 ? -21.30520 -4.15699 7.37417 1.000 20.84304 576 LEU A CA 1
ATOM 1212 C C . LEU A 1 151 ? -21.76137 -2.91826 8.13772 1.000 21.00008 576 LEU A C 1
ATOM 1213 O O . LEU A 1 151 ? -20.96621 -1.99971 8.36990 1.000 19.98538 576 LEU A O 1
ATOM 1218 N N . ALA A 1 152 ? -23.03013 -2.87316 8.55274 1.000 21.71462 577 ALA A N 1
ATOM 1219 C CA . ALA A 1 152 ? -23.50962 -1.70074 9.27332 1.000 21.15935 577 ALA A CA 1
ATOM 1220 C C . ALA A 1 152 ? -22.71872 -1.47952 10.55524 1.000 19.94940 577 ALA A C 1
ATOM 1221 O O . ALA A 1 152 ? -22.39419 -0.33984 10.90504 1.000 22.14770 577 ALA A O 1
ATOM 1223 N N . ASN A 1 153 ? -22.38989 -2.55584 11.26038 1.000 21.18288 578 ASN A N 1
ATOM 1224 C CA . ASN A 1 153 ? -21.62262 -2.40426 12.49326 1.000 20.69324 578 ASN A CA 1
ATOM 1225 C C . ASN A 1 153 ? -20.17277 -2.02688 12.20414 1.000 22.53321 578 ASN A C 1
ATOM 1226 O O . ASN A 1 153 ? -19.56483 -1.26282 12.96175 1.000 22.56845 578 ASN A O 1
ATOM 1231 N N . LEU A 1 154 ? -19.59988 -2.54702 11.11521 1.000 21.38796 579 LEU A N 1
ATOM 1232 C CA . LEU A 1 154 ? -18.23763 -2.16302 10.75546 1.000 20.04133 579 LEU A CA 1
ATOM 1233 C C . LEU A 1 154 ? -18.15919 -0.68604 10.38678 1.000 20.13206 579 LEU A C 1
ATOM 1234 O O . LEU A 1 154 ? -17.16389 -0.01486 10.68344 1.000 17.62020 579 LEU A O 1
ATOM 1239 N N . VAL A 1 155 ? -19.18998 -0.16341 9.72053 1.000 18.68177 580 VAL A N 1
ATOM 1240 C CA . VAL A 1 155 ? -19.23965 1.26491 9.42364 1.000 18.07296 580 VAL A CA 1
ATOM 1241 C C . VAL A 1 155 ? -19.23538 2.08209 10.71172 1.000 22.49675 580 VAL A C 1
ATOM 1242 O O . VAL A 1 155 ? -18.52272 3.08699 10.82395 1.000 21.66598 580 VAL A O 1
ATOM 1246 N N . ARG A 1 156 ? -20.03704 1.67810 11.69939 1.000 22.08480 581 ARG A N 1
ATOM 1247 C CA . ARG A 1 156 ? -20.05295 2.41558 12.96012 1.000 24.21393 581 ARG A CA 1
ATOM 1248 C C . ARG A 1 156 ? -18.69588 2.36725 13.65108 1.000 24.26732 581 ARG A C 1
ATOM 1249 O O . ARG A 1 156 ? -18.20228 3.39241 14.13217 1.000 25.15235 581 ARG A O 1
ATOM 1257 N N . LEU A 1 157 ? -18.07624 1.18262 13.70259 1.000 20.74576 582 LEU A N 1
ATOM 1258 C CA . LEU A 1 157 ? -16.77978 1.03528 14.36145 1.000 19.39409 582 LEU A CA 1
ATOM 1259 C C . LEU A 1 157 ? -15.70669 1.88830 13.69847 1.000 22.41254 582 LEU A C 1
ATOM 1260 O O . LEU A 1 157 ? -14.83186 2.43469 14.37832 1.000 20.94518 582 LEU A O 1
ATOM 1265 N N . CYS A 1 158 ? -15.74007 2.00123 12.37149 1.000 19.99951 583 CYS A N 1
ATOM 1266 C CA . CYS A 1 158 ? -14.66621 2.69102 11.67026 1.000 18.40379 583 CYS A CA 1
ATOM 1267 C C . CYS A 1 158 ? -14.94435 4.16634 11.44932 1.000 20.99745 583 CYS A C 1
ATOM 1268 O O . CYS A 1 158 ? -14.01155 4.97166 11.46884 1.000 23.79373 583 CYS A O 1
ATOM 1271 N N . LEU A 1 159 ? -16.19952 4.54651 11.22255 1.000 20.09926 584 LEU A N 1
ATOM 1272 C CA . LEU A 1 159 ? -16.51746 5.91278 10.85027 1.000 23.36929 584 LEU A CA 1
ATOM 1273 C C . LEU A 1 159 ? -17.38478 6.65647 11.85398 1.000 24.92280 584 LEU A C 1
ATOM 1274 O O . LEU A 1 159 ? -17.58581 7.86412 11.68535 1.000 26.53476 584 LEU A O 1
ATOM 1279 N N . GLY A 1 160 ? -17.89853 5.98680 12.88195 1.000 22.50247 585 GLY A N 1
ATOM 1280 C CA . GLY A 1 160 ? -18.61197 6.68317 13.93847 1.000 23.88996 585 GLY A CA 1
ATOM 1281 C C . GLY A 1 160 ? -19.97562 7.19575 13.55398 1.000 26.79416 585 GLY A C 1
ATOM 1282 O O . GLY A 1 160 ? -20.51961 8.06643 14.24218 1.000 29.14021 585 GLY A O 1
ATOM 1283 N N . LYS A 1 161 ? -20.55065 6.68117 12.47099 1.000 23.61862 586 LYS A N 1
ATOM 1284 C CA . LYS A 1 161 ? -21.89119 7.05431 12.05615 1.000 26.31910 586 LYS A CA 1
ATOM 1285 C C . LYS A 1 161 ? -22.70432 5.80415 11.75541 1.000 22.66114 586 LYS A C 1
ATOM 1286 O O . LYS A 1 161 ? -22.16767 4.71968 11.51690 1.000 25.19753 586 LYS A O 1
ATOM 1292 N N . LYS A 1 162 ? -24.02078 5.96432 11.80797 1.000 23.74405 587 LYS A N 1
ATOM 1293 C CA . LYS A 1 162 ? -24.92885 4.87170 11.50623 1.000 26.02353 587 LYS A CA 1
ATOM 1294 C C . LYS A 1 162 ? -25.07372 4.71838 9.99381 1.000 22.96564 587 LYS A C 1
ATOM 1295 O O . LYS A 1 162 ? -25.19840 5.70664 9.27041 1.000 24.39968 587 LYS A O 1
ATOM 1301 N N . LEU A 1 163 ? -25.03620 3.47544 9.51809 1.000 22.23666 588 LEU A N 1
ATOM 1302 C CA . LEU A 1 163 ? -25.30591 3.17736 8.11108 1.000 21.58202 588 LEU A CA 1
ATOM 1303 C C . LEU A 1 163 ? -26.81210 3.04089 7.91733 1.000 23.49683 588 LEU A C 1
ATOM 1304 O O . LEU A 1 163 ? -27.43307 2.12062 8.45760 1.000 26.67890 588 LEU A O 1
ATOM 1309 N N . ASP A 1 164 ? -27.39665 3.96237 7.15739 1.000 19.43097 589 ASP A N 1
ATOM 1310 C CA . ASP A 1 164 ? -28.82642 3.90438 6.85027 1.000 20.24035 589 ASP A CA 1
ATOM 1311 C C . ASP A 1 164 ? -29.08243 2.74943 5.88725 1.000 21.34174 589 ASP A C 1
ATOM 1312 O O . ASP A 1 164 ? -28.70828 2.81541 4.70851 1.000 20.52214 589 ASP A O 1
ATOM 1317 N N . LYS A 1 165 ? -29.72221 1.69730 6.39489 1.000 23.45845 590 LYS A N 1
ATOM 1318 C CA . LYS A 1 165 ? -30.02390 0.48966 5.64060 1.000 23.94683 590 LYS A CA 1
ATOM 1319 C C . LYS A 1 165 ? -31.48459 0.40087 5.21435 1.000 22.88161 590 LYS A C 1
ATOM 1320 O O . LYS A 1 165 ? -31.93541 -0.67741 4.81499 1.000 24.59725 590 LYS A O 1
ATOM 1326 N N . SER A 1 166 ? -32.23111 1.50054 5.28572 1.000 19.14738 591 SER A N 1
ATOM 1327 C CA . SER A 1 166 ? -33.66763 1.42318 5.02539 1.000 22.73962 591 SER A CA 1
ATOM 1328 C C . SER A 1 166 ? -33.98160 1.01260 3.59009 1.000 23.50871 591 SER A C 1
ATOM 1329 O O . SER A 1 166 ? -35.07704 0.51096 3.32811 1.000 24.40026 591 SER A O 1
ATOM 1332 N N . ASN A 1 167 ? -33.04629 1.18546 2.65955 1.000 19.08879 592 ASN A N 1
ATOM 1333 C CA . ASN A 1 167 ? -33.26483 0.81750 1.26660 1.000 19.07912 592 ASN A CA 1
ATOM 1334 C C . ASN A 1 167 ? -32.57285 -0.48844 0.87859 1.000 17.15857 592 ASN A C 1
ATOM 1335 O O . ASN A 1 167 ? -32.62982 -0.88560 -0.29131 1.000 17.05397 592 ASN A O 1
ATOM 1340 N N . GLN A 1 168 ? -31.97224 -1.18578 1.84449 1.000 16.92171 593 GLN A N 1
ATOM 1341 C CA . GLN A 1 168 ? -31.27821 -2.43818 1.55967 1.000 17.95073 593 GLN A CA 1
ATOM 1342 C C . GLN A 1 168 ? -32.18988 -3.43876 0.85392 1.000 19.28177 593 GLN A C 1
ATOM 1343 O O . GLN A 1 168 ? -31.79696 -4.07209 -0.13664 1.000 18.11026 593 GLN A O 1
ATOM 1349 N N . PHE A 1 169 ? -33.41783 -3.58893 1.35051 1.000 18.45296 594 PHE A N 1
ATOM 1350 C CA . PHE A 1 169 ? -34.39066 -4.52284 0.80127 1.000 19.84365 594 PHE A CA 1
ATOM 1351 C C . PHE A 1 169 ? -35.51103 -3.80672 0.05741 1.000 17.52531 594 PHE A C 1
ATOM 1352 O O . PHE A 1 169 ? -36.64324 -4.29857 0.00233 1.000 19.04281 594 PHE A O 1
ATOM 1360 N N . SER A 1 170 ? -35.21250 -2.63657 -0.50008 1.000 16.68920 595 SER A N 1
ATOM 1361 C CA . SER A 1 170 ? -36.15885 -1.92642 -1.34881 1.000 15.91579 595 SER A CA 1
ATOM 1362 C C . SER A 1 170 ? -36.35457 -2.67378 -2.66865 1.000 15.35205 595 SER A C 1
ATOM 1363 O O . SER A 1 170 ? -35.71658 -3.69735 -2.94858 1.000 15.10600 595 SER A O 1
ATOM 1366 N N . ASN A 1 171 ? -37.25801 -2.15555 -3.50552 1.000 13.74796 596 ASN A N 1
ATOM 1367 C CA . ASN A 1 171 ? -37.59443 -2.83328 -4.75028 1.000 13.84366 596 ASN A CA 1
ATOM 1368 C C . ASN A 1 171 ? -36.55988 -2.44593 -5.79101 1.000 15.68780 596 ASN A C 1
ATOM 1369 O O . ASN A 1 171 ? -36.70565 -1.46189 -6.51677 1.000 15.09976 596 ASN A O 1
ATOM 1374 N N . TRP A 1 172 ? -35.49042 -3.24834 -5.86958 1.000 13.89082 597 TRP A N 1
ATOM 1375 C CA . TRP A 1 172 ? -34.41836 -2.95815 -6.81914 1.000 14.99395 597 TRP A CA 1
ATOM 1376 C C . TRP A 1 172 ? -34.79790 -3.23111 -8.27107 1.000 15.60330 597 TRP A C 1
ATOM 1377 O O . TRP A 1 172 ? -34.01225 -2.89308 -9.17159 1.000 15.99738 597 TRP A O 1
ATOM 1388 N N . ALA A 1 173 ? -35.98196 -3.78414 -8.53326 1.000 15.43084 598 ALA A N 1
ATOM 1389 C CA . ALA A 1 173 ? -36.41815 -4.02129 -9.90204 1.000 17.88461 598 ALA A CA 1
ATOM 1390 C C . ALA A 1 173 ? -37.19554 -2.85166 -10.48662 1.000 18.12103 598 ALA A C 1
ATOM 1391 O O . ALA A 1 173 ? -37.41793 -2.82408 -11.70066 1.000 20.88608 598 ALA A O 1
ATOM 1393 N N . GLN A 1 174 ? -37.60884 -1.88856 -9.66723 1.000 17.13647 599 GLN A N 1
ATOM 1394 C CA . GLN A 1 174 ? -38.37040 -0.77304 -10.21001 1.000 19.02146 599 GLN A CA 1
ATOM 1395 C C . GLN A 1 174 ? -37.46142 0.17148 -10.99369 1.000 19.80858 599 GLN A C 1
ATOM 1396 O O . GLN A 1 174 ? -36.28433 0.35566 -10.66298 1.000 18.27199 599 GLN A O 1
ATOM 1402 N N . ARG A 1 175 ? -37.99233 0.71928 -12.08593 1.000 20.87545 600 ARG A N 1
ATOM 1403 C CA . ARG A 1 175 ? -37.27802 1.68989 -12.89716 1.000 20.23618 600 ARG A CA 1
ATOM 1404 C C . ARG A 1 175 ? -38.20461 2.85626 -13.21626 1.000 25.44151 600 ARG A C 1
ATOM 1405 O O . ARG A 1 175 ? -39.36913 2.63559 -13.60348 1.000 27.45361 600 ARG A O 1
ATOM 1413 N N . PRO A 1 176 ? -37.74548 4.11073 -13.05488 1.000 23.16189 601 PRO A N 1
ATOM 1414 C CA . PRO A 1 176 ? -36.40910 4.42335 -12.51590 1.000 22.43137 601 PRO A CA 1
ATOM 1415 C C . PRO A 1 176 ? -36.29077 4.13939 -11.02985 1.000 19.58558 601 PRO A C 1
ATOM 1416 O O . PRO A 1 176 ? -37.27545 4.10269 -10.29575 1.000 21.75258 601 PRO A O 1
ATOM 1420 N N . LEU A 1 177 ? -35.06290 3.91339 -10.58360 1.000 19.07551 602 LEU A N 1
ATOM 1421 C CA . LEU A 1 177 ? -34.82873 3.81591 -9.15878 1.000 18.47241 602 LEU A CA 1
ATOM 1422 C C . LEU A 1 177 ? -35.01080 5.18435 -8.50984 1.000 18.75144 602 LEU A C 1
ATOM 1423 O O . LEU A 1 177 ? -34.81043 6.22919 -9.13694 1.000 21.70057 602 LEU A O 1
ATOM 1428 N N . ARG A 1 178 ? -35.39088 5.17250 -7.24073 1.000 19.33576 603 ARG A N 1
ATOM 1429 C CA . ARG A 1 178 ? -35.54294 6.41707 -6.50194 1.000 21.19017 603 ARG A CA 1
ATOM 1430 C C . ARG A 1 178 ? -34.17731 6.93606 -6.08060 1.000 21.52099 603 ARG A C 1
ATOM 1431 O O . ARG A 1 178 ? -33.22743 6.16642 -5.91409 1.000 20.50309 603 ARG A O 1
ATOM 1439 N N . LYS A 1 179 ? -34.08692 8.25522 -5.88612 1.000 20.43032 604 LYS A N 1
ATOM 1440 C CA . LYS A 1 179 ? -32.80397 8.84503 -5.52028 1.000 24.19230 604 LYS A CA 1
ATOM 1441 C C . LYS A 1 179 ? -32.25492 8.24545 -4.23057 1.000 20.28128 604 LYS A C 1
ATOM 1442 O O . LYS A 1 179 ? -31.03698 8.09030 -4.09178 1.000 21.45650 604 LYS A O 1
ATOM 1448 N N . GLU A 1 180 ? -33.12444 7.86742 -3.29395 1.000 22.17993 605 GLU A N 1
ATOM 1449 C CA . GLU A 1 180 ? -32.64578 7.27252 -2.05132 1.000 20.92356 605 GLU A CA 1
ATOM 1450 C C . GLU A 1 180 ? -32.04348 5.89224 -2.28844 1.000 20.74322 605 GLU A C 1
ATOM 1451 O O . GLU A 1 180 ? -31.10577 5.49710 -1.58022 1.000 20.44218 605 GLU A O 1
ATOM 1457 N N . GLN A 1 181 ? -32.55698 5.15770 -3.28132 1.000 18.55753 606 GLN A N 1
ATOM 1458 C CA . GLN A 1 181 ? -31.98154 3.86467 -3.64686 1.000 17.63585 606 GLN A CA 1
ATOM 1459 C C . GLN A 1 181 ? -30.60470 4.03797 -4.27086 1.000 17.15857 606 GLN A C 1
ATOM 1460 O O . GLN A 1 181 ? -29.65767 3.31936 -3.92005 1.000 16.33242 606 GLN A O 1
ATOM 1466 N N . LEU A 1 182 ? -30.47954 4.98233 -5.20814 1.000 17.13702 607 LEU A N 1
ATOM 1467 C CA . LEU A 1 182 ? -29.18514 5.24156 -5.83379 1.000 17.03953 607 LEU A CA 1
ATOM 1468 C C . LEU A 1 182 ? -28.16384 5.69861 -4.80223 1.000 19.29893 607 LEU A C 1
ATOM 1469 O O . LEU A 1 182 ? -26.99228 5.29985 -4.85604 1.000 17.50990 607 LEU A O 1
ATOM 1474 N N . ARG A 1 183 ? -28.58772 6.51967 -3.84056 1.000 17.49923 608 ARG A N 1
ATOM 1475 C CA . ARG A 1 183 ? -27.65491 6.98061 -2.81256 1.000 18.47124 608 ARG A CA 1
ATOM 1476 C C . ARG A 1 183 ? -27.17195 5.82495 -1.94218 1.000 18.00213 608 ARG A C 1
ATOM 1477 O O . ARG A 1 183 ? -25.96946 5.70604 -1.65760 1.000 17.51701 608 ARG A O 1
ATOM 1485 N N . TYR A 1 184 ? -28.08902 4.95963 -1.51268 1.000 16.20271 609 TYR A N 1
ATOM 1486 C CA . TYR A 1 184 ? -27.71311 3.79342 -0.72613 1.000 14.38379 609 TYR A CA 1
ATOM 1487 C C . TYR A 1 184 ? -26.75828 2.89403 -1.50624 1.000 16.70701 609 TYR A C 1
ATOM 1488 O O . TYR A 1 184 ? -25.76035 2.41324 -0.95736 1.000 16.36993 609 TYR A O 1
ATOM 1497 N N . ALA A 1 185 ? -27.05512 2.65071 -2.78294 1.000 15.84134 610 ALA A N 1
ATOM 1498 C CA . ALA A 1 185 ? -26.22074 1.74423 -3.56944 1.000 14.04158 610 ALA A CA 1
ATOM 1499 C C . ALA A 1 185 ? -24.81138 2.29248 -3.73855 1.000 15.11140 610 ALA A C 1
ATOM 1500 O O . ALA A 1 185 ? -23.83222 1.53892 -3.65283 1.000 15.53862 610 ALA A O 1
ATOM 1502 N N . ALA A 1 186 ? -24.68823 3.59335 -4.00624 1.000 15.00721 611 ALA A N 1
ATOM 1503 C CA . ALA A 1 186 ? -23.36207 4.16002 -4.21864 1.000 14.67143 611 ALA A CA 1
ATOM 1504 C C . ALA A 1 186 ? -22.54950 4.12935 -2.93028 1.000 15.39403 611 ALA A C 1
ATOM 1505 O O . ALA A 1 186 ? -21.35447 3.79688 -2.94280 1.000 15.75904 611 ALA A O 1
ATOM 1507 N N . LEU A 1 187 ? -23.16986 4.48441 -1.80978 1.000 14.98902 612 LEU A N 1
ATOM 1508 C CA . LEU A 1 187 ? -22.45062 4.48189 -0.54786 1.000 15.51714 612 LEU A CA 1
ATOM 1509 C C . LEU A 1 187 ? -22.08905 3.07034 -0.09782 1.000 15.72447 612 LEU A C 1
ATOM 1510 O O . LEU A 1 187 ? -21.08139 2.89199 0.60068 1.000 17.47604 612 LEU A O 1
ATOM 1515 N N . ASP A 1 188 ? -22.87009 2.04902 -0.48398 1.000 16.35279 613 ASP A N 1
ATOM 1516 C CA . ASP A 1 188 ? -22.55936 0.71039 0.00592 1.000 16.18288 613 ASP A CA 1
ATOM 1517 C C . ASP A 1 188 ? -21.23586 0.21753 -0.56837 1.000 16.38182 613 ASP A C 1
ATOM 1518 O O . ASP A 1 188 ? -20.53875 -0.56697 0.08036 1.000 18.45777 613 ASP A O 1
ATOM 1523 N N . ALA A 1 189 ? -20.86936 0.68550 -1.76324 1.000 15.24738 614 ALA A N 1
ATOM 1524 C CA . ALA A 1 189 ? -19.53567 0.40281 -2.28231 1.000 14.65343 614 ALA A CA 1
ATOM 1525 C C . ALA A 1 189 ? -18.49332 1.35648 -1.69515 1.000 15.07618 614 ALA A C 1
ATOM 1526 O O . ALA A 1 189 ? -17.43279 0.91272 -1.23425 1.000 15.27122 614 ALA A O 1
ATOM 1528 N N . PHE A 1 190 ? -18.77326 2.66720 -1.68898 1.000 14.97357 615 PHE A N 1
ATOM 1529 C CA . PHE A 1 190 ? -17.75290 3.63860 -1.28485 1.000 16.69650 615 PHE A CA 1
ATOM 1530 C C . PHE A 1 190 ? -17.31365 3.44987 0.16968 1.000 16.12868 615 PHE A C 1
ATOM 1531 O O . PHE A 1 190 ? -16.13048 3.64393 0.49611 1.000 15.67256 615 PHE A O 1
ATOM 1539 N N . CYS A 1 191 ? -18.23226 3.07608 1.05943 1.000 15.48617 616 CYS A N 1
ATOM 1540 C CA . CYS A 1 191 ? -17.86100 2.98995 2.47318 1.000 15.90829 616 CYS A CA 1
ATOM 1541 C C . CYS A 1 191 ? -16.82178 1.90102 2.71897 1.000 15.29599 616 CYS A C 1
ATOM 1542 O O . CYS A 1 191 ? -16.12601 1.93121 3.74695 1.000 15.82912 616 CYS A O 1
ATOM 1545 N N . LEU A 1 192 ? -16.69808 0.93443 1.80233 1.000 14.78686 617 LEU A N 1
ATOM 1546 C CA . LEU A 1 192 ? -15.67034 -0.08856 1.95383 1.000 16.60324 617 LEU A CA 1
ATOM 1547 C C . LEU A 1 192 ? -14.28220 0.52484 1.86370 1.000 15.41943 617 LEU A C 1
ATOM 1548 O O . LEU A 1 192 ? -13.36801 0.10666 2.59446 1.000 14.45725 617 LEU A O 1
ATOM 1553 N N . LEU A 1 193 ? -14.11314 1.53948 1.00573 1.000 15.00967 618 LEU A N 1
ATOM 1554 C CA . LEU A 1 193 ? -12.82551 2.23726 0.93641 1.000 16.01737 618 LEU A CA 1
ATOM 1555 C C . LEU A 1 193 ? -12.53026 2.94534 2.24614 1.000 17.11448 618 LEU A C 1
ATOM 1556 O O . LEU A 1 193 ? -11.40199 2.88288 2.75592 1.000 17.52666 618 LEU A O 1
ATOM 1561 N N . GLU A 1 194 ? -13.53385 3.62334 2.80318 1.000 16.45808 619 GLU A N 1
ATOM 1562 C CA . GLU A 1 194 ? -13.35521 4.32598 4.07453 1.000 17.16361 619 GLU A CA 1
ATOM 1563 C C . GLU A 1 194 ? -13.06230 3.35827 5.21475 1.000 18.93475 619 GLU A C 1
ATOM 1564 O O . GLU A 1 194 ? -12.24708 3.66380 6.09704 1.000 18.06121 619 GLU A O 1
ATOM 1570 N N . ILE A 1 195 ? -13.71100 2.18894 5.21774 1.000 16.17096 620 ILE A N 1
ATOM 1571 C CA . ILE A 1 195 ? -13.42631 1.17119 6.23054 1.000 17.15253 620 ILE A CA 1
ATOM 1572 C C . ILE A 1 195 ? -11.97939 0.69518 6.12788 1.000 17.49478 620 ILE A C 1
ATOM 1573 O O . ILE A 1 195 ? -11.25773 0.63754 7.13188 1.000 16.36335 620 ILE A O 1
ATOM 1578 N N . TYR A 1 196 ? -11.53535 0.32781 4.92088 1.000 16.08561 621 TYR A N 1
ATOM 1579 C CA . TYR A 1 196 ? -10.16180 -0.14771 4.76887 1.000 16.60631 621 TYR A CA 1
ATOM 1580 C C . TYR A 1 196 ? -9.16899 0.89760 5.25063 1.000 18.25069 621 TYR A C 1
ATOM 1581 O O . TYR A 1 196 ? -8.18794 0.56976 5.93918 1.000 17.05125 621 TYR A O 1
ATOM 1590 N N . ASP A 1 197 ? -9.40539 2.15996 4.90058 1.000 16.76659 622 ASP A N 1
ATOM 1591 C CA . ASP A 1 197 ? -8.49481 3.22929 5.29896 1.000 21.92466 622 ASP A CA 1
ATOM 1592 C C . ASP A 1 197 ? -8.42259 3.34959 6.81893 1.000 18.86868 622 ASP A C 1
ATOM 1593 O O . ASP A 1 197 ? -7.33671 3.52379 7.38733 1.000 21.38521 622 ASP A O 1
ATOM 1598 N N . ALA A 1 198 ? -9.55871 3.21616 7.50002 1.000 19.36224 623 ALA A N 1
ATOM 1599 C CA . ALA A 1 198 ? -9.55461 3.32889 8.95926 1.000 19.07544 623 ALA A CA 1
ATOM 1600 C C . ALA A 1 198 ? -8.79843 2.17585 9.60907 1.000 19.89761 623 ALA A C 1
ATOM 1601 O O . ALA A 1 198 ? -8.05923 2.37858 10.58611 1.000 20.23290 623 ALA A O 1
ATOM 1603 N N . ILE A 1 199 ? -8.96192 0.95907 9.09057 1.000 18.12706 624 ILE A N 1
ATOM 1604 C CA . ILE A 1 199 ? -8.25867 -0.19042 9.64684 1.000 19.24615 624 ILE A CA 1
ATOM 1605 C C . ILE A 1 199 ? -6.76213 -0.08183 9.38840 1.000 19.58189 624 ILE A C 1
ATOM 1606 O O . ILE A 1 199 ? -5.94644 -0.36224 10.27345 1.000 19.48713 624 ILE A O 1
ATOM 1611 N N . GLU A 1 200 ? -6.38093 0.31517 8.17325 1.000 18.02666 625 GLU A N 1
ATOM 1612 C CA . GLU A 1 200 ? -4.97784 0.55970 7.84094 1.000 19.22789 625 GLU A CA 1
ATOM 1613 C C . GLU A 1 200 ? -4.33137 1.51068 8.84266 1.000 21.46588 625 GLU A C 1
ATOM 1614 O O . GLU A 1 200 ? -3.23842 1.24086 9.36554 1.000 22.82598 625 GLU A O 1
ATOM 1620 N N . LYS A 1 201 ? -4.99952 2.63343 9.12393 1.000 19.84674 626 LYS A N 1
ATOM 1621 C CA . LYS A 1 201 ? -4.43024 3.63368 10.02317 1.000 23.31407 626 LYS A CA 1
ATOM 1622 C C . LYS A 1 201 ? -4.23276 3.07061 11.42358 1.000 25.96132 626 LYS A C 1
ATOM 1623 O O . LYS A 1 201 ? -3.21740 3.35076 12.07586 1.000 25.40560 626 LYS A O 1
ATOM 1629 N N . GLN A 1 202 ? -5.17770 2.26090 11.90308 1.000 22.85227 627 GLN A N 1
ATOM 1630 C CA . GLN A 1 202 ? -5.04121 1.72993 13.25438 1.000 23.81872 627 GLN A CA 1
ATOM 1631 C C . GLN A 1 202 ? -3.98922 0.62438 13.33359 1.000 27.26101 627 GLN A C 1
ATOM 1632 O O . GLN A 1 202 ? -3.29388 0.51021 14.35002 1.000 24.90017 627 GLN A O 1
ATOM 1638 N N . LEU A 1 203 ? -3.82541 -0.17645 12.27733 1.000 22.83341 628 LEU A N 1
ATOM 1639 C CA . LEU A 1 203 ? -2.73592 -1.15134 12.25822 1.000 22.77586 628 LEU A CA 1
ATOM 1640 C C . LEU A 1 203 ? -1.38177 -0.45856 12.31001 1.000 25.38136 628 LEU A C 1
ATOM 1641 O O . LEU A 1 203 ? -0.47957 -0.88901 13.04392 1.000 26.22720 628 LEU A O 1
ATOM 1646 N N . THR A 1 204 ? -1.22399 0.62546 11.54542 1.000 22.54644 629 THR A N 1
ATOM 1647 C CA . THR A 1 204 ? 0.00284 1.41274 11.61499 1.000 27.42733 629 THR A CA 1
ATOM 1648 C C . THR A 1 204 ? 0.19850 1.98885 13.01632 1.000 28.25679 629 THR A C 1
ATOM 1649 O O . THR A 1 204 ? 1.32661 2.03518 13.52927 1.000 28.78854 629 THR A O 1
ATOM 1653 N N . HIS A 1 205 ? -0.89772 2.38719 13.66978 1.000 25.32958 630 HIS A N 1
ATOM 1654 C CA . HIS A 1 205 ? -0.80523 2.98372 15.00175 1.000 27.91493 630 HIS A CA 1
ATOM 1655 C C . HIS A 1 205 ? -0.23175 2.00484 16.01824 1.000 28.49400 630 HIS A C 1
ATOM 1656 O O . HIS A 1 205 ? 0.51955 2.40577 16.91581 1.000 31.90269 630 HIS A O 1
ATOM 1663 N N . ILE A 1 206 ? -0.56174 0.72025 15.89841 1.000 27.29524 631 ILE A N 1
ATOM 1664 C CA . ILE A 1 206 ? -0.05064 -0.28294 16.82641 1.000 28.99501 631 ILE A CA 1
ATOM 1665 C C . ILE A 1 206 ? 1.17860 -0.97689 16.24399 1.000 26.18542 631 ILE A C 1
ATOM 1666 O O . ILE A 1 206 ? 1.47765 -2.12427 16.59150 1.000 29.10450 631 ILE A O 1
ATOM 1671 N N . GLN A 1 207 ? 1.88332 -0.28712 15.34357 1.000 26.21658 632 GLN A N 1
ATOM 1672 C CA . GLN A 1 207 ? 3.19416 -0.70937 14.83634 1.000 26.40773 632 GLN A CA 1
ATOM 1673 C C . GLN A 1 207 ? 3.13543 -2.02198 14.05330 1.000 27.55525 632 GLN A C 1
ATOM 1674 O O . GLN A 1 207 ? 4.06897 -2.82718 14.08710 1.000 28.85627 632 GLN A O 1
ATOM 1680 N N . LEU A 1 208 ? 2.04963 -2.23398 13.31667 1.000 26.49581 633 LEU A N 1
ATOM 1681 C CA . LEU A 1 208 ? 1.96792 -3.33862 12.37715 1.000 27.70667 633 LEU A CA 1
ATOM 1682 C C . LEU A 1 208 ? 1.99275 -2.78018 10.95842 1.000 24.53319 633 LEU A C 1
ATOM 1683 O O . LEU A 1 208 ? 1.74524 -1.59140 10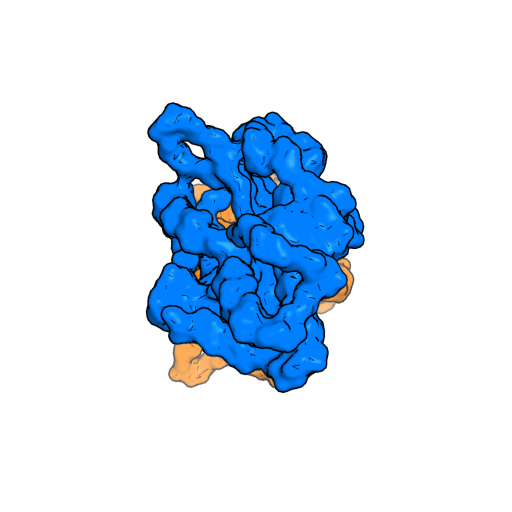.73716 1.000 30.04787 633 LEU A O 1
ATOM 1688 N N . ASP A 1 209 ? 2.34462 -3.63493 9.99709 1.000 24.38851 634 ASP A N 1
ATOM 1689 C CA . ASP A 1 209 ? 2.37826 -3.20347 8.60498 1.000 23.19399 634 ASP A CA 1
ATOM 1690 C C . ASP A 1 209 ? 1.11691 -3.69067 7.91739 1.000 19.74507 634 ASP A C 1
ATOM 1691 O O . ASP A 1 209 ? 0.99806 -4.89470 7.64721 1.000 21.19115 634 ASP A O 1
ATOM 1696 N N . PRO A 1 210 ? 0.16805 -2.81053 7.61633 1.000 21.27710 635 PRO A N 1
ATOM 1697 C CA . PRO A 1 210 ? -1.06340 -3.26801 6.95388 1.000 20.01220 635 PRO A CA 1
ATOM 1698 C C . PRO A 1 210 ? -0.82622 -3.92142 5.59236 1.000 20.67113 635 PRO A C 1
ATOM 1699 O O . PRO A 1 210 ? -1.57581 -4.83397 5.22582 1.000 20.87812 635 PRO A O 1
ATOM 1703 N N . ASN A 1 211 ? 0.20712 -3.50993 4.84263 1.000 21.69096 636 ASN A N 1
ATOM 1704 C CA . ASN A 1 211 ? 0.47231 -4.15278 3.55480 1.000 21.04521 636 ASN A CA 1
ATOM 1705 C C . ASN A 1 211 ? 0.93434 -5.59226 3.74189 1.000 20.78092 636 ASN A C 1
ATOM 1706 O O . ASN A 1 211 ? 0.63198 -6.46441 2.92105 1.000 20.46024 636 ASN A O 1
ATOM 1711 N N . GLU A 1 212 ? 1.70859 -5.85560 4.79729 1.000 21.30245 637 GLU A N 1
ATOM 1712 C CA . GLU A 1 212 ? 2.11711 -7.22713 5.06742 1.000 25.15686 637 GLU A CA 1
ATOM 1713 C C . GLU A 1 212 ? 0.91790 -8.09566 5.42086 1.000 21.60668 637 GLU A C 1
ATOM 1714 O O . GLU A 1 212 ? 0.81454 -9.24373 4.96719 1.000 24.08395 637 GLU A O 1
ATOM 1720 N N . ILE A 1 213 ? -0.00175 -7.55648 6.22585 1.000 22.78633 638 ILE A N 1
ATOM 1721 C CA . ILE A 1 213 ? -1.22130 -8.27054 6.58276 1.000 21.37770 638 ILE A CA 1
ATOM 1722 C C . ILE A 1 213 ? -2.10001 -8.48528 5.35388 1.000 20.30213 638 ILE A C 1
ATOM 1723 O O . ILE A 1 213 ? -2.64458 -9.57349 5.14844 1.000 21.58390 638 ILE A O 1
ATOM 1728 N N . LEU A 1 214 ? -2.21585 -7.46800 4.50489 1.000 21.37882 639 LEU A N 1
ATOM 1729 C CA . LEU A 1 214 ? -2.98933 -7.59992 3.27179 1.000 20.15250 639 LEU A CA 1
ATOM 1730 C C . LEU A 1 214 ? -2.49940 -8.76965 2.42431 1.000 19.82967 639 LEU A C 1
ATOM 1731 O O . LEU A 1 214 ? -3.29810 -9.60744 1.98432 1.000 21.55518 639 LEU A O 1
ATOM 1736 N N . ASN A 1 215 ? -1.18311 -8.85350 2.19419 1.000 20.84983 640 ASN A N 1
ATOM 1737 C CA . ASN A 1 215 ? -0.66382 -9.92304 1.34778 1.000 24.37473 640 ASN A CA 1
ATOM 1738 C C . ASN A 1 215 ? -0.95434 -11.29556 1.94025 1.000 24.07828 640 ASN A C 1
ATOM 1739 O O . ASN A 1 215 ? -1.30759 -12.22993 1.21280 1.000 27.97337 640 ASN A O 1
ATOM 1744 N N . ALA A 1 216 ? -0.81952 -11.43952 3.26143 1.000 22.47659 641 ALA A N 1
ATOM 1745 C CA . ALA A 1 216 ? -1.11452 -12.72476 3.88377 1.000 25.70114 641 ALA A CA 1
ATOM 1746 C C . ALA A 1 216 ? -2.57770 -13.11391 3.70166 1.000 28.49956 641 ALA A C 1
ATOM 1747 O O . ALA A 1 216 ? -2.88584 -14.27982 3.42910 1.000 31.32780 641 ALA A O 1
ATOM 1749 N N . LEU A 1 217 ? -3.49729 -12.15253 3.85078 1.000 26.19912 642 LEU A N 1
ATOM 1750 C CA . LEU A 1 217 ? -4.91819 -12.45952 3.70432 1.000 28.12758 642 LEU A CA 1
ATOM 1751 C C . LEU A 1 217 ? -5.26055 -12.86010 2.27507 1.000 28.49680 642 LEU A C 1
ATOM 1752 O O . LEU A 1 217 ? -6.11954 -13.72146 2.05319 1.000 29.41431 642 LEU A O 1
ATOM 1757 N N . LEU A 1 218 ? -4.60923 -12.24894 1.29650 1.000 26.03219 643 LEU A N 1
ATOM 1758 C CA . LEU A 1 218 ? -4.89182 -12.55147 -0.09784 1.000 25.75419 643 LEU A CA 1
ATOM 1759 C C . LEU A 1 218 ? -4.26472 -13.86183 -0.55293 1.000 31.49634 643 LEU A C 1
ATOM 1760 O O . LEU A 1 218 ? -4.33184 -14.17605 -1.74632 1.000 31.82599 643 LEU A O 1
ATOM 1765 N N . ASN A 1 219 ? -3.68104 -14.63938 0.37080 1.000 29.97053 644 ASN A N 1
ATOM 1766 C CA . ASN A 1 219 ? -2.99468 -15.88078 0.03488 1.000 33.96263 644 ASN A CA 1
ATOM 1767 C C . ASN A 1 219 ? -3.44011 -17.08321 0.86428 1.000 39.61967 644 ASN A C 1
ATOM 1768 O O . ASN A 1 219 ? -2.83022 -18.15241 0.75066 1.000 46.44918 644 ASN A O 1
ATOM 1773 N N . ASP A 1 220 ? -4.46906 -16.95343 1.69285 1.000 41.88066 645 ASP A N 1
ATOM 1774 C CA . ASP A 1 220 ? -4.90837 -18.09563 2.49238 1.000 47.78746 645 ASP A CA 1
ATOM 1775 C C . ASP A 1 220 ? -6.30996 -18.55819 2.10052 1.000 48.65357 645 ASP A C 1
ATOM 1776 O O . ASP A 1 220 ? -6.74599 -19.65006 2.47869 1.000 52.71486 645 ASP A O 1
ATOM 1781 N N . ALA B 1 2 ? -0.47522 20.48803 -48.68287 1.000 30.01810 427 ALA B N 1
ATOM 1782 C CA . ALA B 1 2 ? -1.23461 21.73403 -48.73544 1.000 29.24835 427 ALA B CA 1
ATOM 1783 C C . ALA B 1 2 ? -2.53352 21.61579 -47.94778 1.000 20.63340 427 ALA B C 1
ATOM 1784 O O . ALA B 1 2 ? -2.85596 22.48788 -47.14420 1.000 27.25276 427 ALA B O 1
ATOM 1786 N N . HIS B 1 3 ? -3.27902 20.53610 -48.17537 1.000 20.78432 428 HIS B N 1
ATOM 1787 C CA . HIS B 1 3 ? -4.45336 20.28008 -47.35252 1.000 22.17281 428 HIS B CA 1
ATOM 1788 C C . HIS B 1 3 ? -4.03059 20.04583 -45.90501 1.000 21.57709 428 HIS B C 1
ATOM 1789 O O . HIS B 1 3 ? -2.99225 19.43319 -45.63221 1.000 23.23245 428 HIS B O 1
ATOM 1796 N N . THR B 1 4 ? -4.82673 20.56187 -44.97409 1.000 21.90665 429 THR B N 1
ATOM 1797 C CA . THR B 1 4 ? -4.54712 20.42901 -43.55064 1.000 23.05395 429 THR B CA 1
ATOM 1798 C C . THR B 1 4 ? -5.80434 19.99212 -42.81662 1.000 24.15425 429 THR B C 1
ATOM 1799 O O . THR B 1 4 ? -6.92397 20.14715 -43.30568 1.000 24.26290 429 THR B O 1
ATOM 1803 N N . LEU B 1 5 ? -5.59460 19.45010 -41.61920 1.000 24.21479 430 LEU B N 1
ATOM 1804 C CA . LEU B 1 5 ? -6.68556 18.98735 -40.77447 1.000 24.40375 430 LEU B CA 1
ATOM 1805 C C . LEU B 1 5 ? -7.37770 20.17266 -40.11312 1.000 26.19661 430 LEU B C 1
ATOM 1806 O O . LEU B 1 5 ? -6.72042 21.02853 -39.51291 1.000 30.32748 430 LEU B O 1
ATOM 1811 N N . ARG B 1 6 ? -8.70956 20.21741 -40.21955 1.000 27.73628 431 ARG B N 1
ATOM 1812 C CA . ARG B 1 6 ? -9.48364 21.34434 -39.70311 1.000 30.84857 431 ARG B CA 1
ATOM 1813 C C . ARG B 1 6 ? -9.69058 21.29333 -38.18965 1.000 38.15725 431 ARG B C 1
ATOM 1814 O O . ARG B 1 6 ? -9.98154 22.32914 -37.58015 1.000 39.49934 431 ARG B O 1
ATOM 1822 N N . LEU B 1 7 ? -9.54824 20.12406 -37.57345 1.000 30.23757 432 LEU B N 1
ATOM 1823 C CA . LEU B 1 7 ? -9.70453 19.99860 -36.13045 1.000 33.58925 432 LEU B CA 1
ATOM 1824 C C . LEU B 1 7 ? -8.50612 20.60400 -35.41329 1.000 37.14198 432 LEU B C 1
ATOM 1825 O O . LEU B 1 7 ? -7.38660 20.59001 -35.92752 1.000 38.38200 432 LEU B O 1
ATOM 1830 N N . ASP B 1 8 ? -8.73545 21.10633 -34.20281 1.000 38.77431 433 ASP B N 1
ATOM 1831 C CA . ASP B 1 8 ? -7.59833 21.57439 -33.43450 1.000 42.07030 433 ASP B CA 1
ATOM 1832 C C . ASP B 1 8 ? -6.96105 20.41254 -32.68813 1.000 40.81757 433 ASP B C 1
ATOM 1833 O O . ASP B 1 8 ? -7.51915 19.32111 -32.59765 1.000 32.82218 433 ASP B O 1
ATOM 1838 N N . GLU B 1 9 ? -5.76071 20.66793 -32.16344 1.000 41.21969 434 GLU B N 1
ATOM 1839 C CA . GLU B 1 9 ? -4.86845 19.60561 -31.69924 1.000 43.50510 434 GLU B CA 1
ATOM 1840 C C . GLU B 1 9 ? -5.44832 18.81932 -30.53652 1.000 36.40064 434 GLU B C 1
ATOM 1841 O O . GLU B 1 9 ? -5.10711 17.64754 -30.34650 1.000 33.41503 434 GLU B O 1
ATOM 1847 N N . SER B 1 10 ? -6.31382 19.43299 -29.74787 1.000 38.71848 435 SER B N 1
ATOM 1848 C CA . SER B 1 10 ? -6.90590 18.74133 -28.61129 1.000 33.25706 435 SER B CA 1
ATOM 1849 C C . SER B 1 10 ? -7.97253 17.72752 -29.02158 1.000 34.14053 435 SER B C 1
ATOM 1850 O O . SER B 1 10 ? -8.45958 16.96934 -28.17180 1.000 31.56932 435 SER B O 1
ATOM 1853 N N . HIS B 1 11 ? -8.34850 17.69012 -30.29780 1.000 30.00378 436 HIS B N 1
ATOM 1854 C CA . HIS B 1 11 ? -9.25789 16.67464 -30.80763 1.000 27.30827 436 HIS B CA 1
ATOM 1855 C C . HIS B 1 11 ? -8.54177 15.65646 -31.68155 1.000 22.74413 436 HIS B C 1
ATOM 1856 O O . HIS B 1 11 ? -9.19922 14.88969 -32.39679 1.000 21.55058 436 HIS B O 1
ATOM 1863 N N . VAL B 1 12 ? -7.21579 15.62290 -31.61925 1.000 21.65253 437 VAL B N 1
ATOM 1864 C CA . VAL B 1 12 ? -6.39682 14.58760 -32.23219 1.000 21.36505 437 VAL B CA 1
ATOM 1865 C C . VAL B 1 12 ? -5.72597 13.83245 -31.09569 1.000 23.40746 437 VAL B C 1
ATOM 1866 O O . VAL B 1 12 ? -4.94839 14.41483 -30.32883 1.000 27.04847 437 VAL B O 1
ATOM 1870 N N . HIS B 1 13 ? -6.02476 12.54261 -30.98343 1.000 18.96334 438 HIS B N 1
ATOM 1871 C CA . HIS B 1 13 ? -5.69324 11.76393 -29.79497 1.000 20.60872 438 HIS B CA 1
ATOM 1872 C C . HIS B 1 13 ? -4.73128 10.65182 -30.16510 1.000 21.22992 438 HIS B C 1
ATOM 1873 O O . HIS B 1 13 ? -5.05033 9.81138 -31.00872 1.000 22.61806 438 HIS B O 1
ATOM 1880 N N . LEU B 1 14 ? -3.56603 10.63124 -29.52627 1.000 19.07646 439 LEU B N 1
ATOM 1881 C CA . LEU B 1 14 ? -2.66975 9.49067 -29.64078 1.000 17.90640 439 LEU B CA 1
ATOM 1882 C C . LEU B 1 14 ? -3.09013 8.45977 -28.60072 1.000 21.01411 439 LEU B C 1
ATOM 1883 O O . LEU B 1 14 ? -3.03437 8.72800 -27.39549 1.000 23.28281 439 LEU B O 1
ATOM 1888 N N . VAL B 1 15 ? -3.52566 7.29734 -29.06553 1.000 16.48732 440 VAL B N 1
ATOM 1889 C CA . VAL B 1 15 ? -4.05431 6.24649 -28.20297 1.000 15.59198 440 VAL B CA 1
ATOM 1890 C C . VAL B 1 15 ? -2.90708 5.26895 -27.97084 1.000 16.59272 440 VAL B C 1
ATOM 1891 O O . VAL B 1 15 ? -2.60240 4.43655 -28.82995 1.000 18.25366 440 VAL B O 1
ATOM 1895 N N . ASP B 1 16 ? -2.25450 5.37443 -26.80366 1.000 18.72666 441 ASP B N 1
ATOM 1896 C CA . ASP B 1 16 ? -1.06095 4.57874 -26.52275 1.000 18.62673 441 ASP B CA 1
ATOM 1897 C C . ASP B 1 16 ? -1.17374 3.81714 -25.20354 1.000 19.56581 441 ASP B C 1
ATOM 1898 O O . ASP B 1 16 ? -0.15190 3.42873 -24.62853 1.000 21.09370 441 ASP B O 1
ATOM 1903 N N . SER B 1 17 ? -2.39323 3.59101 -24.71498 1.000 19.44016 442 SER B N 1
ATOM 1904 C CA . SER B 1 17 ? -2.61708 2.83609 -23.48652 1.000 19.66758 442 SER B CA 1
ATOM 1905 C C . SER B 1 17 ? -4.03656 2.28195 -23.49233 1.000 20.48205 442 SER B C 1
ATOM 1906 O O . SER B 1 17 ? -4.89569 2.74054 -24.24658 1.000 18.14884 442 SER B O 1
ATOM 1909 N N . LYS B 1 18 ? -4.28062 1.30757 -22.61112 1.000 19.09589 443 LYS B N 1
ATOM 1910 C CA . LYS B 1 18 ? -5.61194 0.70929 -22.52319 1.000 20.91906 443 LYS B CA 1
ATOM 1911 C C . LYS B 1 18 ? -6.66488 1.72390 -22.09445 1.000 18.11936 443 LYS B C 1
ATOM 1912 O O . LYS B 1 18 ? -7.78849 1.70827 -22.61736 1.000 15.55431 443 LYS B O 1
ATOM 1918 N N . ASP B 1 19 ? -6.34394 2.61501 -21.15254 1.000 18.25576 444 ASP B N 1
ATOM 1919 C CA . ASP B 1 19 ? -7.35333 3.57803 -20.72348 1.000 17.94196 444 ASP B CA 1
ATOM 1920 C C . ASP B 1 19 ? -7.72975 4.52501 -21.85921 1.000 17.05908 444 ASP B C 1
ATOM 1921 O O . ASP B 1 19 ? -8.90760 4.85785 -22.02516 1.000 16.20362 444 ASP B O 1
ATOM 1926 N N . LYS B 1 20 ? -6.75611 4.94751 -22.66680 1.000 14.65111 445 LYS B N 1
ATOM 1927 C CA . LYS B 1 20 ? -7.07917 5.82047 -23.78889 1.000 16.65231 445 LYS B CA 1
ATOM 1928 C C . LYS B 1 20 ? -7.84553 5.06016 -24.84727 1.000 15.86929 445 LYS B C 1
ATOM 1929 O O . LYS B 1 20 ? -8.71315 5.63229 -25.51508 1.000 15.01192 445 LYS B O 1
ATOM 1935 N N . PHE B 1 21 ? -7.55793 3.76744 -24.99339 1.000 14.44542 446 PHE B N 1
ATOM 1936 C CA . PHE B 1 21 ? -8.29921 2.93155 -25.93090 1.000 14.63896 446 PHE B CA 1
ATOM 1937 C C . PHE B 1 21 ? -9.77579 2.83002 -25.54533 1.000 13.18615 446 PHE B C 1
ATOM 1938 O O . PHE B 1 21 ? -10.66391 2.95111 -26.40399 1.000 13.56362 446 PHE B O 1
ATOM 1946 N N . TYR B 1 22 ? -10.06229 2.62218 -24.25985 1.000 13.48553 447 TYR B N 1
ATOM 1947 C CA . TYR B 1 22 ? -11.45950 2.49921 -23.86433 1.000 13.17588 447 TYR B CA 1
ATOM 1948 C C . TYR B 1 22 ? -12.16866 3.84407 -23.89100 1.000 13.54622 447 TYR B C 1
ATOM 1949 O O . TYR B 1 22 ? -13.37765 3.88681 -24.15831 1.000 13.48955 447 TYR B O 1
ATOM 1958 N N . ALA B 1 23 ? -11.45179 4.94665 -23.66235 1.000 14.13845 448 ALA B N 1
ATOM 1959 C CA . ALA B 1 23 ? -12.05994 6.26298 -23.81830 1.000 15.38175 448 ALA B CA 1
ATOM 1960 C C . ALA B 1 23 ? -12.43803 6.50006 -25.27350 1.000 13.52285 448 ALA B C 1
ATOM 1961 O O . ALA B 1 23 ? -13.53084 7.00935 -25.57368 1.000 15.37792 448 ALA B O 1
ATOM 1963 N N . MET B 1 24 ? -11.55511 6.10656 -26.19476 1.000 14.44206 449 MET B N 1
ATOM 1964 C CA . MET B 1 24 ? -11.89130 6.16634 -27.61420 1.000 14.91591 449 MET B CA 1
ATOM 1965 C C . MET B 1 24 ? -13.13830 5.33691 -27.92213 1.000 15.89237 449 MET B C 1
ATOM 1966 O O . MET B 1 24 ? -14.04741 5.79512 -28.63069 1.000 14.46262 449 MET B O 1
ATOM 1971 N N . LEU B 1 25 ? -13.19061 4.09442 -27.42419 1.000 13.66649 450 LEU B N 1
ATOM 1972 C CA . LEU B 1 25 ? -14.34440 3.24717 -27.70576 1.000 15.05256 450 LEU B CA 1
ATOM 1973 C C . LEU B 1 25 ? -15.62327 3.85196 -27.15488 1.000 14.97494 450 LEU B C 1
ATOM 1974 O O . LEU B 1 25 ? -16.68841 3.69754 -27.76364 1.000 14.59673 450 LEU B O 1
ATOM 1979 N N . SER B 1 26 ? -15.54573 4.55151 -26.01938 1.000 14.43699 451 SER B N 1
ATOM 1980 C CA . SER B 1 26 ? -16.72538 5.20291 -25.46460 1.000 14.94954 451 SER B CA 1
ATOM 1981 C C . SER B 1 26 ? -17.33422 6.16970 -26.47480 1.000 16.47852 451 SER B C 1
ATOM 1982 O O . SER B 1 26 ? -18.55790 6.20041 -26.65999 1.000 17.56244 451 SER B O 1
ATOM 1985 N N . ASP B 1 27 ? -16.48857 6.93572 -27.16331 1.000 15.09563 452 ASP B N 1
ATOM 1986 C CA . ASP B 1 27 ? -16.95843 7.83054 -28.21913 1.000 17.32306 452 ASP B CA 1
ATOM 1987 C C . ASP B 1 27 ? -17.44738 7.04031 -29.42616 1.000 17.43151 452 ASP B C 1
ATOM 1988 O O . ASP B 1 27 ? -18.59071 7.21130 -29.87706 1.000 17.47631 452 ASP B O 1
ATOM 1993 N N . LEU B 1 28 ? -16.60616 6.14799 -29.94497 1.000 14.93168 453 LEU B N 1
ATOM 1994 C CA . LEU B 1 28 ? -16.85849 5.55015 -31.25465 1.000 14.07223 453 LEU B CA 1
ATOM 1995 C C . LEU B 1 28 ? -18.07195 4.62797 -31.24407 1.000 17.84305 453 LEU B C 1
ATOM 1996 O O . LEU B 1 28 ? -18.73927 4.46659 -32.27558 1.000 18.57687 453 LEU B O 1
ATOM 2001 N N . CYS B 1 29 ? -18.37332 4.00235 -30.10820 1.000 17.28224 454 CYS B N 1
ATOM 2002 C CA . CYS B 1 29 ? -19.47877 3.06116 -30.10083 1.000 18.93185 454 CYS B CA 1
ATOM 2003 C C . CYS B 1 29 ? -20.82887 3.75343 -30.26267 1.000 18.04650 454 CYS B C 1
ATOM 2004 O O . CYS B 1 29 ? -21.82071 3.06123 -30.51787 1.000 25.13097 454 CYS B O 1
ATOM 2007 N N . ARG B 1 30 ? -20.89590 5.08715 -30.16548 1.000 15.97116 455 ARG B N 1
ATOM 2008 C CA . ARG B 1 30 ? -22.15010 5.79656 -30.42701 1.000 20.63780 455 ARG B CA 1
ATOM 2009 C C . ARG B 1 30 ? -22.15409 6.55338 -31.74911 1.000 20.57879 455 ARG B C 1
ATOM 2010 O O . ARG B 1 30 ? -23.15452 7.19901 -32.07619 1.000 20.51359 455 ARG B O 1
ATOM 2018 N N . GLN B 1 31 ? -21.07191 6.50512 -32.51359 1.000 17.06613 456 GLN B N 1
ATOM 2019 C CA . GLN B 1 31 ? -21.02546 7.20412 -33.78614 1.000 18.39422 456 GLN B CA 1
ATOM 2020 C C . GLN B 1 31 ? -21.77161 6.43133 -34.86368 1.000 19.09235 456 GLN B C 1
ATOM 2021 O O . GLN B 1 31 ? -21.85200 5.20052 -34.83533 1.000 19.77008 456 GLN B O 1
ATOM 2027 N N . SER B 1 32 ? -22.27253 7.16984 -35.85341 1.000 18.42420 457 SER B N 1
ATOM 2028 C CA . SER B 1 32 ? -22.91114 6.57454 -37.01613 1.000 16.68476 457 SER B CA 1
ATOM 2029 C C . SER B 1 32 ? -22.03292 6.57683 -38.26013 1.000 16.78324 457 SER B C 1
ATOM 2030 O O . SER B 1 32 ? -22.37686 5.90882 -39.23795 1.000 16.29025 457 SER B O 1
ATOM 2033 N N . MET B 1 33 ? -20.89734 7.27423 -38.24096 1.000 16.51667 458 MET B N 1
ATOM 2034 C CA . MET B 1 33 ? -19.98890 7.27025 -39.38217 1.000 16.81363 458 MET B CA 1
ATOM 2035 C C . MET B 1 33 ? -18.57386 7.48158 -38.87205 1.000 16.09837 458 MET B C 1
ATOM 2036 O O . MET B 1 33 ? -18.32163 8.43696 -38.13328 1.000 17.63776 458 MET B O 1
ATOM 2041 N N . ILE B 1 34 ? -17.66018 6.61156 -39.30448 1.000 13.72357 459 ILE B N 1
ATOM 2042 C CA . ILE B 1 34 ? -16.26651 6.60957 -38.86244 1.000 14.70301 459 ILE B CA 1
ATOM 2043 C C . ILE B 1 34 ? -15.40435 6.27546 -40.06830 1.000 15.19910 459 ILE B C 1
ATOM 2044 O O . ILE B 1 34 ? -15.67476 5.30154 -40.78259 1.000 17.52369 459 ILE B O 1
ATOM 2049 N N . ALA B 1 35 ? -14.34627 7.04306 -40.27236 1.000 13.60561 460 ALA B N 1
ATOM 2050 C CA . ALA B 1 35 ? -13.39817 6.74464 -41.33066 1.000 13.35831 460 ALA B CA 1
ATOM 2051 C C . ALA B 1 35 ? -12.20542 6.00930 -40.73604 1.000 12.97101 460 ALA B C 1
ATOM 2052 O O . ALA B 1 35 ? -11.83032 6.25453 -39.59083 1.000 14.42659 460 ALA B O 1
ATOM 2054 N N . PHE B 1 36 ? -11.59766 5.10838 -41.51274 1.000 12.48834 461 PHE B N 1
ATOM 2055 C CA . PHE B 1 36 ? -10.39560 4.45781 -40.99417 1.000 11.95961 461 PHE B CA 1
ATOM 2056 C C . PHE B 1 36 ? -9.29620 4.35267 -42.03987 1.000 13.58943 461 PHE B C 1
ATOM 2057 O O . PHE B 1 36 ? -9.54103 4.32619 -43.25035 1.000 14.14804 461 PHE B O 1
ATOM 2065 N N . ALA B 1 37 ? -8.07304 4.29843 -41.52724 1.000 13.25059 462 ALA B N 1
ATOM 2066 C CA . ALA B 1 37 ? -6.85864 4.12635 -42.31141 1.000 13.25878 462 ALA B CA 1
ATOM 2067 C C . ALA B 1 37 ? -5.81820 3.50140 -41.39451 1.000 12.13642 462 ALA B C 1
ATOM 2068 O O . ALA B 1 37 ? -6.04571 3.33849 -40.18911 1.000 13.97353 462 ALA B O 1
ATOM 2070 N N . SER B 1 38 ? -4.66872 3.14726 -41.97203 1.000 14.24123 463 SER B N 1
ATOM 2071 C CA . SER B 1 38 ? -3.62729 2.55038 -41.14591 1.000 15.98812 463 SER B CA 1
ATOM 2072 C C . SER B 1 38 ? -2.25679 2.81418 -41.74791 1.000 15.45859 463 SER B C 1
ATOM 2073 O O . SER B 1 38 ? -2.12642 3.17639 -42.91989 1.000 18.07426 463 SER B O 1
ATOM 2076 N N . GLU B 1 39 ? -1.23977 2.66911 -40.90583 1.000 14.46345 464 GLU B N 1
ATOM 2077 C CA . GLU B 1 39 ? 0.14909 2.77595 -41.34386 1.000 16.98390 464 GLU B CA 1
ATOM 2078 C C . GLU B 1 39 ? 0.91586 1.55030 -40.87804 1.000 16.87472 464 GLU B C 1
ATOM 2079 O O . GLU B 1 39 ? 0.71685 1.07114 -39.75829 1.000 17.84368 464 GLU B O 1
ATOM 2085 N N . TRP B 1 40 ? 1.83471 1.08140 -41.72254 1.000 19.12064 465 TRP B N 1
ATOM 2086 C CA . TRP B 1 40 ? 2.52082 -0.18405 -41.51028 1.000 19.96234 465 TRP B CA 1
ATOM 2087 C C . TRP B 1 40 ? 4.02454 0.01701 -41.44440 1.000 25.68721 465 TRP B C 1
ATOM 2088 O O . TRP B 1 40 ? 4.57570 0.86720 -42.15133 1.000 26.53962 465 TRP B O 1
ATOM 2099 N N . LYS B 1 41 ? 4.66743 -0.77854 -40.59015 1.000 26.92990 466 LYS B N 1
ATOM 2100 C CA . LYS B 1 41 ? 6.12279 -0.81381 -40.53275 1.000 28.73316 466 LYS B CA 1
ATOM 2101 C C . LYS B 1 41 ? 6.70316 -1.14235 -41.90693 1.000 29.22433 466 LYS B C 1
ATOM 2102 O O . LYS B 1 41 ? 6.16703 -1.99774 -42.62187 1.000 29.58427 466 LYS B O 1
ATOM 2108 N N . PRO B 1 42 ? 7.80086 -0.49622 -42.30195 1.000 34.49358 467 PRO B N 1
ATOM 2109 C CA . PRO B 1 42 ? 8.46724 -0.87067 -43.55791 1.000 37.17666 467 PRO B CA 1
ATOM 2110 C C . PRO B 1 42 ? 8.82544 -2.35124 -43.58553 1.000 38.62207 467 PRO B C 1
ATOM 2111 O O . PRO B 1 42 ? 9.16567 -2.95149 -42.56260 1.000 37.75259 467 PRO B O 1
ATOM 2115 N N . THR B 1 43 ? 8.74433 -2.93286 -44.77714 1.000 41.63387 468 THR B N 1
ATOM 2116 C CA . THR B 1 43 ? 8.90379 -4.36536 -44.98323 1.000 49.66770 468 THR B CA 1
ATOM 2117 C C . THR B 1 43 ? 10.23732 -4.64464 -45.66228 1.000 53.66036 468 THR B C 1
ATOM 2118 O O . THR B 1 43 ? 10.54291 -4.05681 -46.70613 1.000 53.83726 468 THR B O 1
ATOM 2122 N N . PHE B 1 44 ? 11.01867 -5.55651 -45.07550 1.000 55.74751 469 PHE B N 1
ATOM 2123 C CA . PHE B 1 44 ? 12.27799 -6.02420 -45.65106 1.000 56.60052 469 PHE B CA 1
ATOM 2124 C C . PHE B 1 44 ? 12.24253 -7.55096 -45.69613 1.000 62.24395 469 PHE B C 1
ATOM 2125 O O . PHE B 1 44 ? 12.91424 -8.21966 -44.90825 1.000 66.84328 469 PHE B O 1
ATOM 2133 N N . GLY B 1 45 ? 11.45681 -8.09679 -46.61784 1.000 62.42150 470 GLY B N 1
ATOM 2134 C CA . GLY B 1 45 ? 11.36009 -9.55100 -46.72550 1.000 64.16527 470 GLY B CA 1
ATOM 2135 C C . GLY B 1 45 ? 10.96946 -10.22391 -45.42923 1.000 67.12529 470 GLY B C 1
ATOM 2136 O O . GLY B 1 45 ? 11.54830 -11.25342 -45.05769 1.000 69.77700 470 GLY B O 1
ATOM 2137 N N . GLY B 1 46 ? 10.00913 -9.64698 -44.71443 1.000 66.91252 471 GLY B N 1
ATOM 2138 C CA . GLY B 1 46 ? 9.52609 -10.22620 -43.47785 1.000 66.57876 471 GLY B CA 1
ATOM 2139 C C . GLY B 1 46 ? 8.02199 -10.09915 -43.37122 1.000 65.16065 471 GLY B C 1
ATOM 2140 O O . GLY B 1 46 ? 7.37134 -9.63972 -44.31417 1.000 65.10551 471 GLY B O 1
ATOM 2141 N N . ALA B 1 47 ? 7.45209 -10.49581 -42.23757 1.000 63.40079 472 ALA B N 1
ATOM 2142 C CA . ALA B 1 47 ? 6.01236 -10.38513 -42.05969 1.000 57.52837 472 ALA B CA 1
ATOM 2143 C C . ALA B 1 47 ? 5.60646 -8.93375 -41.81931 1.000 51.96571 472 ALA B C 1
ATOM 2144 O O . ALA B 1 47 ? 6.36481 -8.13241 -41.26580 1.000 47.20736 472 ALA B O 1
ATOM 2146 N N . ASN B 1 48 ? 4.39105 -8.60012 -42.24438 1.000 51.71361 473 ASN B N 1
ATOM 2147 C CA . ASN B 1 48 ? 3.86981 -7.25336 -42.06515 1.000 45.69085 473 ASN B CA 1
ATOM 2148 C C . ASN B 1 48 ? 3.44612 -7.02818 -40.61746 1.000 43.00928 473 ASN B C 1
ATOM 2149 O O . ASN B 1 48 ? 2.93618 -7.93581 -39.95174 1.000 39.95160 473 ASN B O 1
ATOM 2154 N N . GLU B 1 49 ? 3.67192 -5.80855 -40.12915 1.000 32.76234 474 GLU B N 1
ATOM 2155 C CA . GLU B 1 49 ? 3.33672 -5.43026 -38.76359 1.000 33.64064 474 GLU B CA 1
ATOM 2156 C C . GLU B 1 49 ? 2.74356 -4.02892 -38.76569 1.000 26.11236 474 GLU B C 1
ATOM 2157 O O . GLU B 1 49 ? 3.25991 -3.13559 -39.43807 1.000 26.69768 474 GLU B O 1
ATOM 2163 N N . VAL B 1 50 ? 1.66986 -3.83688 -38.00090 1.000 25.65739 475 VAL B N 1
ATOM 2164 C CA . VAL B 1 50 ? 0.96558 -2.55895 -37.97466 1.000 22.93842 475 VAL B CA 1
ATOM 2165 C C . VAL B 1 50 ? 1.66570 -1.58283 -37.04197 1.000 21.35439 475 VAL B C 1
ATOM 2166 O O . VAL B 1 50 ? 2.03541 -1.93051 -35.91242 1.000 22.67957 475 VAL B O 1
ATOM 2170 N N . SER B 1 51 ? 1.80349 -0.33126 -37.49154 1.000 16.67380 476 SER B N 1
ATOM 2171 C CA . SER B 1 51 ? 2.27234 0.75160 -36.64153 1.000 16.90432 476 SER B CA 1
ATOM 2172 C C . SER B 1 51 ? 1.12292 1.55195 -36.02915 1.000 15.98772 476 SER B C 1
ATOM 2173 O O . SER B 1 51 ? 1.06271 1.72323 -34.80622 1.000 17.20844 476 SER B O 1
ATOM 2176 N N . LEU B 1 52 ? 0.20411 2.04409 -36.86727 1.000 16.39993 477 LEU B N 1
ATOM 2177 C CA . LEU B 1 52 ? -0.90345 2.87619 -36.42500 1.000 17.07770 477 LEU B CA 1
ATOM 2178 C C . LEU B 1 52 ? -2.17890 2.40810 -37.09580 1.000 13.74002 477 LEU B C 1
ATOM 2179 O O . LEU B 1 52 ? -2.16254 1.95669 -38.24473 1.000 14.83526 477 LEU B O 1
ATOM 2184 N N . ILE B 1 53 ? -3.29080 2.52603 -36.36590 1.000 13.29886 478 ILE B N 1
ATOM 2185 C CA . ILE B 1 53 ? -4.62469 2.48879 -36.95743 1.000 15.23208 478 ILE B CA 1
ATOM 2186 C C . ILE B 1 53 ? -5.30791 3.79429 -36.59362 1.000 14.83305 478 ILE B C 1
ATOM 2187 O O . ILE B 1 53 ? -5.31525 4.18464 -35.41892 1.000 15.97212 478 ILE B O 1
ATOM 2192 N N . GLN B 1 54 ? -5.86580 4.47722 -37.59854 1.000 14.19165 479 GLN B N 1
ATOM 2193 C CA . GLN B 1 54 ? -6.46195 5.79565 -37.40640 1.000 14.13864 479 GLN B CA 1
ATOM 2194 C C . GLN B 1 54 ? -7.96707 5.72036 -37.62884 1.000 11.70275 479 GLN B C 1
ATOM 2195 O O . GLN B 1 54 ? -8.42629 5.18529 -38.64222 1.000 14.17729 479 GLN B O 1
ATOM 2201 N N . LEU B 1 55 ? -8.72244 6.25452 -36.67585 1.000 11.99408 480 LEU B N 1
ATOM 2202 C CA . LEU B 1 55 ? -10.18217 6.25584 -36.71874 1.000 12.94765 480 LEU B CA 1
ATOM 2203 C C . LEU B 1 55 ? -10.64702 7.69410 -36.54571 1.000 13.24431 480 LEU B C 1
ATOM 2204 O O . LEU B 1 55 ? -10.31071 8.34194 -35.55034 1.000 13.79128 480 LEU B O 1
ATOM 2209 N N . ALA B 1 56 ? -11.40203 8.20384 -37.51851 1.000 13.53376 481 ALA B N 1
ATOM 2210 C CA . ALA B 1 56 ? -11.80496 9.60522 -37.54003 1.000 12.93024 481 ALA B CA 1
ATOM 2211 C C . ALA B 1 56 ? -13.31953 9.74781 -37.50497 1.000 12.49675 481 ALA B C 1
ATOM 2212 O O . ALA B 1 56 ? -14.04418 9.01681 -38.18694 1.000 14.72165 481 ALA B O 1
ATOM 2214 N N . THR B 1 57 ? -13.77695 10.70117 -36.70663 1.000 14.14213 482 THR B N 1
ATOM 2215 C CA . THR B 1 57 ? -15.14677 11.20228 -36.76027 1.000 14.50159 482 THR B CA 1
ATOM 2216 C C . THR B 1 57 ? -15.08890 12.65389 -37.21048 1.000 15.71123 482 THR B C 1
ATOM 2217 O O . THR B 1 57 ? -14.01438 13.23236 -37.35891 1.000 17.90964 482 THR B O 1
ATOM 2221 N N . TRP B 1 58 ? -16.26079 13.26940 -37.39932 1.000 17.28670 483 TRP B N 1
ATOM 2222 C CA . TRP B 1 58 ? -16.24035 14.68298 -37.75462 1.000 19.56107 483 TRP B CA 1
ATOM 2223 C C . TRP B 1 58 ? -15.63016 15.55815 -36.66610 1.000 21.86339 483 TRP B C 1
ATOM 2224 O O . TRP B 1 58 ? -15.20506 16.68091 -36.95625 1.000 23.89459 483 TRP B O 1
ATOM 2235 N N . ASP B 1 59 ? -15.55534 15.07311 -35.41922 1.000 19.90650 484 ASP B N 1
ATOM 2236 C CA . ASP B 1 59 ? -15.09303 15.90179 -34.31336 1.000 22.19252 484 ASP B CA 1
ATOM 2237 C C . ASP B 1 59 ? -13.74829 15.48852 -33.72301 1.000 23.46251 484 ASP B C 1
ATOM 2238 O O . ASP B 1 59 ? -13.13120 16.29872 -33.02026 1.000 23.12757 484 ASP B O 1
ATOM 2243 N N . ASP B 1 60 ? -13.27555 14.26680 -33.98422 1.000 18.71709 485 ASP B N 1
ATOM 2244 C CA . ASP B 1 60 ? -12.08302 13.74599 -33.32782 1.000 19.72111 485 ASP B CA 1
ATOM 2245 C C . ASP B 1 60 ? -11.38005 12.76148 -34.25236 1.000 16.46936 485 ASP B C 1
ATOM 2246 O O . ASP B 1 60 ? -12.01882 12.06010 -35.04102 1.000 17.36648 485 ASP B O 1
ATOM 2251 N N . VAL B 1 61 ? -10.05767 12.70799 -34.14631 1.000 17.03854 486 VAL B N 1
ATOM 2252 C CA . VAL B 1 61 ? -9.27318 11.66282 -34.79323 1.000 16.11623 486 VAL B CA 1
ATOM 2253 C C . VAL B 1 61 ? -8.48424 10.92650 -33.72112 1.000 16.95787 486 VAL B C 1
ATOM 2254 O O . VAL B 1 61 ? -7.82971 11.55612 -32.87771 1.000 18.89993 486 VAL B O 1
ATOM 2258 N N . TYR B 1 62 ? -8.56518 9.60259 -33.74742 1.000 14.41081 487 TYR B N 1
ATOM 2259 C CA . TYR B 1 62 ? -7.84244 8.73147 -32.82739 1.000 15.36274 487 TYR B CA 1
ATOM 2260 C C . TYR B 1 62 ? -6.78424 7.96933 -33.60050 1.000 15.52371 487 TYR B C 1
ATOM 2261 O O . TYR B 1 62 ? -7.07599 7.40293 -34.65442 1.000 15.89944 487 TYR B O 1
ATOM 2270 N N . MET B 1 63 ? -5.56821 7.92448 -33.07721 1.000 15.99678 488 MET B N 1
ATOM 2271 C CA . MET B 1 63 ? -4.49167 7.17528 -33.71600 1.000 15.76352 488 MET B CA 1
ATOM 2272 C C . MET B 1 63 ? -4.02078 6.12572 -32.72223 1.000 15.03761 488 MET B C 1
ATOM 2273 O O . MET B 1 63 ? -3.40144 6.46511 -31.70802 1.000 16.68039 488 MET B O 1
ATOM 2278 N N . ILE B 1 64 ? -4.35233 4.86708 -32.98693 1.000 15.17642 489 ILE B N 1
ATOM 2279 C CA . ILE B 1 64 ? -3.97194 3.78408 -32.08654 1.000 16.27245 489 ILE B CA 1
ATOM 2280 C C . ILE B 1 64 ? -2.52673 3.43829 -32.39759 1.000 15.78178 489 ILE B C 1
ATOM 2281 O O . ILE B 1 64 ? -2.22247 2.96889 -33.50093 1.000 16.02965 489 ILE B O 1
ATOM 2286 N N . ASP B 1 65 ? -1.64043 3.66594 -31.42422 1.000 15.05154 490 ASP B N 1
ATOM 2287 C CA . ASP B 1 65 ? -0.23554 3.28295 -31.55512 1.000 17.50299 490 ASP B CA 1
ATOM 2288 C C . ASP B 1 65 ? -0.15090 1.81405 -31.17851 1.000 18.16629 490 ASP B C 1
ATOM 2289 O O . ASP B 1 65 ? -0.09404 1.46771 -29.99492 1.000 20.95906 490 ASP B O 1
ATOM 2294 N N . VAL B 1 66 ? -0.16293 0.94792 -32.18978 1.000 17.93222 491 VAL B N 1
ATOM 2295 C CA . VAL B 1 66 ? -0.17655 -0.48867 -31.94950 1.000 17.43090 491 VAL B CA 1
ATOM 2296 C C . VAL B 1 66 ? 1.13847 -0.93467 -31.32491 1.000 23.43007 491 VAL B C 1
ATOM 2297 O O . VAL B 1 66 ? 1.16679 -1.86079 -30.50740 1.000 24.83965 491 VAL B O 1
ATOM 2301 N N . MET B 1 67 ? 2.23447 -0.25489 -31.64955 1.000 21.87540 492 MET B N 1
ATOM 2302 C CA . MET B 1 67 ? 3.53163 -0.67567 -31.12949 1.000 23.24625 492 MET B CA 1
ATOM 2303 C C . MET B 1 67 ? 3.63276 -0.44611 -29.62672 1.000 23.09628 492 MET B C 1
ATOM 2304 O O . MET B 1 67 ? 4.21105 -1.27028 -28.90671 1.000 30.37110 492 MET B O 1
ATOM 2309 N N . VAL B 1 68 ? 3.08843 0.66122 -29.13248 1.000 21.02124 493 VAL B N 1
ATOM 2310 C CA . VAL B 1 68 ? 3.27722 1.07335 -27.74253 1.000 24.02185 493 VAL B CA 1
ATOM 2311 C C . VAL B 1 68 ? 2.12706 0.62826 -26.83556 1.000 25.87049 493 VAL B C 1
ATOM 2312 O O . VAL B 1 68 ? 2.32536 0.41702 -25.63211 1.000 28.94174 493 VAL B O 1
ATOM 2316 N N . SER B 1 69 ? 0.92232 0.45740 -27.39929 1.000 22.39527 494 SER B N 1
ATOM 2317 C CA . SER B 1 69 ? -0.28237 0.33563 -26.57288 1.000 23.94262 494 SER B CA 1
ATOM 2318 C C . SER B 1 69 ? -0.38282 -0.99007 -25.82448 1.000 27.04485 494 SER B C 1
ATOM 2319 O O . SER B 1 69 ? -1.08080 -1.05652 -24.80897 1.000 26.34389 494 SER B O 1
ATOM 2322 N N . GLN B 1 70 ? 0.25073 -2.05362 -26.31978 1.000 27.09575 495 GLN B N 1
ATOM 2323 C CA . GLN B 1 70 ? 0.17123 -3.37979 -25.69128 1.000 30.71179 495 GLN B CA 1
ATOM 2324 C C . GLN B 1 70 ? -1.27485 -3.84769 -25.53328 1.000 28.20143 495 GLN B C 1
ATOM 2325 O O . GLN B 1 70 ? -1.66523 -4.37436 -24.48851 1.000 32.39721 495 GLN B O 1
ATOM 2331 N N . LEU B 1 71 ? -2.08075 -3.65582 -26.57022 1.000 24.84929 496 LEU B N 1
ATOM 2332 C CA . LEU B 1 71 ? -3.46564 -4.09962 -26.48791 1.000 22.90959 496 LEU B CA 1
ATOM 2333 C C . LEU B 1 71 ? -3.53250 -5.61719 -26.59715 1.000 22.31251 496 LEU B C 1
ATOM 2334 O O . LEU B 1 71 ? -2.74215 -6.25166 -27.30259 1.000 25.16342 496 LEU B O 1
ATOM 2339 N N . GLU B 1 72 ? -4.47253 -6.20051 -25.87876 1.000 22.09156 497 GLU B N 1
ATOM 2340 C CA . GLU B 1 72 ? -4.61533 -7.64310 -25.80209 1.000 24.35668 497 GLU B CA 1
ATOM 2341 C C . GLU B 1 72 ? -5.72004 -8.12717 -26.73041 1.000 23.02397 497 GLU B C 1
ATOM 2342 O O . GLU B 1 72 ? -6.51087 -7.33110 -27.24711 1.000 20.54366 497 GLU B O 1
ATOM 2348 N N . PRO B 1 73 ? -5.78813 -9.44368 -26.99920 1.000 21.96642 498 PRO B N 1
ATOM 2349 C CA . PRO B 1 73 ? -6.78560 -9.93771 -27.96042 1.000 23.02439 498 PRO B CA 1
ATOM 2350 C C . PRO B 1 73 ? -8.20797 -9.48375 -27.67169 1.000 21.67238 498 PRO B C 1
ATOM 2351 O O . PRO B 1 73 ? -8.93630 -9.16571 -28.61257 1.000 21.31879 498 PRO B O 1
ATOM 2355 N N . LEU B 1 74 ? -8.62028 -9.41942 -26.40519 1.000 20.54234 499 LEU B N 1
ATOM 2356 C CA . LEU B 1 74 ? -9.98449 -8.99296 -26.11307 1.000 21.16421 499 LEU B CA 1
ATOM 2357 C C . LEU B 1 74 ? -10.20041 -7.51826 -26.43578 1.000 21.37521 499 LEU B C 1
ATOM 2358 O O . LEU B 1 74 ? -11.32064 -7.11848 -26.78443 1.000 20.23291 499 LEU B O 1
ATOM 2363 N N . ASP B 1 75 ? -9.15066 -6.69766 -26.33421 1.000 19.20123 500 ASP B N 1
ATOM 2364 C CA . ASP B 1 75 ? -9.27709 -5.29730 -26.73084 1.000 19.26227 500 ASP B CA 1
ATOM 2365 C C . ASP B 1 75 ? -9.53474 -5.17303 -28.22131 1.000 20.13207 500 ASP B C 1
ATOM 2366 O O . ASP B 1 75 ? -10.38783 -4.38552 -28.64634 1.000 19.27622 500 ASP B O 1
ATOM 2371 N N . TRP B 1 76 ? -8.80576 -5.93751 -29.03476 1.000 19.23853 501 TRP B N 1
ATOM 2372 C CA . TRP B 1 76 ? -9.06384 -5.91874 -30.46667 1.000 19.65741 501 TRP B CA 1
ATOM 2373 C C . TRP B 1 76 ? -10.44838 -6.46425 -30.78292 1.000 19.61214 501 TRP B C 1
ATOM 2374 O O . TRP B 1 76 ? -11.12251 -5.97194 -31.69280 1.000 18.24592 501 TRP B O 1
ATOM 2385 N N . ALA B 1 77 ? -10.90102 -7.47109 -30.02815 1.000 18.77052 502 ALA B N 1
ATOM 2386 C CA . ALA B 1 77 ? -12.25164 -7.97433 -30.22734 1.000 16.79765 502 ALA B CA 1
ATOM 2387 C C . ALA B 1 77 ? -13.27272 -6.88896 -29.93705 1.000 16.82397 502 ALA B C 1
ATOM 2388 O O . ALA B 1 77 ? -14.30784 -6.80103 -30.60831 1.000 17.10016 502 ALA B O 1
ATOM 2390 N N . ALA B 1 78 ? -12.98938 -6.05407 -28.93565 1.000 17.53920 503 ALA B N 1
ATOM 2391 C CA . ALA B 1 78 ? -13.90780 -4.98327 -28.57112 1.000 17.30881 503 ALA B CA 1
ATOM 2392 C C . ALA B 1 78 ? -13.98863 -3.93541 -29.66844 1.000 16.21252 503 ALA B C 1
ATOM 2393 O O . ALA B 1 78 ? -15.06356 -3.38570 -29.92663 1.000 18.06939 503 ALA B O 1
ATOM 2395 N N . LEU B 1 79 ? -12.86339 -3.64647 -30.32320 1.000 16.75852 504 LEU B N 1
ATOM 2396 C CA . LEU B 1 79 ? -12.89942 -2.68889 -31.42293 1.000 18.46943 504 LEU B CA 1
ATOM 2397 C C . LEU B 1 79 ? -13.63239 -3.27035 -32.62074 1.000 17.07949 504 LEU B C 1
ATOM 2398 O O . LEU B 1 79 ? -14.40273 -2.57039 -33.28430 1.000 18.06823 504 LEU B O 1
ATOM 2403 N N . ALA B 1 80 ? -13.41266 -4.55305 -32.91749 1.000 16.89704 505 ALA B N 1
ATOM 2404 C CA . ALA B 1 80 ? -14.15037 -5.17521 -34.01161 1.000 18.61467 505 ALA B CA 1
ATOM 2405 C C . ALA B 1 80 ? -15.64858 -5.19249 -33.72771 1.000 18.62028 505 ALA B C 1
ATOM 2406 O O . ALA B 1 80 ? -16.45934 -4.87330 -34.60515 1.000 18.80759 505 ALA B O 1
ATOM 2408 N N . LYS B 1 81 ? -16.03936 -5.54098 -32.49807 1.000 16.57156 506 LYS B N 1
ATOM 2409 C CA . LYS B 1 81 ? -17.46567 -5.65725 -32.20724 1.000 17.89916 506 LYS B CA 1
ATOM 2410 C C . LYS B 1 81 ? -18.14421 -4.29363 -32.16003 1.000 18.84208 506 LYS B C 1
ATOM 2411 O O . LYS B 1 81 ? -19.25510 -4.13643 -32.68640 1.000 21.34974 506 LYS B O 1
ATOM 2417 N N . ASN B 1 82 ? -17.50316 -3.29945 -31.54360 1.000 18.05113 507 ASN B N 1
ATOM 2418 C CA . ASN B 1 82 ? -18.13276 -1.99846 -31.32350 1.000 19.56063 507 ASN B CA 1
ATOM 2419 C C . ASN B 1 82 ? -18.01040 -1.03608 -32.49596 1.000 20.74510 507 ASN B C 1
ATOM 2420 O O . ASN B 1 82 ? -18.67519 0.00878 -32.47594 1.000 22.98560 507 ASN B O 1
ATOM 2425 N N . VAL B 1 83 ? -17.17617 -1.33103 -33.49477 1.000 19.56920 508 VAL B N 1
ATOM 2426 C CA . VAL B 1 83 ? -17.00603 -0.42305 -34.62862 1.000 20.79546 508 VAL B CA 1
ATOM 2427 C C . VAL B 1 83 ? -17.12141 -1.17204 -35.94991 1.000 21.43374 508 VAL B C 1
ATOM 2428 O O . VAL B 1 83 ? -18.05980 -0.94217 -36.71822 1.000 21.48146 508 VAL B O 1
ATOM 2432 N N . PHE B 1 84 ? -16.17315 -2.06948 -36.23017 1.000 20.86489 509 PHE B N 1
ATOM 2433 C CA . PHE B 1 84 ? -16.00493 -2.54875 -37.60088 1.000 19.33933 509 PHE B CA 1
ATOM 2434 C C . PHE B 1 84 ? -17.10130 -3.51864 -38.01966 1.000 23.06258 509 PHE B C 1
ATOM 2435 O O . PHE B 1 84 ? -17.51164 -3.52119 -39.18711 1.000 25.90307 509 PHE B O 1
ATOM 2443 N N . ASN B 1 85 ? -17.58300 -4.35710 -37.09956 1.000 21.18255 510 ASN B N 1
ATOM 2444 C CA . ASN B 1 85 ? -18.54679 -5.39609 -37.44453 1.000 23.31228 510 ASN B CA 1
ATOM 2445 C C . ASN B 1 85 ? -19.98680 -4.99708 -37.14364 1.000 26.23503 510 ASN B C 1
ATOM 2446 O O . ASN B 1 85 ? -20.86598 -5.85995 -37.10614 1.000 30.04574 510 ASN B O 1
ATOM 2451 N N . ARG B 1 86 ? -20.24846 -3.71454 -36.94177 1.000 28.10692 511 ARG B N 1
ATOM 2452 C CA . ARG B 1 86 ? -21.59574 -3.22375 -36.68625 1.000 29.47904 511 ARG B CA 1
ATOM 2453 C C . ARG B 1 86 ? -22.22979 -2.74312 -37.98160 1.000 30.57095 511 ARG B C 1
ATOM 2454 O O . ARG B 1 86 ? -21.68863 -1.85634 -38.64948 1.000 30.78801 511 ARG B O 1
ATOM 2462 N N . ASP B 1 87 ? -23.38077 -3.32101 -38.32862 1.000 31.57359 512 ASP B N 1
ATOM 2463 C CA . ASP B 1 87 ? -24.06419 -2.93012 -39.55646 1.000 33.54048 512 ASP B CA 1
ATOM 2464 C C . ASP B 1 87 ? -24.61719 -1.51435 -39.49177 1.000 30.10413 512 ASP B C 1
ATOM 2465 O O . ASP B 1 87 ? -24.83718 -0.90560 -40.54316 1.000 36.61961 512 ASP B O 1
ATOM 2470 N N . ASP B 1 88 ? -24.84354 -0.97477 -38.29401 1.000 25.03398 513 ASP B N 1
ATOM 2471 C CA . ASP B 1 88 ? -25.48719 0.32296 -38.14135 1.000 24.52521 513 ASP B CA 1
ATOM 2472 C C . ASP B 1 88 ? -24.49654 1.47213 -38.00391 1.000 24.58036 513 ASP B C 1
ATOM 2473 O O . ASP B 1 88 ? -24.90090 2.58454 -37.65437 1.000 20.29320 513 ASP B O 1
ATOM 2478 N N . VAL B 1 89 ? -23.20705 1.22765 -38.25161 1.000 19.99762 514 VAL B N 1
ATOM 2479 C CA . VAL B 1 89 ? -22.19680 2.28321 -38.31546 1.000 17.71731 514 VAL B CA 1
ATOM 2480 C C . VAL B 1 89 ? -21.56226 2.22170 -39.69665 1.000 15.56486 514 VAL B C 1
ATOM 2481 O O . VAL B 1 89 ? -21.05029 1.17191 -40.09965 1.000 18.46983 514 VAL B O 1
ATOM 2485 N N . LEU B 1 90 ? -21.62235 3.32837 -40.43373 1.000 15.45624 515 LEU B N 1
ATOM 2486 C CA . LEU B 1 90 ? -20.92770 3.40959 -41.71477 1.000 17.11471 515 LEU B CA 1
ATOM 2487 C C . LEU B 1 90 ? -19.43150 3.64203 -41.48972 1.000 15.57838 515 LEU B C 1
ATOM 2488 O O . LEU B 1 90 ? -19.04807 4.55620 -40.75372 1.000 15.74207 515 LEU B O 1
ATOM 2493 N N . LYS B 1 91 ? -18.60182 2.79881 -42.10267 1.000 15.45388 516 LYS B N 1
ATOM 2494 C CA . LYS B 1 91 ? -17.14792 2.96439 -42.10254 1.000 14.13393 516 LYS B CA 1
ATOM 2495 C C . LYS B 1 91 ? -16.73549 3.43159 -43.48833 1.000 16.26735 516 LYS B C 1
ATOM 2496 O O . LYS B 1 91 ? -17.15382 2.84188 -44.49050 1.000 17.64831 516 LYS B O 1
ATOM 2502 N N . LEU B 1 92 ? -15.94948 4.49993 -43.53727 1.000 13.29965 517 LEU B N 1
ATOM 2503 C CA . LEU B 1 92 ? -15.36976 4.98625 -44.78151 1.000 13.35573 517 LEU B CA 1
ATOM 2504 C C . LEU B 1 92 ? -13.92699 4.53304 -44.88823 1.000 15.35736 517 LEU B C 1
ATOM 2505 O O . LEU B 1 92 ? -13.19866 4.50830 -43.89162 1.000 14.65741 517 LEU B O 1
ATOM 2510 N N . SER B 1 93 ? -13.51908 4.20565 -46.10777 1.000 15.72793 518 SER B N 1
ATOM 2511 C CA . SER B 1 93 ? -12.19584 3.65513 -46.35958 1.000 14.06742 518 SER B CA 1
ATOM 2512 C C . SER B 1 93 ? -11.82370 3.91852 -47.80975 1.000 14.84843 518 SER B C 1
ATOM 2513 O O . SER B 1 93 ? -12.64690 4.35777 -48.61161 1.000 16.12657 518 SER B O 1
ATOM 2516 N N . PHE B 1 94 ? -10.56328 3.65046 -48.13646 1.000 16.74247 519 PHE B N 1
ATOM 2517 C CA . PHE B 1 94 ? -10.11120 3.64660 -49.52583 1.000 17.68894 519 PHE B CA 1
ATOM 2518 C C . PHE B 1 94 ? -9.35771 2.34679 -49.76145 1.000 19.33600 519 PHE B C 1
ATOM 2519 O O . PHE B 1 94 ? -8.34413 2.09644 -49.10215 1.000 17.94894 519 PHE B O 1
ATOM 2527 N N . ALA B 1 95 ? -9.86089 1.52793 -50.68612 1.000 19.22411 520 ALA B N 1
ATOM 2528 C CA . ALA B 1 95 ? -9.31428 0.20416 -50.97037 1.000 21.94670 520 ALA B CA 1
ATOM 2529 C C . ALA B 1 95 ? -9.07641 -0.59910 -49.69126 1.000 22.50619 520 ALA B C 1
ATOM 2530 O O . ALA B 1 95 ? -7.94764 -1.01775 -49.41043 1.000 23.78620 520 ALA B O 1
ATOM 2532 N N . PRO B 1 96 ? -10.12980 -0.85031 -48.90004 1.000 20.11716 521 PRO B N 1
ATOM 2533 C CA . PRO B 1 96 ? -9.93588 -1.46355 -47.57293 1.000 25.20500 521 PRO B CA 1
ATOM 2534 C C . PRO B 1 96 ? -9.43778 -2.90007 -47.60207 1.000 24.89198 521 PRO B C 1
ATOM 2535 O O . PRO B 1 96 ? -8.91837 -3.36674 -46.58118 1.000 27.50001 521 PRO B O 1
ATOM 2539 N N . SER B 1 97 ? -9.59067 -3.62586 -48.71605 1.000 27.46309 522 SER B N 1
ATOM 2540 C CA . SER B 1 97 ? -9.19176 -5.03214 -48.72506 1.000 28.88928 522 SER B CA 1
ATOM 2541 C C . SER B 1 97 ? -7.71071 -5.20562 -48.42511 1.000 30.25910 522 SER B C 1
ATOM 2542 O O . SER B 1 97 ? -7.32015 -6.19436 -47.79643 1.000 34.28385 522 SER B O 1
ATOM 2545 N N . THR B 1 98 ? -6.87513 -4.26281 -48.86373 1.000 29.06917 523 THR B N 1
ATOM 2546 C CA . THR B 1 98 ? -5.44718 -4.33428 -48.57631 1.000 31.97290 523 THR B CA 1
ATOM 2547 C C . THR B 1 98 ? -5.18896 -4.35828 -47.07432 1.000 32.53699 523 THR B C 1
ATOM 2548 O O . THR B 1 98 ? -4.53914 -5.27312 -46.55732 1.000 34.12543 523 THR B O 1
ATOM 2552 N N . ASP B 1 99 ? -5.69424 -3.35357 -46.35591 1.000 29.30436 524 ASP B N 1
ATOM 2553 C CA . ASP B 1 99 ? -5.45459 -3.27749 -44.91800 1.000 28.36986 524 ASP B CA 1
ATOM 2554 C C . ASP B 1 99 ? -6.09358 -4.45192 -44.19108 1.000 30.65850 524 ASP B C 1
ATOM 2555 O O . ASP B 1 99 ? -5.46762 -5.07868 -43.32850 1.000 30.87449 524 ASP B O 1
ATOM 2560 N N . ILE B 1 100 ? -7.34455 -4.76437 -44.53315 1.000 27.39075 525 ILE B N 1
ATOM 2561 C CA . ILE B 1 100 ? -8.09850 -5.75614 -43.77371 1.000 29.48328 525 ILE B CA 1
ATOM 2562 C C . ILE B 1 100 ? -7.47799 -7.13904 -43.93139 1.000 35.07526 525 ILE B C 1
ATOM 2563 O O . ILE B 1 100 ? -7.29198 -7.86354 -42.94781 1.000 36.82683 525 ILE B O 1
ATOM 2568 N N . SER B 1 101 ? -7.13290 -7.51974 -45.16450 1.000 33.96952 526 SER B N 1
ATOM 2569 C CA . SER B 1 101 ? -6.45434 -8.79593 -45.37126 1.000 37.69263 526 SER B CA 1
ATOM 2570 C C . SER B 1 101 ? -5.12188 -8.83223 -44.63151 1.000 40.00448 526 SER B C 1
ATOM 2571 O O . SER B 1 101 ? -4.71409 -9.88105 -44.11749 1.000 43.69705 526 SER B O 1
ATOM 2574 N N . MET B 1 102 ? -4.43428 -7.69061 -44.55489 1.000 37.74407 527 MET B N 1
ATOM 2575 C CA . MET B 1 102 ? -3.18341 -7.63488 -43.81004 1.000 37.62236 527 MET B CA 1
ATOM 2576 C C . MET B 1 102 ? -3.42205 -7.69614 -42.30189 1.000 39.86413 527 MET B C 1
ATOM 2577 O O . MET B 1 102 ? -2.58999 -8.24551 -41.56845 1.000 39.16621 527 MET B O 1
ATOM 2582 N N . PHE B 1 103 ? -4.54191 -7.13931 -41.81997 1.000 35.87456 528 PHE B N 1
ATOM 2583 C CA . PHE B 1 103 ? -4.89652 -7.27442 -40.40796 1.000 38.39224 528 PHE B CA 1
ATOM 2584 C C . PHE B 1 103 ? -5.07466 -8.73556 -40.00994 1.000 41.71273 528 PHE B C 1
ATOM 2585 O O . PHE B 1 103 ? -4.86551 -9.08797 -38.84306 1.000 40.30349 528 PHE B O 1
ATOM 2593 N N . GLN B 1 104 ? -5.47739 -9.59314 -40.95784 1.000 42.30578 529 GLN B N 1
ATOM 2594 C CA . GLN B 1 104 ? -5.86484 -10.96147 -40.61652 1.000 45.27229 529 GLN B CA 1
ATOM 2595 C C . GLN B 1 104 ? -4.70864 -11.75128 -40.02150 1.000 43.74969 529 GLN B C 1
ATOM 2596 O O . GLN B 1 104 ? -4.93125 -12.67363 -39.22941 1.000 47.07718 529 GLN B O 1
ATOM 2602 N N . LYS B 1 105 ? -3.47514 -11.41519 -40.38790 1.000 46.74549 530 LYS B N 1
ATOM 2603 C CA . LYS B 1 105 ? -2.30182 -12.07687 -39.83663 1.000 46.30822 530 LYS B CA 1
ATOM 2604 C C . LYS B 1 105 ? -1.51359 -11.20497 -38.87317 1.000 44.54589 530 LYS B C 1
ATOM 2605 O O . LYS B 1 105 ? -0.89073 -11.73315 -37.94987 1.000 43.52693 530 LYS B O 1
ATOM 2611 N N . ALA B 1 106 ? -1.53555 -9.88344 -39.05302 1.000 44.51332 531 ALA B N 1
ATOM 2612 C CA . ALA B 1 106 ? -0.83637 -9.00625 -38.12021 1.000 40.20575 531 ALA B CA 1
ATOM 2613 C C . ALA B 1 106 ? -1.57454 -8.90722 -36.79252 1.000 39.47058 531 ALA B C 1
ATOM 2614 O O . ALA B 1 106 ? -0.94648 -8.86346 -35.72963 1.000 40.45796 531 ALA B O 1
ATOM 2616 N N . LEU B 1 107 ? -2.90452 -8.86962 -36.83172 1.000 38.33258 532 LEU B N 1
ATOM 2617 C CA . LEU B 1 107 ? -3.74157 -8.73737 -35.63812 1.000 38.52920 532 LEU B CA 1
ATOM 2618 C C . LEU B 1 107 ? -4.82583 -9.80486 -35.68444 1.000 38.83702 532 LEU B C 1
ATOM 2619 O O . LEU B 1 107 ? -5.99657 -9.50496 -35.94366 1.000 35.93487 532 LEU B O 1
ATOM 2624 N N . PRO B 1 108 ? -4.47082 -11.06461 -35.41394 1.000 41.87010 533 PRO B N 1
ATOM 2625 C CA . PRO B 1 108 ? -5.42689 -12.16302 -35.64848 1.000 42.37315 533 PRO B CA 1
ATOM 2626 C C . PRO B 1 108 ? -6.70667 -12.07761 -34.82642 1.000 39.88129 533 PRO B C 1
ATOM 2627 O O . PRO B 1 108 ? -7.73066 -12.62125 -35.25673 1.000 40.92924 533 PRO B O 1
ATOM 2631 N N . SER B 1 109 ? -6.69171 -11.41401 -33.66552 1.000 37.76286 534 SER B N 1
ATOM 2632 C CA . SER B 1 109 ? -7.89179 -11.29581 -32.84102 1.000 35.55036 534 SER B CA 1
ATOM 2633 C C . SER B 1 109 ? -8.78685 -10.13319 -33.25230 1.000 33.33692 534 SER B C 1
ATOM 2634 O O . SER B 1 109 ? -9.87712 -9.97334 -32.69206 1.000 33.91449 534 SER B O 1
ATOM 2637 N N . PHE B 1 110 ? -8.34699 -9.32045 -34.21082 1.000 34.22662 535 PHE B N 1
ATOM 2638 C CA . PHE B 1 110 ? -9.11741 -8.19409 -34.73184 1.000 29.86133 535 PHE B CA 1
ATOM 2639 C C . PHE B 1 110 ? -9.96768 -8.72818 -35.88315 1.000 33.64835 535 PHE B C 1
ATOM 2640 O O . PHE B 1 110 ? -9.64181 -8.58146 -37.06300 1.000 37.31663 535 PHE B O 1
ATOM 2648 N N . ASN B 1 111 ? -11.07594 -9.38418 -35.52892 1.000 33.59866 536 ASN B N 1
ATOM 2649 C CA . ASN B 1 111 ? -11.79481 -10.22574 -36.49208 1.000 32.64270 536 ASN B CA 1
ATOM 2650 C C . ASN B 1 111 ? -12.69482 -9.37671 -37.39666 1.000 33.45970 536 ASN B C 1
ATOM 2651 O O . ASN B 1 111 ? -13.92541 -9.43036 -37.35658 1.000 30.50225 536 ASN B O 1
ATOM 2656 N N . VAL B 1 112 ? -12.04617 -8.60513 -38.26578 1.000 33.87006 537 VAL B N 1
ATOM 2657 C CA . VAL B 1 112 ? -12.74688 -7.82044 -39.27682 1.000 35.58759 537 VAL B CA 1
ATOM 2658 C C . VAL B 1 112 ? -12.80109 -8.61949 -40.57217 1.000 39.36251 537 VAL B C 1
ATOM 2659 O O . VAL B 1 112 ? -11.90153 -9.40618 -40.89148 1.000 42.24369 537 VAL B O 1
ATOM 2663 N N . MET B 1 113 ? -13.86906 -8.39548 -41.33229 1.000 42.22381 538 MET B N 1
ATOM 2664 C CA . MET B 1 113 ? -14.19244 -9.16236 -42.52560 1.000 45.98837 538 MET B CA 1
ATOM 2665 C C . MET B 1 113 ? -14.68015 -8.20157 -43.59946 1.000 44.10487 538 MET B C 1
ATOM 2666 O O . MET B 1 113 ? -15.57400 -7.38975 -43.33895 1.000 49.43579 538 MET B O 1
ATOM 2671 N N . TYR B 1 114 ? -14.10658 -8.28179 -44.79915 1.000 45.81929 539 TYR B N 1
ATOM 2672 C CA . TYR B 1 114 ? -14.58078 -7.41332 -45.86933 1.000 43.58960 539 TYR B CA 1
ATOM 2673 C C . TYR B 1 114 ? -14.45688 -8.07918 -47.22992 1.000 44.46707 539 TYR B C 1
ATOM 2674 O O . TYR B 1 114 ? -13.37276 -8.52114 -47.62300 1.000 44.80280 539 TYR B O 1
ATOM 2683 N N . SER B 1 115 ? -15.57431 -8.11455 -47.94712 1.000 46.83506 540 SER B N 1
ATOM 2684 C CA . SER B 1 115 ? -15.60390 -8.30890 -49.38595 1.000 47.81873 540 SER B CA 1
ATOM 2685 C C . SER B 1 115 ? -16.50631 -7.23343 -49.97118 1.000 49.17761 540 SER B C 1
ATOM 2686 O O . SER B 1 115 ? -17.29522 -6.60244 -49.26092 1.000 45.33262 540 SER B O 1
ATOM 2689 N N . SER B 1 116 ? -16.38070 -7.01346 -51.27808 1.000 51.21698 541 SER B N 1
ATOM 2690 C CA . SER B 1 116 ? -17.28536 -6.07353 -51.92585 1.000 51.61040 541 SER B CA 1
ATOM 2691 C C . SER B 1 116 ? -18.72255 -6.58703 -51.94021 1.000 56.45679 541 SER B C 1
ATOM 2692 O O . SER B 1 116 ? -19.65006 -5.79510 -52.13742 1.000 55.42476 541 SER B O 1
ATOM 2695 N N . GLN B 1 117 ? -18.93012 -7.88536 -51.71240 1.000 57.24711 542 GLN B N 1
ATOM 2696 C CA . GLN B 1 117 ? -20.27025 -8.44924 -51.60751 1.000 58.29742 542 GLN B CA 1
ATOM 2697 C C . GLN B 1 117 ? -20.76373 -8.56331 -50.16846 1.000 56.04847 542 GLN B C 1
ATOM 2698 O O . GLN B 1 117 ? -21.98117 -8.58428 -49.94488 1.000 56.81478 542 GLN B O 1
ATOM 2704 N N . SER B 1 118 ? -19.85652 -8.64700 -49.19464 1.000 53.05196 543 SER B N 1
ATOM 2705 C CA . SER B 1 118 ? -20.20427 -8.67062 -47.77287 1.000 50.81923 543 SER B CA 1
ATOM 2706 C C . SER B 1 118 ? -19.37452 -7.58618 -47.08987 1.000 48.69028 543 SER B C 1
ATOM 2707 O O . SER B 1 118 ? -18.19873 -7.80194 -46.77757 1.000 45.71175 543 SER B O 1
ATOM 2710 N N . THR B 1 119 ? -19.99312 -6.42893 -46.83855 1.000 46.76345 544 THR B N 1
ATOM 2711 C CA . THR B 1 119 ? -19.24357 -5.21325 -46.54044 1.000 41.37311 544 THR B CA 1
ATOM 2712 C C . THR B 1 119 ? -19.10685 -4.89146 -45.05907 1.000 38.20899 544 THR B C 1
ATOM 2713 O O . THR B 1 119 ? -18.20578 -4.12625 -44.70557 1.000 33.26865 544 THR B O 1
ATOM 2717 N N . SER B 1 120 ? -19.97019 -5.43043 -44.19167 1.000 38.14003 545 SER B N 1
ATOM 2718 C CA . SER B 1 120 ? -20.06571 -4.97615 -42.79643 1.000 35.70860 545 SER B CA 1
ATOM 2719 C C . SER B 1 120 ? -20.24009 -3.46120 -42.72472 1.000 32.19923 545 SER B C 1
ATOM 2720 O O . SER B 1 120 ? -19.74216 -2.80656 -41.80108 1.000 31.73200 545 SER B O 1
ATOM 2723 N N . ALA B 1 121 ? -20.93737 -2.90330 -43.71664 1.000 24.79892 546 ALA B N 1
ATOM 2724 C CA . ALA B 1 121 ? -21.16861 -1.46614 -43.83866 1.000 21.03151 546 ALA B CA 1
ATOM 2725 C C . ALA B 1 121 ? -19.85807 -0.68756 -43.97276 1.000 19.31821 546 ALA B C 1
ATOM 2726 O O . ALA B 1 121 ? -19.78580 0.47986 -43.58506 1.000 18.90732 546 ALA B O 1
ATOM 2728 N N . ILE B 1 122 ? -18.83908 -1.32598 -44.53514 1.000 22.28787 547 ILE B N 1
ATOM 2729 C CA . ILE B 1 122 ? -17.59678 -0.64887 -44.89297 1.000 19.94409 547 ILE B CA 1
ATOM 2730 C C . ILE B 1 122 ? -17.71152 -0.20304 -46.34732 1.000 20.94448 547 ILE B C 1
ATOM 2731 O O . ILE B 1 122 ? -17.85430 -1.03872 -47.24966 1.000 22.32135 547 ILE B O 1
ATOM 2736 N N . LEU B 1 123 ? -17.68122 1.11031 -46.57357 1.000 18.95990 548 LEU B N 1
ATOM 2737 C CA . LEU B 1 123 ? -17.73601 1.67679 -47.91785 1.000 15.99486 548 LEU B CA 1
ATOM 2738 C C . LEU B 1 123 ? -16.32696 1.96824 -48.41631 1.000 17.59638 548 LEU B C 1
ATOM 2739 O O . LEU B 1 123 ? -15.59206 2.73855 -47.79065 1.000 17.81050 548 LEU B O 1
ATOM 2744 N N . ASP B 1 124 ? -15.97276 1.36446 -49.54571 1.000 17.98657 549 ASP B N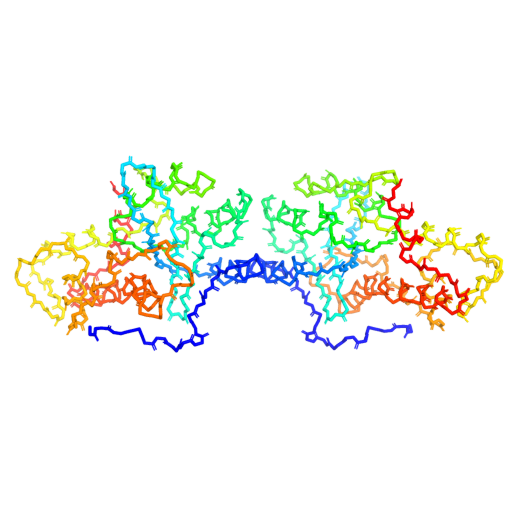 1
ATOM 2745 C CA . ASP B 1 124 ? -14.74887 1.68006 -50.27919 1.000 16.94892 549 ASP B CA 1
ATOM 2746 C C . ASP B 1 124 ? -15.01241 2.89761 -51.15911 1.000 19.54068 549 ASP B C 1
ATOM 2747 O O . ASP B 1 124 ? -15.80217 2.82201 -52.10576 1.000 17.91819 549 ASP B O 1
ATOM 2752 N N . LEU B 1 125 ? -14.35603 4.02444 -50.86333 1.000 16.53552 550 LEU B N 1
ATOM 2753 C CA . LEU B 1 125 ? -14.62308 5.23418 -51.63885 1.000 15.23536 550 LEU B CA 1
ATOM 2754 C C . LEU B 1 125 ? -14.18765 5.09553 -53.09053 1.000 18.37762 550 LEU B C 1
ATOM 2755 O O . LEU B 1 125 ? -14.71166 5.81339 -53.94776 1.000 17.64691 550 LEU B O 1
ATOM 2760 N N . GLN B 1 126 ? -13.24344 4.20062 -53.37653 1.000 18.93795 551 GLN B N 1
ATOM 2761 C CA . GLN B 1 126 ? -12.86445 3.94460 -54.76109 1.000 19.16730 551 GLN B CA 1
ATOM 2762 C C . GLN B 1 126 ? -14.00375 3.29684 -55.53945 1.000 23.32403 551 GLN B C 1
ATOM 2763 O O . GLN B 1 126 ? -14.15694 3.56056 -56.73959 1.000 21.55920 551 GLN B O 1
ATOM 2769 N N . LEU B 1 127 ? -14.83110 2.48047 -54.87432 1.000 22.00192 552 LEU B N 1
ATOM 2770 C CA . LEU B 1 127 ? -16.01647 1.92101 -55.52596 1.000 21.22145 552 LEU B CA 1
ATOM 2771 C C . LEU B 1 127 ? -17.08495 2.98030 -55.75383 1.000 23.33169 552 LEU B C 1
ATOM 2772 O O . LEU B 1 127 ? -17.76449 2.96482 -56.78431 1.000 24.38993 552 LEU B O 1
ATOM 2777 N N . LEU B 1 128 ? -17.26886 3.89202 -54.79468 1.000 18.35846 553 LEU B N 1
ATOM 2778 C CA . LEU B 1 128 ? -18.19991 4.99567 -54.98882 1.000 19.90109 553 LEU B CA 1
ATOM 2779 C C . LEU B 1 128 ? -17.75848 5.86337 -56.15689 1.000 20.51446 553 LEU B C 1
ATOM 2780 O O . LEU B 1 128 ? -18.58277 6.30994 -56.96665 1.000 21.35205 553 LEU B O 1
ATOM 2785 N N . TRP B 1 129 ? -16.45344 6.11314 -56.24421 1.000 20.86813 554 TRP B N 1
ATOM 2786 C CA . TRP B 1 129 ? -15.87973 6.85782 -57.35794 1.000 19.32754 554 TRP B CA 1
ATOM 2787 C C . TRP B 1 129 ? -16.23788 6.21710 -58.69323 1.000 23.41903 554 TRP B C 1
ATOM 2788 O O . TRP B 1 129 ? -16.73879 6.88726 -59.60469 1.000 22.72262 554 TRP B O 1
ATOM 2799 N N . ARG B 1 130 ? -15.98565 4.91392 -58.81913 1.000 25.11524 555 ARG B N 1
ATOM 2800 C CA . ARG B 1 130 ? -16.35331 4.18864 -60.03251 1.000 25.58429 555 ARG B CA 1
ATOM 2801 C C . ARG B 1 130 ? -17.85347 4.27089 -60.29486 1.000 28.05228 555 ARG B C 1
ATOM 2802 O O . ARG B 1 130 ? -18.28990 4.40143 -61.44549 1.000 29.47537 555 ARG B O 1
ATOM 2810 N N . HIS B 1 131 ? -18.65964 4.21657 -59.23748 1.000 23.08987 556 HIS B N 1
ATOM 2811 C CA . HIS B 1 131 ? -20.10356 4.12207 -59.40945 1.000 25.96297 556 HIS B CA 1
ATOM 2812 C C . HIS B 1 131 ? -20.69611 5.40594 -59.97957 1.000 29.14845 556 HIS B C 1
ATOM 2813 O O . HIS B 1 131 ? -21.54832 5.35533 -60.87468 1.000 27.88680 556 HIS B O 1
ATOM 2820 N N . VAL B 1 132 ? -20.27534 6.56839 -59.47583 1.000 25.28343 557 VAL B N 1
ATOM 2821 C CA . VAL B 1 132 ? -20.91668 7.81179 -59.88691 1.000 26.89810 557 VAL B CA 1
ATOM 2822 C C . VAL B 1 132 ? -20.52327 8.24158 -61.28938 1.000 30.08800 557 VAL B C 1
ATOM 2823 O O . VAL B 1 132 ? -21.18057 9.11898 -61.85814 1.000 29.56204 557 VAL B O 1
ATOM 2827 N N . GLU B 1 133 ? -19.47654 7.64460 -61.86706 1.000 29.53392 558 GLU B N 1
ATOM 2828 C CA . GLU B 1 133 ? -19.10449 7.98573 -63.23659 1.000 35.90306 558 GLU B CA 1
ATOM 2829 C C . GLU B 1 133 ? -20.21438 7.64343 -64.22444 1.000 39.54408 558 GLU B C 1
ATOM 2830 O O . GLU B 1 133 ? -20.21495 8.15705 -65.34801 1.000 42.75698 558 GLU B O 1
ATOM 2836 N N . ARG B 1 134 ? -21.16504 6.79415 -63.82579 1.000 36.25143 559 ARG B N 1
ATOM 2837 C CA . ARG B 1 134 ? -22.27548 6.40517 -64.68289 1.000 37.78412 559 ARG B CA 1
ATOM 2838 C C . ARG B 1 134 ? -23.35105 7.47800 -64.79231 1.000 35.58331 559 ARG B C 1
ATOM 2839 O O . ARG B 1 134 ? -24.20088 7.38902 -65.68617 1.000 41.11270 559 ARG B O 1
ATOM 2847 N N . PHE B 1 135 ? -23.35596 8.46734 -63.90208 1.000 33.93596 560 PHE B N 1
ATOM 2848 C CA . PHE B 1 135 ? -24.32966 9.55335 -63.94583 1.000 30.42197 560 PHE B CA 1
ATOM 2849 C C . PHE B 1 135 ? -23.74706 10.66560 -64.80970 1.000 37.19823 560 PHE B C 1
ATOM 2850 O O . PHE B 1 135 ? -22.81455 11.36030 -64.39373 1.000 35.21315 560 PHE B O 1
ATOM 2858 N N . ASP B 1 136 ? -24.29388 10.83042 -66.01696 1.000 37.54137 561 ASP B N 1
ATOM 2859 C CA . ASP B 1 136 ? -23.71578 11.77826 -66.96297 1.000 34.50991 561 ASP B CA 1
ATOM 2860 C C . ASP B 1 136 ? -23.73722 13.20111 -66.42539 1.000 33.70868 561 ASP B C 1
ATOM 2861 O O . ASP B 1 136 ? -22.88951 14.01907 -66.80034 1.000 37.24174 561 ASP B O 1
ATOM 2866 N N . SER B 1 137 ? -24.68323 13.51578 -65.54607 1.000 31.16717 562 SER B N 1
ATOM 2867 C CA . SER B 1 137 ? -24.73446 14.84461 -64.95966 1.000 33.08644 562 SER B CA 1
ATOM 2868 C C . SER B 1 137 ? -23.79336 15.00512 -63.77197 1.000 32.14755 562 SER B C 1
ATOM 2869 O O . SER B 1 137 ? -23.62938 16.12985 -63.28638 1.000 32.15314 562 SER B O 1
ATOM 2872 N N . PHE B 1 138 ? -23.17254 13.92639 -63.29636 1.000 30.95731 563 PHE B N 1
ATOM 2873 C CA . PHE B 1 138 ? -22.30222 14.03365 -62.13459 1.000 25.35124 563 PHE B CA 1
ATOM 2874 C C . PHE B 1 138 ? -20.93043 14.53689 -62.54481 1.000 26.87899 563 PHE B C 1
ATOM 2875 O O . PHE B 1 138 ? -20.26385 13.93803 -63.39340 1.000 25.23384 563 PHE B O 1
ATOM 2883 N N . ARG B 1 139 ? -20.49923 15.61090 -61.90130 1.000 22.47780 564 ARG B N 1
ATOM 2884 C CA . ARG B 1 139 ? -19.12875 16.08323 -61.99260 1.000 19.99015 564 ARG B CA 1
ATOM 2885 C C . ARG B 1 139 ? -18.61643 16.29870 -60.58131 1.000 19.86739 564 ARG B C 1
ATOM 2886 O O . ARG B 1 139 ? -19.35879 16.76368 -59.71672 1.000 22.74137 564 ARG B O 1
ATOM 2894 N N . PHE B 1 140 ? -17.35293 15.95978 -60.33935 1.000 17.42738 565 PHE B N 1
ATOM 2895 C CA . PHE B 1 140 ? -16.74892 16.35482 -59.07744 1.000 18.56427 565 PHE B CA 1
ATOM 2896 C C . PHE B 1 140 ? -16.64771 17.87720 -59.03757 1.000 17.71099 565 PHE B C 1
ATOM 2897 O O . PHE B 1 140 ? -16.58048 18.52354 -60.08951 1.000 17.63816 565 PHE B O 1
ATOM 2905 N N . PRO B 1 141 ? -16.63062 18.47485 -57.84368 1.000 17.91708 566 PRO B N 1
ATOM 2906 C CA . PRO B 1 141 ? -16.54981 19.94655 -57.76690 1.000 19.40322 566 PRO B CA 1
ATOM 2907 C C . PRO B 1 141 ? -15.36238 20.52178 -58.51340 1.000 17.57861 566 PRO B C 1
ATOM 2908 O O . PRO B 1 141 ? -15.47928 21.59340 -59.12150 1.000 18.94196 566 PRO B O 1
ATOM 2912 N N . TYR B 1 142 ? -14.22827 19.82075 -58.50134 1.000 14.99809 567 TYR B N 1
ATOM 2913 C CA . TYR B 1 142 ? -13.02086 20.23778 -59.21084 1.000 14.99028 567 TYR B CA 1
ATOM 2914 C C . TYR B 1 142 ? -12.66046 19.14468 -60.21239 1.000 14.88093 567 TYR B C 1
ATOM 2915 O O . TYR B 1 142 ? -11.53078 18.64260 -60.25317 1.000 17.13075 567 TYR B O 1
ATOM 2924 N N . HIS B 1 143 ? -13.64476 18.80983 -61.04222 1.000 15.53012 568 HIS B N 1
ATOM 2925 C CA . HIS B 1 143 ? -13.56217 17.68537 -61.96406 1.000 16.47987 568 HIS B CA 1
ATOM 2926 C C . HIS B 1 143 ? -12.37904 17.80357 -62.91357 1.000 17.45243 568 HIS B C 1
ATOM 2927 O O . HIS B 1 143 ? -12.01594 18.89780 -63.35354 1.000 17.37186 568 HIS B O 1
ATOM 2934 N N . GLU B 1 144 ? -11.78584 16.65482 -63.22684 1.000 16.38392 569 GLU B N 1
ATOM 2935 C CA . GLU B 1 144 ? -10.78564 16.51624 -64.27553 1.000 16.24052 569 GLU B CA 1
ATOM 2936 C C . GLU B 1 144 ? -11.16656 15.31754 -65.13182 1.000 20.20411 569 GLU B C 1
ATOM 2937 O O . GLU B 1 144 ? -11.77457 14.36319 -64.64231 1.000 21.34301 569 GLU B O 1
ATOM 2943 N N . GLU B 1 145 ? -10.78733 15.35923 -66.41287 1.000 20.30679 570 GLU B N 1
ATOM 2944 C CA . GLU B 1 145 ? -11.29109 14.36450 -67.35914 1.000 27.08985 570 GLU B CA 1
ATOM 2945 C C . GLU B 1 145 ? -10.73126 12.97321 -67.08111 1.000 27.83390 570 GLU B C 1
ATOM 2946 O O . GLU B 1 145 ? -11.48584 11.99416 -67.04378 1.000 30.18623 570 GLU B O 1
ATOM 2952 N N . SER B 1 146 ? -9.41307 12.85674 -66.90971 1.000 23.77425 571 SER B N 1
ATOM 2953 C CA . SER B 1 146 ? -8.74476 11.56216 -66.78902 1.000 26.86316 571 SER B CA 1
ATOM 2954 C C . SER B 1 146 ? -7.81406 11.60691 -65.59274 1.000 25.91334 571 SER B C 1
ATOM 2955 O O . SER B 1 146 ? -6.93430 12.46930 -65.52994 1.000 27.16763 571 SER B O 1
ATOM 2958 N N . VAL B 1 147 ? -7.98592 10.66163 -64.66963 1.000 24.62306 572 VAL B N 1
ATOM 2959 C CA . VAL B 1 147 ? -7.34466 10.70096 -63.36272 1.000 22.84461 572 VAL B CA 1
ATOM 2960 C C . VAL B 1 147 ? -6.98896 9.27950 -62.94350 1.000 17.16727 572 VAL B C 1
ATOM 2961 O O . VAL B 1 147 ? -7.85660 8.40292 -62.92750 1.000 23.22306 572 VAL B O 1
ATOM 2965 N N . ASN B 1 148 ? -5.72425 9.05281 -62.58378 1.000 17.57906 573 ASN B N 1
ATOM 2966 C CA . ASN B 1 148 ? -5.34871 7.80840 -61.92131 1.000 17.88302 573 ASN B CA 1
ATOM 2967 C C . ASN B 1 148 ? -6.03420 7.75156 -60.55588 1.000 19.45240 573 ASN B C 1
ATOM 2968 O O . ASN B 1 148 ? -6.03168 8.73793 -59.81293 1.000 18.36568 573 ASN B O 1
ATOM 2973 N N . GLN B 1 149 ? -6.62072 6.59798 -60.22321 1.000 20.26232 574 GLN B N 1
ATOM 2974 C CA . GLN B 1 149 ? -7.53982 6.50524 -59.07924 1.000 21.94539 574 GLN B CA 1
ATOM 2975 C C . GLN B 1 149 ? -6.78686 6.18462 -57.79061 1.000 28.47674 574 GLN B C 1
ATOM 2976 O O . GLN B 1 149 ? -6.76050 5.04837 -57.31343 1.000 36.23774 574 GLN B O 1
ATOM 2982 N N . ASN B 1 150 ? -6.20182 7.21829 -57.19355 1.000 19.10814 575 ASN B N 1
ATOM 2983 C CA . ASN B 1 150 ? -5.62254 7.12162 -55.86305 1.000 18.89934 575 ASN B CA 1
ATOM 2984 C C . ASN B 1 150 ? -6.25085 8.17577 -54.95381 1.000 18.65748 575 ASN B C 1
ATOM 2985 O O . ASN B 1 150 ? -7.00574 9.04872 -55.40012 1.000 16.12170 575 ASN B O 1
ATOM 2990 N N . LEU B 1 151 ? -5.91568 8.09245 -53.66231 1.000 18.74428 576 LEU B N 1
ATOM 2991 C CA . LEU B 1 151 ? -6.56281 8.96094 -52.68520 1.000 16.00753 576 LEU B CA 1
ATOM 2992 C C . LEU B 1 151 ? -6.18284 10.42294 -52.89125 1.000 16.42905 576 LEU B C 1
ATOM 2993 O O . LEU B 1 151 ? -7.03962 11.31028 -52.79334 1.000 15.52819 576 LEU B O 1
ATOM 2998 N N . ALA B 1 152 ? -4.90483 10.69962 -53.18603 1.000 16.68984 577 ALA B N 1
ATOM 2999 C CA . ALA B 1 152 ? -4.49277 12.08776 -53.37586 1.000 15.39415 577 ALA B CA 1
ATOM 3000 C C . ALA B 1 152 ? -5.26636 12.73588 -54.51454 1.000 14.54918 577 ALA B C 1
ATOM 3001 O O . ALA B 1 152 ? -5.67082 13.90111 -54.42228 1.000 15.63004 577 ALA B O 1
ATOM 3003 N N . ASN B 1 153 ? -5.49316 11.99237 -55.59227 1.000 14.61964 578 ASN B N 1
ATOM 3004 C CA . ASN B 1 153 ? -6.21641 12.57545 -56.71749 1.000 15.46528 578 ASN B CA 1
ATOM 3005 C C . ASN B 1 153 ? -7.68490 12.76815 -56.37575 1.000 15.19864 578 ASN B C 1
ATOM 3006 O O . ASN B 1 153 ? -8.28619 13.76236 -56.78625 1.000 14.61135 578 ASN B O 1
ATOM 3011 N N . LEU B 1 154 ? -8.26440 11.85185 -55.59569 1.000 13.81413 579 LEU B N 1
ATOM 3012 C CA . LEU B 1 154 ? -9.64658 12.02637 -55.15941 1.000 14.73161 579 LEU B CA 1
ATOM 3013 C C . LEU B 1 154 ? -9.78901 13.24001 -54.24016 1.000 14.87407 579 LEU B C 1
ATOM 3014 O O . LEU B 1 154 ? -10.78298 13.96985 -54.32033 1.000 13.57780 579 LEU B O 1
ATOM 3019 N N . VAL B 1 155 ? -8.80440 13.48387 -53.37199 1.000 14.29309 580 VAL B N 1
ATOM 3020 C CA . VAL B 1 155 ? -8.82523 14.70037 -52.56527 1.000 14.33757 580 VAL B CA 1
ATOM 3021 C C . VAL B 1 155 ? -8.82763 15.94014 -53.45699 1.000 14.59744 580 VAL B C 1
ATOM 3022 O O . VAL B 1 155 ? -9.54896 16.91077 -53.19197 1.000 15.65635 580 VAL B O 1
ATOM 3026 N N . ARG B 1 156 ? -8.02072 15.93854 -54.52033 1.000 14.07280 581 ARG B N 1
ATOM 3027 C CA . ARG B 1 156 ? -7.99689 17.11583 -55.38635 1.000 15.15372 581 ARG B CA 1
ATOM 3028 C C . ARG B 1 156 ? -9.32625 17.30054 -56.11703 1.000 14.83545 581 ARG B C 1
ATOM 3029 O O . ARG B 1 156 ? -9.83688 18.42265 -56.19897 1.000 15.98483 581 ARG B O 1
ATOM 3037 N N . LEU B 1 157 ? -9.92514 16.21308 -56.61921 1.000 14.45563 582 LEU B N 1
ATOM 3038 C CA . LEU B 1 157 ? -11.21151 16.31578 -57.31734 1.000 14.34020 582 LEU B CA 1
ATOM 3039 C C . LEU B 1 157 ? -12.31753 16.83385 -56.40758 1.000 14.51377 582 LEU B C 1
ATOM 3040 O O . LEU B 1 157 ? -13.23198 17.53789 -56.86630 1.000 14.34883 582 LEU B O 1
ATOM 3045 N N . CYS B 1 158 ? -12.29450 16.43597 -55.13696 1.000 13.78215 583 CYS B N 1
ATOM 3046 C CA . CYS B 1 158 ? -13.37978 16.77360 -54.21788 1.000 12.92971 583 CYS B CA 1
ATOM 3047 C C . CYS B 1 158 ? -13.16371 18.08882 -53.48813 1.000 15.74761 583 CYS B C 1
ATOM 3048 O O . CYS B 1 158 ? -14.13957 18.79704 -53.21849 1.000 18.36994 583 CYS B O 1
ATOM 3051 N N . LEU B 1 159 ? -11.91484 18.41032 -53.12869 1.000 15.83802 584 LEU B N 1
ATOM 3052 C CA . LEU B 1 159 ? -11.63138 19.56875 -52.28968 1.000 15.95211 584 LEU B CA 1
ATOM 3053 C C . LEU B 1 159 ? -10.79420 20.63820 -52.97276 1.000 19.34990 584 LEU B C 1
ATOM 3054 O O . LEU B 1 159 ? -10.68971 21.74919 -52.43296 1.000 19.45868 584 LEU B O 1
ATOM 3059 N N . GLY B 1 160 ? -10.17853 20.33819 -54.11821 1.000 17.28727 585 GLY B N 1
ATOM 3060 C CA . GLY B 1 160 ? -9.40731 21.32588 -54.85122 1.000 16.79873 585 GLY B CA 1
ATOM 3061 C C . GLY B 1 160 ? -8.04131 21.58511 -54.28205 1.000 17.81866 585 GLY B C 1
ATOM 3062 O O . GLY B 1 160 ? -7.41218 22.58442 -54.63867 1.000 19.22109 585 GLY B O 1
ATOM 3063 N N . LYS B 1 161 ? -7.56853 20.70431 -53.40701 1.000 17.66983 586 LYS B N 1
ATOM 3064 C CA . LYS B 1 161 ? -6.34046 20.90936 -52.66249 1.000 18.74091 586 LYS B CA 1
ATOM 3065 C C . LYS B 1 161 ? -5.42092 19.71820 -52.86380 1.000 17.94443 586 LYS B C 1
ATOM 3066 O O . LYS B 1 161 ? -5.85934 18.62258 -53.22229 1.000 18.55731 586 LYS B O 1
ATOM 3072 N N . LYS B 1 162 ? -4.13466 19.94354 -52.60286 1.000 21.94808 587 LYS B N 1
ATOM 3073 C CA . LYS B 1 162 ? -3.12561 18.90797 -52.73014 1.000 19.45611 587 LYS B 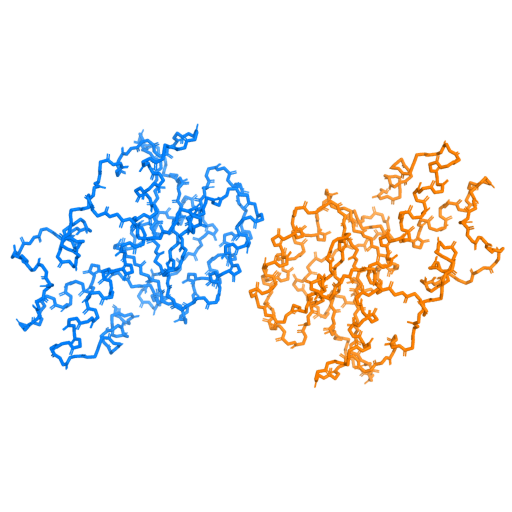CA 1
ATOM 3074 C C . LYS B 1 162 ? -2.94606 18.18850 -51.40028 1.000 18.38528 587 LYS B C 1
ATOM 3075 O O . LYS B 1 162 ? -2.72281 18.82730 -50.36835 1.000 20.34725 587 LYS B O 1
ATOM 3081 N N . LEU B 1 163 ? -3.03654 16.86229 -51.43936 1.000 18.84329 588 LEU B N 1
ATOM 3082 C CA . LEU B 1 163 ? -2.72455 16.02686 -50.28595 1.000 17.28069 588 LEU B CA 1
ATOM 3083 C C . LEU B 1 163 ? -1.22173 15.78100 -50.24744 1.000 18.07218 588 LEU B C 1
ATOM 3084 O O . LEU B 1 163 ? -0.67243 15.16004 -51.15864 1.000 20.53052 588 LEU B O 1
ATOM 3089 N N . ASP B 1 164 ? -0.56250 16.26429 -49.19651 1.000 18.60590 589 ASP B N 1
ATOM 3090 C CA . ASP B 1 164 ? 0.87385 16.05333 -49.02289 1.000 19.95814 589 ASP B CA 1
ATOM 3091 C C . ASP B 1 164 ? 1.11857 14.59535 -48.63760 1.000 20.84694 589 ASP B C 1
ATOM 3092 O O . ASP B 1 164 ? 0.72268 14.15622 -47.55193 1.000 20.83974 589 ASP B O 1
ATOM 3097 N N . LYS B 1 165 ? 1.75451 13.83845 -49.53019 1.000 19.96754 590 LYS B N 1
ATOM 3098 C CA . LYS B 1 165 ? 2.02099 12.42135 -49.31442 1.000 22.66291 590 LYS B CA 1
ATOM 3099 C C . LYS B 1 165 ? 3.48241 12.15423 -48.99052 1.000 20.48430 590 LYS B C 1
ATOM 3100 O O . LYS B 1 165 ? 3.93169 11.00799 -49.08662 1.000 21.37045 590 LYS B O 1
ATOM 3106 N N . SER B 1 166 ? 4.23097 13.18807 -48.62133 1.000 19.33792 591 SER B N 1
ATOM 3107 C CA . SER B 1 166 ? 5.66414 12.99997 -48.41172 1.000 19.98158 591 SER B CA 1
ATOM 3108 C C . SER B 1 166 ? 5.96710 12.03265 -47.27301 1.000 22.88010 591 SER B C 1
ATOM 3109 O O . SER B 1 166 ? 7.03245 11.40505 -47.28030 1.000 22.46566 591 SER B O 1
ATOM 3112 N N . ASN B 1 167 ? 5.06185 11.87030 -46.31096 1.000 18.29088 592 ASN B N 1
ATOM 3113 C CA . ASN B 1 167 ? 5.30094 10.93356 -45.21567 1.000 18.82257 592 ASN B CA 1
ATOM 3114 C C . ASN B 1 167 ? 4.65685 9.56793 -45.43845 1.000 16.77265 592 ASN B C 1
ATOM 3115 O O . ASN B 1 167 ? 4.73119 8.71087 -44.54725 1.000 17.41401 592 ASN B O 1
ATOM 3120 N N . GLN B 1 168 ? 4.02608 9.34680 -46.59431 1.000 16.17376 593 GLN B N 1
ATOM 3121 C CA . GLN B 1 168 ? 3.35964 8.07765 -46.87442 1.000 17.11866 593 GLN B CA 1
ATOM 3122 C C . GLN B 1 168 ? 4.26507 6.87885 -46.62088 1.000 18.86471 593 GLN B C 1
ATOM 3123 O O . GLN B 1 168 ? 3.85612 5.89756 -45.98534 1.000 19.45179 593 GLN B O 1
ATOM 3129 N N . PHE B 1 169 ? 5.50066 6.92915 -47.13124 1.000 17.53208 594 PHE B N 1
ATOM 3130 C CA . PHE B 1 169 ? 6.45910 5.84301 -46.95681 1.000 19.94907 594 PHE B CA 1
ATOM 3131 C C . PHE B 1 169 ? 7.59091 6.22188 -46.00494 1.000 18.86453 594 PHE B C 1
ATOM 3132 O O . PHE B 1 169 ? 8.72176 5.73710 -46.14326 1.000 20.96203 594 PHE B O 1
ATOM 3140 N N . SER B 1 170 ? 7.29556 7.07216 -45.02534 1.000 17.57533 595 SER B N 1
ATOM 3141 C CA . SER B 1 170 ? 8.23609 7.37459 -43.95863 1.000 16.44503 595 SER B CA 1
ATOM 3142 C C . SER B 1 170 ? 8.43271 6.15310 -43.05860 1.000 16.38259 595 SER B C 1
ATOM 3143 O O . SER B 1 170 ? 7.80943 5.10129 -43.23594 1.000 17.22937 595 SER B O 1
ATOM 3146 N N . ASN B 1 171 ? 9.36592 6.28159 -42.11091 1.000 15.52145 596 ASN B N 1
ATOM 3147 C CA . ASN B 1 171 ? 9.67719 5.17790 -41.20293 1.000 15.46396 596 ASN B CA 1
ATOM 3148 C C . ASN B 1 171 ? 8.61508 5.11427 -40.11610 1.000 17.51357 596 ASN B C 1
ATOM 3149 O O . ASN B 1 171 ? 8.72987 5.74462 -39.06244 1.000 16.11516 596 ASN B O 1
ATOM 3154 N N . TRP B 1 172 ? 7.58365 4.30409 -40.36853 1.000 16.20493 597 TRP B N 1
ATOM 3155 C CA . TRP B 1 172 ? 6.49561 4.17790 -39.39913 1.000 16.35722 597 TRP B CA 1
ATOM 3156 C C . TRP B 1 172 ? 6.88243 3.34705 -38.18281 1.000 17.60972 597 TRP B C 1
ATOM 3157 O O . TRP B 1 172 ? 6.11372 3.29804 -37.21521 1.000 18.26302 597 TRP B O 1
ATOM 3168 N N . ALA B 1 173 ? 8.06731 2.72305 -38.18586 1.000 16.92657 598 ALA B N 1
ATOM 3169 C CA . ALA B 1 173 ? 8.50687 1.94732 -37.03025 1.000 18.22539 598 ALA B CA 1
ATOM 3170 C C . ALA B 1 173 ? 9.23778 2.78386 -35.98891 1.000 19.96001 598 ALA B C 1
ATOM 3171 O O . ALA B 1 173 ? 9.41526 2.31801 -34.85600 1.000 21.91430 598 ALA B O 1
ATOM 3173 N N . GLN B 1 174 ? 9.66417 3.99955 -36.32402 1.000 20.83130 599 GLN B N 1
ATOM 3174 C CA . GLN B 1 174 ? 10.43842 4.78162 -35.37015 1.000 22.06070 599 GLN B CA 1
ATOM 3175 C C . GLN B 1 174 ? 9.54553 5.31679 -34.25173 1.000 23.94872 599 GLN B C 1
ATOM 3176 O O . GLN B 1 174 ? 8.37430 5.65221 -34.45997 1.000 20.27529 599 GLN B O 1
ATOM 3182 N N . ARG B 1 175 ? 10.09068 5.35578 -33.04054 1.000 24.09432 600 ARG B N 1
ATOM 3183 C CA . ARG B 1 175 ? 9.38106 5.89772 -31.89590 1.000 22.74838 600 ARG B CA 1
ATOM 3184 C C . ARG B 1 175 ? 10.32494 6.82462 -31.14033 1.000 25.54884 600 ARG B C 1
ATOM 3185 O O . ARG B 1 175 ? 11.48913 6.45532 -30.89383 1.000 27.17819 600 ARG B O 1
ATOM 3193 N N . PRO B 1 176 ? 9.88982 8.04033 -30.77990 1.000 21.69285 601 PRO B N 1
ATOM 3194 C CA . PRO B 1 176 ? 8.55913 8.56700 -31.11465 1.000 21.99626 601 PRO B CA 1
ATOM 3195 C C . PRO B 1 176 ? 8.41565 8.88953 -32.59219 1.000 21.15129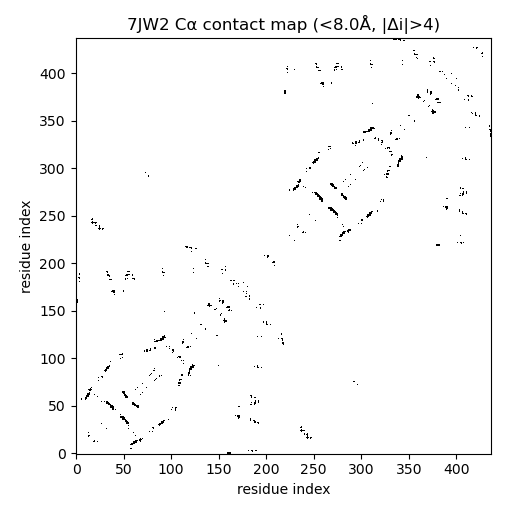 601 PRO B C 1
ATOM 3196 O O . PRO B 1 176 ? 9.38942 9.08157 -33.31858 1.000 24.61516 601 PRO B O 1
ATOM 3200 N N . LEU B 1 177 ? 7.17142 8.91300 -33.04727 1.000 19.36223 602 LEU B N 1
ATOM 3201 C CA . LEU B 1 177 ? 6.89801 9.37993 -34.39066 1.000 18.87033 602 LEU B CA 1
ATOM 3202 C C . LEU B 1 177 ? 7.06492 10.89738 -34.45186 1.000 20.35497 602 LEU B C 1
ATOM 3203 O O . LEU B 1 177 ? 6.87398 11.60597 -33.46086 1.000 22.45662 602 LEU B O 1
ATOM 3208 N N . ARG B 1 178 ? 7.43370 11.39736 -35.62744 1.000 18.78868 603 ARG B N 1
ATOM 3209 C CA . ARG B 1 178 ? 7.56422 12.83463 -35.81490 1.000 22.32435 603 ARG B CA 1
ATOM 3210 C C . ARG B 1 178 ? 6.19707 13.49339 -35.91651 1.000 22.47627 603 ARG B C 1
ATOM 3211 O O . ARG B 1 178 ? 5.22057 12.87862 -36.35630 1.000 19.62579 603 ARG B O 1
ATOM 3219 N N . LYS B 1 179 ? 6.13704 14.77027 -35.53109 1.000 24.43155 604 LYS B N 1
ATOM 3220 C CA . LYS B 1 179 ? 4.86403 15.48384 -35.58680 1.000 25.85816 604 LYS B CA 1
ATOM 3221 C C . LYS B 1 179 ? 4.28529 15.47457 -36.99824 1.000 23.04852 604 LYS B C 1
ATOM 3222 O O . LYS B 1 179 ? 3.06777 15.33864 -37.16930 1.000 22.43706 604 LYS B O 1
ATOM 3228 N N . GLU B 1 180 ? 5.13920 15.58650 -38.02146 1.000 21.62500 605 GLU B N 1
ATOM 3229 C CA . GLU B 1 180 ? 4.65238 15.55828 -39.40046 1.000 21.25711 605 GLU B CA 1
ATOM 3230 C C . GLU B 1 180 ? 4.06985 14.19959 -39.76956 1.000 22.53933 605 GLU B C 1
ATOM 3231 O O . GLU B 1 180 ? 3.13983 14.13229 -40.58085 1.000 19.94069 605 GLU B O 1
ATOM 3237 N N . GLN B 1 181 ? 4.59941 13.11171 -39.19982 1.000 18.21031 606 GLN B N 1
ATOM 3238 C CA . GLN B 1 181 ? 4.02616 11.79357 -39.45539 1.000 16.40657 606 GLN B CA 1
ATOM 3239 C C . GLN B 1 181 ? 2.65919 11.66106 -38.79858 1.000 16.91393 606 GLN B C 1
ATOM 3240 O O . GLN B 1 181 ? 1.71554 11.13764 -39.40942 1.000 15.12780 606 GLN B O 1
ATOM 3246 N N . LEU B 1 182 ? 2.53049 12.11037 -37.55288 1.000 16.66808 607 LEU B N 1
ATOM 3247 C CA . LEU B 1 182 ? 1.23406 12.04148 -36.88777 1.000 19.05921 607 LEU B CA 1
ATOM 3248 C C . LEU B 1 182 ? 0.19782 12.88130 -37.62624 1.000 18.67888 607 LEU B C 1
ATOM 3249 O O . LEU B 1 182 ? -0.95904 12.46130 -37.77822 1.000 17.00347 607 LEU B O 1
ATOM 3254 N N . ARG B 1 183 ? 0.60030 14.05548 -38.12396 1.000 17.96344 608 ARG B N 1
ATOM 3255 C CA . ARG B 1 183 ? -0.34387 14.90585 -38.85115 1.000 17.76530 608 ARG B CA 1
ATOM 3256 C C . ARG B 1 183 ? -0.80276 14.23323 -40.13811 1.000 17.92540 608 ARG B C 1
ATOM 3257 O O . ARG B 1 183 ? -1.99407 14.24724 -40.46857 1.000 17.21586 608 ARG B O 1
ATOM 3265 N N . TYR B 1 184 ? 0.12475 13.63137 -40.87313 1.000 15.68832 609 TYR B N 1
ATOM 3266 C CA . TYR B 1 184 ? -0.22971 12.91923 -42.09415 1.000 13.87159 609 TYR B CA 1
ATOM 3267 C C . TYR B 1 184 ? -1.19052 11.77702 -41.79512 1.000 14.93027 609 TYR B C 1
ATOM 3268 O O . TYR B 1 184 ? -2.18543 11.58324 -42.50848 1.000 14.25486 609 TYR B O 1
ATOM 3277 N N . ALA B 1 185 ? -0.92216 11.02334 -40.72857 1.000 14.78028 610 ALA B N 1
ATOM 3278 C CA . ALA B 1 185 ? -1.72446 9.84892 -40.42230 1.000 15.29321 610 ALA B CA 1
ATOM 3279 C C . ALA B 1 185 ? -3.14073 10.24540 -40.03870 1.000 13.18041 610 ALA B C 1
ATOM 3280 O O . ALA B 1 185 ? -4.11038 9.61112 -40.47772 1.000 15.79156 610 ALA B O 1
ATOM 3282 N N . ALA B 1 186 ? -3.28020 11.30936 -39.24401 1.000 13.77380 611 ALA B N 1
ATOM 3283 C CA . ALA B 1 186 ? -4.61287 11.73764 -38.82706 1.000 13.30325 611 ALA B CA 1
ATOM 3284 C C . ALA B 1 186 ? -5.41550 12.24488 -40.01634 1.000 14.69842 611 ALA B C 1
ATOM 3285 O O . ALA B 1 186 ? -6.60698 11.92190 -40.16114 1.000 14.88803 611 ALA B O 1
ATOM 3287 N N . LEU B 1 187 ? -4.78362 13.03994 -40.87794 1.000 14.52697 612 LEU B N 1
ATOM 3288 C CA . LEU B 1 187 ? -5.48349 13.57551 -42.03922 1.000 13.97865 612 LEU B CA 1
ATOM 3289 C C . LEU B 1 187 ? -5.83061 12.48375 -43.03089 1.000 14.41909 612 LEU B C 1
ATOM 3290 O O . LEU B 1 187 ? -6.83814 12.60184 -43.73852 1.000 14.97298 612 LEU B O 1
ATOM 3295 N N . ASP B 1 188 ? -5.03777 11.41188 -43.10116 1.000 14.86231 613 ASP B N 1
ATOM 3296 C CA . ASP B 1 188 ? -5.32333 10.39156 -44.10064 1.000 15.59774 613 ASP B CA 1
ATOM 3297 C C . ASP B 1 188 ? -6.63643 9.68768 -43.79358 1.000 15.39398 613 ASP B C 1
ATOM 3298 O O . ASP B 1 188 ? -7.31943 9.23210 -44.71334 1.000 15.64058 613 ASP B O 1
ATOM 3303 N N . ALA B 1 189 ? -7.03197 9.63491 -42.52511 1.000 14.44722 614 ALA B N 1
ATOM 3304 C CA . ALA B 1 189 ? -8.36161 9.12578 -42.21264 1.000 13.64042 614 ALA B CA 1
ATOM 3305 C C . ALA B 1 189 ? -9.41565 10.21713 -42.34184 1.000 13.23063 614 ALA B C 1
ATOM 3306 O O . ALA B 1 189 ? -10.47175 9.98830 -42.94481 1.000 14.36678 614 ALA B O 1
ATOM 3308 N N . PHE B 1 190 ? -9.14208 11.41099 -41.79923 1.000 13.27866 615 PHE B N 1
ATOM 3309 C CA . PHE B 1 190 ? -10.16810 12.45710 -41.75065 1.000 13.56994 615 PHE B CA 1
ATOM 3310 C C . PHE B 1 190 ? -10.60606 12.88282 -43.15115 1.000 14.63781 615 PHE B C 1
ATOM 3311 O O . PHE B 1 190 ? -11.78834 13.15389 -43.37841 1.000 13.62297 615 PHE B O 1
ATOM 3319 N N . CYS B 1 191 ? -9.67911 12.93240 -44.10589 1.000 14.64214 616 CYS B N 1
ATOM 3320 C CA . CYS B 1 191 ? -10.04599 13.38877 -45.44506 1.000 13.70843 616 CYS B CA 1
ATOM 3321 C C . CYS B 1 191 ? -11.05263 12.45925 -46.11228 1.000 14.62684 616 CYS B C 1
ATOM 3322 O O . CYS B 1 191 ? -11.72141 12.87953 -47.05990 1.000 14.27027 616 CYS B O 1
ATOM 3325 N N . LEU B 1 192 ? -11.17845 11.20759 -45.65342 1.000 13.01876 617 LEU B N 1
ATOM 3326 C CA . LEU B 1 192 ? -12.21116 10.33446 -46.21127 1.000 12.59784 617 LEU B CA 1
ATOM 3327 C C . LEU B 1 192 ? -13.60774 10.85008 -45.88851 1.000 14.85032 617 LEU B C 1
ATOM 3328 O O . LEU B 1 192 ? -14.51704 10.73785 -46.72343 1.000 13.24634 617 LEU B O 1
ATOM 3333 N N . LEU B 1 193 ? -13.79871 11.41634 -44.69223 1.000 14.08997 618 LEU B N 1
ATOM 3334 C CA . LEU B 1 193 ? -15.08428 12.03601 -44.36388 1.000 14.28748 618 LEU B CA 1
ATOM 3335 C C . LEU B 1 193 ? -15.36315 13.20463 -45.29744 1.000 14.36103 618 LEU B C 1
ATOM 3336 O O . LEU B 1 193 ? -16.48875 13.36217 -45.79857 1.000 14.89599 618 LEU B O 1
ATOM 3341 N N . GLU B 1 194 ? -14.35022 14.04561 -45.51887 1.000 14.82963 619 GLU B N 1
ATOM 3342 C CA . GLU B 1 194 ? -14.49718 15.20692 -46.39494 1.000 16.54980 619 GLU B CA 1
ATOM 3343 C C . GLU B 1 194 ? -14.83981 14.78728 -47.81568 1.000 15.98388 619 GLU B C 1
ATOM 3344 O O . GLU B 1 194 ? -15.67236 15.42457 -48.48304 1.000 16.85873 619 GLU B O 1
ATOM 3350 N N . ILE B 1 195 ? -14.21872 13.70807 -48.29394 1.000 14.27677 620 ILE B N 1
ATOM 3351 C CA . ILE B 1 195 ? -14.49140 13.21052 -49.64122 1.000 14.74789 620 ILE B CA 1
ATOM 3352 C C . ILE B 1 195 ? -15.92921 12.71883 -49.74329 1.000 15.84597 620 ILE B C 1
ATOM 3353 O O . ILE B 1 195 ? -16.64847 13.03957 -50.69675 1.000 15.62075 620 ILE B O 1
ATOM 3358 N N . TYR B 1 196 ? -16.36928 11.91232 -48.77716 1.000 15.28820 621 TYR B N 1
ATOM 3359 C CA . TYR B 1 196 ? -17.73387 11.40104 -48.85056 1.000 16.49022 621 TYR B CA 1
ATOM 3360 C C . TYR B 1 196 ? -18.74409 12.53945 -48.83280 1.000 17.26544 621 TYR B C 1
ATOM 3361 O O . TYR B 1 196 ? -19.71897 12.52503 -49.60405 1.000 16.62526 621 TYR B O 1
ATOM 3370 N N . ASP B 1 197 ? -18.51980 13.53104 -47.96520 1.000 17.37564 622 ASP B N 1
ATOM 3371 C CA . ASP B 1 197 ? -19.38226 14.70828 -47.88632 1.000 17.68739 622 ASP B CA 1
ATOM 3372 C C . ASP B 1 197 ? -19.43666 15.44693 -49.21804 1.000 19.65901 622 ASP B C 1
ATOM 3373 O O . ASP B 1 197 ? -20.51508 15.85543 -49.66965 1.000 23.99752 622 ASP B O 1
ATOM 3378 N N . ALA B 1 198 ? -18.28632 15.62040 -49.86733 1.000 18.95338 623 ALA B N 1
ATOM 3379 C CA . ALA B 1 198 ? -18.27515 16.33549 -51.13998 1.000 23.10416 623 ALA B CA 1
ATOM 3380 C C . ALA B 1 198 ? -19.07893 15.59429 -52.19786 1.000 20.93543 623 ALA B C 1
ATOM 3381 O O . ALA B 1 198 ? -19.80676 16.21501 -52.99109 1.000 21.82101 623 ALA B O 1
ATOM 3383 N N . ILE B 1 199 ? -18.97394 14.26597 -52.23483 1.000 18.26221 624 ILE B N 1
ATOM 3384 C CA . ILE B 1 199 ? -19.69053 13.49588 -53.24490 1.000 18.47914 624 ILE B CA 1
ATOM 3385 C C . ILE B 1 199 ? -21.18470 13.48727 -52.94273 1.000 20.61099 624 ILE B C 1
ATOM 3386 O O . ILE B 1 199 ? -22.01886 13.60061 -53.84885 1.000 23.40690 624 ILE B O 1
ATOM 3391 N N . GLU B 1 200 ? -21.54023 13.36839 -51.66629 1.000 19.66894 625 GLU B N 1
ATOM 3392 C CA . GLU B 1 200 ? -22.94025 13.41798 -51.25778 1.000 22.92240 625 GLU B CA 1
ATOM 3393 C C . GLU B 1 200 ? -23.58140 14.73750 -51.67237 1.000 24.52794 625 GLU B C 1
ATOM 3394 O O . GLU B 1 200 ? -24.68837 14.75311 -52.22308 1.000 27.26677 625 GLU B O 1
ATOM 3400 N N . LYS B 1 201 ? -22.89528 15.85511 -51.41823 1.000 24.40954 626 LYS B N 1
ATOM 3401 C CA . LYS B 1 201 ? -23.44293 17.17082 -51.74768 1.000 28.03174 626 LYS B CA 1
ATOM 3402 C C . LYS B 1 201 ? -23.59732 17.34286 -53.25490 1.000 32.86711 626 LYS B C 1
ATOM 3403 O O . LYS B 1 201 ? -24.62555 17.84178 -53.73395 1.000 31.73039 626 LYS B O 1
ATOM 3409 N N . GLN B 1 202 ? -22.57552 16.94871 -54.02075 1.000 26.77532 627 GLN B N 1
ATOM 3410 C CA . GLN B 1 202 ? -22.67357 16.95759 -55.47743 1.000 29.90708 627 GLN B CA 1
ATOM 3411 C C . GLN B 1 202 ? -23.90201 16.19190 -55.94254 1.000 33.39515 627 GLN B C 1
ATOM 3412 O O . GLN B 1 202 ? -24.64306 16.64813 -56.82131 1.000 33.26390 627 GLN B O 1
ATOM 3418 N N . LEU B 1 203 ? -24.12810 15.01688 -55.35457 1.000 32.67465 628 LEU B N 1
ATOM 3419 C CA . LEU B 1 203 ? -25.28395 14.20684 -55.71393 1.000 30.68585 628 LEU B CA 1
ATOM 3420 C C . LEU B 1 203 ? -26.58625 14.92881 -55.37538 1.000 31.64982 628 LEU B C 1
ATOM 3421 O O . LEU B 1 203 ? -27.51031 14.98837 -56.19814 1.000 33.37759 628 LEU B O 1
ATOM 3426 N N . THR B 1 204 ? -26.67345 15.50643 -54.17246 1.000 28.18438 629 THR B N 1
ATOM 3427 C CA . THR B 1 204 ? -27.87923 16.24921 -53.81140 1.000 31.77999 629 THR B CA 1
ATOM 3428 C C . THR B 1 204 ? -28.08403 17.45388 -54.72731 1.000 36.14661 629 THR B C 1
ATOM 3429 O O . THR B 1 204 ? -29.22610 17.86116 -54.97599 1.000 35.34723 629 THR B O 1
ATOM 3433 N N . HIS B 1 205 ? -26.99709 18.01843 -55.26069 1.000 34.17238 630 HIS B N 1
ATOM 3434 C CA . HIS B 1 205 ? -27.11461 19.17466 -56.14620 1.000 38.92272 630 HIS B CA 1
ATOM 3435 C C . HIS B 1 205 ? -27.78687 18.81730 -57.46556 1.000 37.77645 630 HIS B C 1
ATOM 3436 O O . HIS B 1 205 ? -28.41805 19.67882 -58.08880 1.000 43.53743 630 HIS B O 1
ATOM 3443 N N . ILE B 1 206 ? -27.66521 17.57012 -57.91288 1.000 32.57540 631 ILE B N 1
ATOM 3444 C CA . ILE B 1 206 ? -28.23471 17.18749 -59.19928 1.000 37.52725 631 ILE B CA 1
ATOM 3445 C C . ILE B 1 206 ? -29.41017 16.23894 -58.99548 1.000 40.30257 631 ILE B C 1
ATOM 3446 O O . ILE B 1 206 ? -29.70846 15.40369 -59.85817 1.000 35.33368 631 ILE B O 1
ATOM 3451 N N . GLN B 1 207 ? -30.08569 16.37284 -57.85173 1.000 38.97552 632 GLN B N 1
ATOM 3452 C CA . GLN B 1 207 ? -31.36672 15.70600 -57.59929 1.000 37.63538 632 GLN B CA 1
ATOM 3453 C C . GLN B 1 207 ? -31.23860 14.18434 -57.61543 1.000 37.26619 632 GLN B C 1
ATOM 3454 O O . GLN B 1 207 ? -32.11985 13.47581 -58.10072 1.000 36.09847 632 GLN B O 1
ATOM 3460 N N . LEU B 1 208 ? -30.13073 13.67163 -57.09011 1.000 31.14099 633 LEU B N 1
ATOM 3461 C CA . LEU B 1 208 ? -30.00926 12.24802 -56.81975 1.000 31.95405 633 LEU B CA 1
ATOM 3462 C C . LEU B 1 208 ? -29.95265 12.03092 -55.31270 1.000 26.26315 633 LEU B C 1
ATOM 3463 O O . LEU B 1 208 ? -29.66111 12.95434 -54.54788 1.000 36.75017 633 LEU B O 1
ATOM 3468 N N . ASP B 1 209 ? -30.25996 10.80121 -54.88924 1.000 28.34155 634 ASP B N 1
ATOM 3469 C CA . ASP B 1 209 ? -30.26984 10.47620 -53.46629 1.000 23.99222 634 ASP B CA 1
ATOM 3470 C C . ASP B 1 209 ? -29.00823 9.70456 -53.09690 1.000 23.57332 634 ASP B C 1
ATOM 3471 O O . ASP B 1 209 ? -28.89244 8.51547 -53.43717 1.000 25.96370 634 ASP B O 1
ATOM 3476 N N . PRO B 1 210 ? -28.05726 10.31852 -52.39464 1.000 23.10906 635 PRO B N 1
ATOM 3477 C CA . PRO B 1 210 ? -26.83064 9.58522 -52.03038 1.000 27.14651 635 PRO B CA 1
ATOM 3478 C C . PRO B 1 210 ? -27.07363 8.40255 -51.09715 1.000 25.27285 635 PRO B C 1
ATOM 3479 O O . PRO B 1 210 ? -26.34742 7.40227 -51.18686 1.000 23.82914 635 PRO B O 1
ATOM 3483 N N . ASN B 1 211 ? -28.09820 8.46055 -50.23211 1.000 24.92620 636 ASN B N 1
ATOM 3484 C CA . ASN B 1 211 ? -28.38426 7.32141 -49.35965 1.000 27.73256 636 ASN B CA 1
ATOM 3485 C C . ASN B 1 211 ? -28.87233 6.12249 -50.15976 1.000 22.15837 636 ASN B C 1
ATOM 3486 O O . ASN B 1 211 ? -28.56570 4.97203 -49.82971 1.000 23.55969 636 ASN B O 1
ATOM 3491 N N . GLU B 1 212 ? -29.64966 6.37187 -51.21556 1.000 22.57809 637 GLU B N 1
ATOM 3492 C CA . GLU B 1 212 ? -30.05469 5.28211 -52.09006 1.000 30.59094 637 GLU B CA 1
ATOM 3493 C C . GLU B 1 212 ? -28.85148 4.64500 -52.77540 1.000 24.38527 637 GLU B C 1
ATOM 3494 O O . GLU B 1 212 ? -28.75673 3.41606 -52.86424 1.000 29.07197 637 GLU B O 1
ATOM 3500 N N . ILE B 1 213 ? -27.90214 5.46659 -53.23836 1.000 28.28413 638 ILE B N 1
ATOM 3501 C CA . ILE B 1 213 ? -26.69726 4.94687 -53.88067 1.000 28.66433 638 ILE B CA 1
ATOM 3502 C C . ILE B 1 213 ? -25.82335 4.21164 -52.86989 1.000 24.96824 638 ILE B C 1
ATOM 3503 O O . ILE B 1 213 ? -25.27884 3.13949 -53.15810 1.000 26.60598 638 ILE B O 1
ATOM 3508 N N . LEU B 1 214 ? -25.69013 4.77370 -51.66653 1.000 24.47825 639 LEU B N 1
ATOM 3509 C CA . LEU B 1 214 ? -24.92830 4.12602 -50.60402 1.000 25.94270 639 LEU B CA 1
ATOM 3510 C C . LEU B 1 214 ? -25.47373 2.73301 -50.31384 1.000 26.50365 639 LEU B C 1
ATOM 3511 O O . LEU B 1 214 ? -24.72935 1.74617 -50.29271 1.000 26.23084 639 LEU B O 1
ATOM 3516 N N . ASN B 1 215 ? -26.78579 2.63168 -50.11695 1.000 27.71954 640 ASN B N 1
ATOM 3517 C CA . ASN B 1 215 ? -27.38465 1.35041 -49.77399 1.000 33.97385 640 ASN B CA 1
ATOM 3518 C C . ASN B 1 215 ? -27.15691 0.32693 -50.87532 1.000 33.48174 640 ASN B C 1
ATOM 3519 O O . ASN B 1 215 ? -26.94102 -0.85201 -50.59185 1.000 36.35896 640 ASN B O 1
ATOM 3524 N N . ALA B 1 216 ? -27.17478 0.75863 -52.13701 1.000 31.90575 641 ALA B N 1
ATOM 3525 C CA . ALA B 1 216 ? -26.89965 -0.16083 -53.23390 1.000 32.52991 641 ALA B CA 1
ATOM 3526 C C . ALA B 1 216 ? -25.45431 -0.65221 -53.19943 1.000 34.95123 641 ALA B C 1
ATOM 3527 O O . ALA B 1 216 ? -25.18334 -1.82894 -53.45880 1.000 37.03845 641 ALA B O 1
ATOM 3529 N N . LEU B 1 217 ? -24.50381 0.23890 -52.92364 1.000 35.30604 642 LEU B N 1
ATOM 3530 C CA . LEU B 1 217 ? -23.09930 -0.15856 -52.90091 1.000 33.41540 642 LEU B CA 1
ATOM 3531 C C . LEU B 1 217 ? -22.81504 -1.14459 -51.77318 1.000 36.32345 642 LEU B C 1
ATOM 3532 O O . LEU B 1 217 ? -21.98481 -2.04835 -51.92188 1.000 38.10516 642 LEU B O 1
ATOM 3537 N N . LEU B 1 218 ? -23.49415 -0.99191 -50.64205 1.000 34.96903 643 LEU B N 1
ATOM 3538 C CA . LEU B 1 218 ? -23.19446 -1.79817 -49.46777 1.000 40.09921 643 LEU B CA 1
ATOM 3539 C C . LEU B 1 218 ? -23.85608 -3.16958 -49.49228 1.000 43.86536 643 LEU B C 1
ATOM 3540 O O . LEU B 1 218 ? -23.69031 -3.92829 -48.53301 1.000 47.74393 643 LEU B O 1
ATOM 3545 N N . ASN B 1 219 ? -24.59028 -3.50867 -50.54756 1.000 46.11748 644 ASN B N 1
ATOM 3546 C CA . ASN B 1 219 ? -25.11343 -4.86161 -50.70612 1.000 49.54187 644 ASN B CA 1
ATOM 3547 C C . ASN B 1 219 ? -24.51879 -5.50381 -51.95529 1.000 54.54646 644 ASN B C 1
ATOM 3548 O O . ASN B 1 219 ? -25.12551 -6.38456 -52.56480 1.000 58.32036 644 ASN B O 1
#

Solvent-accessible surface area: 20622 Å² total; per-residue (Å²): 80,20,92,40,153,27,86,148,79,78,40,58,68,2,42,22,42,30,91,0,0,49,0,0,18,39,0,5,156,49,85,42,0,0,8,14,15,13,39,49,56,69,188,84,56,97,56,90,7,0,0,1,0,0,0,0,77,90,21,0,20,5,0,4,28,67,68,8,146,26,72,89,22,0,10,33,0,0,5,61,4,0,1,39,59,111,102,0,22,0,0,1,47,36,4,62,87,32,8,63,59,2,50,161,30,24,90,40,0,75,4,106,55,52,111,163,40,24,4,10,1,2,15,0,41,58,4,4,104,55,0,101,172,59,140,76,8,129,10,75,115,84,70,160,117,33,115,58,58,24,12,20,0,0,70,4,5,35,33,105,140,8,77,93,92,21,62,180,16,69,5,36,53,73,120,17,106,132,60,0,42,139,23,0,1,16,19,0,0,0,2,0,19,0,12,42,15,1,53,130,28,2,80,132,32,154,62,72,16,97,126,17,28,96,48,27,28,104,152,90,14,99,40,151,30,88,108,83,75,25,57,69,2,42,22,40,26,94,0,0,49,1,0,18,40,0,4,156,49,84,42,0,0,5,15,14,13,32,54,56,74,178,88,49,96,60,88,7,0,0,0,0,0,0,0,85,91,19,0,19,4,0,4,29,70,71,6,148,24,67,86,43,0,14,27,0,0,0,63,4,0,1,47,63,122,100,0,24,0,0,2,44,38,3,59,82,28,4,53,46,2,90,156,30,18,104,44,4,80,5,104,35,50,63,149,76,9,19,12,1,4,13,0,24,52,4,5,123,31,0,90,156,45,130,74,7,118,5,56,118,64,67,158,106,38,116,58,51,25,12,26,0,0,82,3,4,36,40,108,148,8,70,90,91,20,67,179,17,70,6,35,54,71,123,18,106,114,80,0,21,131,23,0,1,15,18,0,0,0,3,0,9,0,13,35,13,0,55,130,39,3,87,143,37,166,56,72,14,87,125,16,22,91,64,31,31,127

Secondary structure (DSSP, 8-state):
-----S-GGGEEEE-SHHHHHHHHHHHTT-SEEEEEEEE---SSS---EEEEEEE-SS-EEEEEHHHH---HHHHHHHIIIIIT-TTSEEEESSHHHHHHHHHHHSTTS----SSS--TTEEEHHHHHHHHTT-TT---TT--SS--SSHHHHHHHHHSS----TTTTS-TTSSSPPHHHHHHHHHHHHHHHHHHHHHHHHHHHTT--HHHHHHHHTT-/-----S-GGGEEEE-SHHHHHHHHHHHTT-SEEEEEEEE---SSS---EEEEEEE-SS-EEEEEHHHH---HHHHHHHIIIIIT-TTSEEEESSHHHHHHHHHHHSTTS-----SSS-TTEEEHHHHHHHHTT-TT---TT--SS---SHHHHHHHHHSS----TTTTS-TT-SSPPHHHHHHHHHHHHHHHHHHHHHHHHHHHTT--HHHHHHHHT-

B-factor: mean 26.1, std 10.11, range [10.95, 69.78]

Sequence (437 aa):
AHTLRLDESHVHLVDSKDKFYAMLSDLCRQSMIAFASEWKPTFGGANEVSLIQLATWDDVYMIDVMVSQLEPLDWAALAKNVFNRDDVLKLSFAPSTDISMFQKALPSFNVMYSSQSTSAILDLQLLWRHVERFDSFRFPYHEESVNQNLANLVRLCLGKKLDKSNQFSNWAQRPLRKEQLRYAALDAFCLLEIYDAIEKQLTHIQLDPNEILNALLNDAHTLRLDESHVHLVDSKDKFYAMLSDLCRQSMIAFASEWKPTFGGANEVSLIQLATWDDVYMIDVMVSQLEPLDWAALAKNVFNRDDVLKLSFAPSTDISMFQKALPSFNVMYSSQSTSAILDLQLLWRHVERFDSFRFPYHEESVNQNLANLVRLCLGKKLDKSNQFSNWAQRPLRKEQLRYAALDAFCLLEIYDAIEKQLTHIQLDPNEILNALLN

CATH classification: 3.30.420.10

Organism: Aedes aegypti (NCBI:txid7159)